Protein AF-A0A838TSL5-F1 (afdb_monomer_lite)

pLDDT: mean 86.89, std 18.22, range [27.91, 98.75]

Sequence (651 aa):
MSEKLHIFNPESPKPIERDVKQDKLLISGQFATGDVTVHTTGQEFQPTDTLQAKIDKDWAPNAAKGAFPGPLVRLDSFGLDQDGKLNLTFGTTNFKDYVGSRDFPSLAENGYDGIANPISTSAVVLTSDGKLLVGVKQMGDTIGAIDGIGGYLHPERDINPETGEIDPFFAAAREIREETGIKEDELQDGTLLGLSYEIAGLCHPVLSFLYRTDLSSEEIMTRKGDDEINVIAVEPFTDKTQVERQQEAKATGVASTYIMDVLRQFAPQRQPGEEPNEHSQVEPDGRLTMALARKTLQYKQPDAKFAGFAKQVLRTKEQLVGEKTPIERATVLNSKDISDGEIITRDIELGDKRIYIEAMKRIGGPNKSANEDAFVTITDGPLLQVLLVDGGSQIAPVPSLEAKDLKGGKFIAEEVERYGQVLNPRTSVRGNLYKLNSLVGQDIAKDHPDIAYTDESVNVPYGSIAGIKIDSENNTVEVANAGDVYVVTVDTSGNATLLTVDDVHKKDQQTFAAAREVATKTSKTVREVMEGYNTDPEMQSVLDEEYVCAQQANTGEIRRITGAPNFETTSSCMIPTDSIAQIFVFSDGAIPAGTNLQTQEGVQQFANILTTSGIEGLETAIQDSASADPDFQTYPRFRDIDDFSIVLVTL

Structure (mmCIF, N/CA/C/O backbone):
data_AF-A0A838TSL5-F1
#
_entry.id   AF-A0A838TSL5-F1
#
loop_
_atom_site.group_PDB
_atom_site.id
_atom_site.type_symbol
_atom_site.label_atom_id
_atom_site.label_alt_id
_atom_site.label_comp_id
_atom_site.label_asym_id
_atom_site.label_entity_id
_atom_site.label_seq_id
_atom_site.pdbx_PDB_ins_code
_atom_site.Cartn_x
_atom_site.Cartn_y
_atom_site.Cartn_z
_atom_site.occupancy
_atom_site.B_iso_or_equiv
_atom_site.auth_seq_id
_atom_site.auth_comp_id
_atom_site.auth_asym_id
_atom_site.auth_atom_id
_atom_site.pdbx_PDB_model_num
ATOM 1 N N . MET A 1 1 ? -13.810 -9.472 17.955 1.00 31.88 1 MET A N 1
ATOM 2 C CA . MET A 1 1 ? -12.714 -9.675 18.930 1.00 31.88 1 MET A CA 1
ATOM 3 C C . MET A 1 1 ? -12.141 -8.297 19.217 1.00 31.88 1 MET A C 1
ATOM 5 O O . MET A 1 1 ? -11.976 -7.557 18.262 1.00 31.88 1 MET A O 1
ATOM 9 N N . SER A 1 2 ? -11.941 -7.898 20.476 1.00 27.91 2 SER A N 1
ATOM 10 C CA . SER A 1 2 ? -11.403 -6.565 20.792 1.00 27.91 2 SER A CA 1
ATOM 11 C C . SER A 1 2 ? -9.893 -6.550 20.533 1.00 27.91 2 SER A C 1
ATOM 13 O O . SER A 1 2 ? -9.139 -7.140 21.313 1.00 27.91 2 SER A O 1
ATOM 15 N N . GLU A 1 3 ? -9.448 -5.925 19.445 1.00 37.22 3 GLU A N 1
ATOM 16 C CA . GLU A 1 3 ? -8.030 -5.626 19.249 1.00 37.22 3 GLU A CA 1
ATOM 17 C C . GLU A 1 3 ? -7.589 -4.630 20.324 1.00 37.22 3 GLU A C 1
ATOM 19 O O . GLU A 1 3 ? -8.155 -3.547 20.470 1.00 37.22 3 GLU A O 1
ATOM 24 N N . LYS A 1 4 ? -6.594 -5.008 21.129 1.00 40.19 4 LYS A N 1
ATOM 25 C CA . LYS A 1 4 ? -5.923 -4.057 22.014 1.00 40.19 4 LYS A CA 1
ATOM 26 C C . LYS A 1 4 ? -4.905 -3.283 21.193 1.00 40.19 4 LYS A C 1
ATOM 28 O O . LYS A 1 4 ? -4.095 -3.883 20.488 1.00 40.19 4 LYS A O 1
ATOM 33 N N . LEU A 1 5 ? -4.921 -1.958 21.306 1.00 41.03 5 LEU A N 1
ATOM 34 C CA . LEU A 1 5 ? -3.992 -1.104 20.581 1.00 41.03 5 LEU A CA 1
ATOM 35 C C . LEU A 1 5 ? -2.558 -1.300 21.077 1.00 41.03 5 LEU A C 1
ATOM 37 O O . LEU A 1 5 ? -2.142 -0.742 22.091 1.00 41.03 5 LEU A O 1
ATOM 41 N N . HIS A 1 6 ? -1.770 -2.066 20.325 1.00 40.94 6 HIS A N 1
ATOM 42 C CA . HIS A 1 6 ? -0.321 -2.137 20.479 1.00 40.94 6 HIS A CA 1
ATOM 43 C C . HIS A 1 6 ? 0.321 -0.872 19.885 1.00 40.94 6 HIS A C 1
ATOM 45 O O . HIS A 1 6 ? 0.986 -0.919 18.856 1.00 40.94 6 HIS A O 1
ATOM 51 N N . ILE A 1 7 ? 0.091 0.293 20.506 1.00 43.03 7 ILE A N 1
ATOM 52 C CA . ILE A 1 7 ? 0.803 1.526 20.119 1.00 43.03 7 ILE A CA 1
ATOM 53 C C . ILE A 1 7 ? 2.263 1.472 20.605 1.00 43.03 7 ILE A C 1
ATOM 55 O O . ILE A 1 7 ? 3.137 2.056 19.975 1.00 43.03 7 ILE A O 1
ATOM 59 N N . PHE A 1 8 ? 2.561 0.723 21.675 1.00 46.72 8 PHE A N 1
ATOM 60 C CA . PHE A 1 8 ? 3.907 0.638 22.247 1.00 46.72 8 PHE A CA 1
ATOM 61 C C . PHE A 1 8 ? 4.209 -0.757 22.810 1.00 46.72 8 PHE A C 1
ATOM 63 O O . PHE A 1 8 ? 3.422 -1.312 23.576 1.00 46.72 8 PHE A O 1
ATOM 70 N N . ASN A 1 9 ? 5.376 -1.308 22.458 1.00 39.56 9 ASN A N 1
ATOM 71 C CA . ASN A 1 9 ? 5.989 -2.437 23.157 1.00 39.56 9 ASN A CA 1
ATOM 72 C C . ASN A 1 9 ? 7.072 -1.884 24.114 1.00 39.56 9 ASN A C 1
ATOM 74 O O . ASN A 1 9 ? 8.101 -1.404 23.631 1.00 39.56 9 ASN A O 1
ATOM 78 N N . PRO A 1 10 ? 6.871 -1.914 25.445 1.00 36.16 10 PRO A N 1
ATOM 79 C CA . PRO A 1 10 ? 7.785 -1.299 26.414 1.00 36.16 10 PRO A CA 1
ATOM 80 C C . PRO A 1 10 ? 9.127 -2.036 26.599 1.00 36.16 10 PRO A C 1
ATOM 82 O O . PRO A 1 10 ? 9.978 -1.565 27.352 1.00 36.16 10 PRO A O 1
ATOM 85 N N . GLU A 1 11 ? 9.374 -3.165 25.923 1.00 36.94 11 GLU A N 1
ATOM 86 C CA . GLU A 1 11 ? 10.582 -3.981 26.149 1.00 36.94 11 GLU A CA 1
ATOM 87 C C . GLU A 1 11 ? 11.861 -3.508 25.413 1.00 36.94 11 GLU A C 1
ATOM 89 O O . GLU A 1 11 ? 12.896 -4.173 25.476 1.00 36.94 11 GLU A O 1
ATOM 94 N N . SER A 1 12 ? 11.859 -2.336 24.763 1.00 33.56 12 SER A N 1
ATOM 95 C CA . SER A 1 12 ? 13.040 -1.774 24.077 1.00 33.56 12 SER A CA 1
ATOM 96 C C . SER A 1 12 ? 13.406 -0.377 24.610 1.00 33.56 12 SER A C 1
ATOM 98 O O . SER A 1 12 ? 12.749 0.602 24.261 1.00 33.56 12 SER A O 1
ATOM 100 N N . PRO A 1 13 ? 14.487 -0.219 25.404 1.00 31.14 13 PRO A N 1
ATOM 101 C CA . PRO A 1 13 ? 14.884 1.061 25.995 1.00 31.14 13 PRO A CA 1
ATOM 102 C C . PRO A 1 13 ? 15.730 1.917 25.035 1.00 31.14 13 PRO A C 1
ATOM 104 O O . PRO A 1 13 ? 16.686 2.572 25.460 1.00 31.14 13 PRO A O 1
ATOM 107 N N . LYS A 1 14 ? 15.439 1.905 23.727 1.00 34.78 14 LYS A N 1
ATOM 108 C CA . LYS A 1 14 ? 16.101 2.831 22.799 1.00 34.78 14 LYS A CA 1
ATOM 109 C C . LYS A 1 14 ? 15.332 4.157 22.772 1.00 34.78 14 LYS A C 1
ATOM 111 O O . LYS A 1 14 ? 14.125 4.132 22.546 1.00 34.78 14 LYS A O 1
ATOM 116 N N . PRO A 1 15 ? 15.993 5.306 22.999 1.00 36.78 15 PRO A N 1
ATOM 117 C CA . PRO A 1 15 ? 15.342 6.605 22.882 1.00 36.78 15 PRO A CA 1
ATOM 118 C C . PRO A 1 15 ? 14.823 6.780 21.450 1.00 36.78 15 PRO A C 1
ATOM 120 O O . PRO A 1 15 ? 15.593 6.676 20.498 1.00 36.78 15 PRO A O 1
ATOM 123 N N . ILE A 1 16 ? 13.516 7.004 21.316 1.00 42.44 16 ILE A N 1
ATOM 124 C CA . ILE A 1 16 ? 12.858 7.281 20.037 1.00 42.44 16 ILE A CA 1
ATOM 125 C C . ILE A 1 16 ? 13.348 8.654 19.556 1.00 42.44 16 ILE A C 1
ATOM 127 O O . ILE A 1 16 ? 13.219 9.653 20.270 1.00 42.44 16 ILE A O 1
ATOM 131 N N . GLU A 1 17 ? 13.966 8.698 18.375 1.00 40.38 17 GLU A N 1
ATOM 132 C CA . GLU A 1 17 ? 14.381 9.948 17.733 1.00 40.38 17 GLU A CA 1
ATOM 133 C C . GLU A 1 17 ? 13.152 10.809 17.389 1.00 40.38 17 GLU A C 1
ATOM 135 O O . GLU A 1 17 ? 12.066 10.303 17.117 1.00 40.38 17 GLU A O 1
ATOM 140 N N . ARG A 1 18 ? 13.318 12.136 17.438 1.00 40.91 18 ARG A N 1
ATOM 141 C CA . ARG A 1 18 ? 12.253 13.162 17.397 1.00 40.91 18 ARG A CA 1
ATOM 142 C C . ARG A 1 18 ? 11.346 13.172 16.147 1.00 40.91 18 ARG A C 1
ATOM 144 O O . ARG A 1 18 ? 10.410 13.966 16.138 1.00 40.91 18 ARG A O 1
ATOM 151 N N . ASP A 1 19 ? 11.579 12.327 15.144 1.00 45.03 19 ASP A N 1
ATOM 152 C CA . ASP A 1 19 ? 10.969 12.431 13.807 1.00 45.03 19 ASP A CA 1
ATOM 153 C C . ASP A 1 19 ? 9.618 11.710 13.616 1.00 45.03 19 ASP A C 1
ATOM 155 O O . ASP A 1 19 ? 9.012 11.833 12.554 1.00 45.03 19 ASP A O 1
ATOM 159 N N . VAL A 1 20 ? 9.073 11.015 14.624 1.00 49.47 20 VAL A N 1
ATOM 160 C CA . VAL A 1 20 ? 7.814 10.241 14.481 1.00 49.47 20 VAL A CA 1
ATOM 161 C C . VAL A 1 20 ? 6.651 10.855 15.273 1.00 49.47 20 VAL A C 1
ATOM 163 O O . VAL A 1 20 ? 6.033 10.209 16.114 1.00 49.47 20 VAL A O 1
ATOM 166 N N . LYS A 1 21 ? 6.349 12.135 15.030 1.00 62.28 21 LYS A N 1
ATOM 167 C CA . LYS A 1 21 ? 5.140 12.805 15.551 1.00 62.28 21 LYS A CA 1
ATOM 168 C C . LYS A 1 21 ? 4.118 13.015 14.439 1.00 62.28 21 LYS A C 1
ATOM 170 O O . LYS A 1 21 ? 3.852 14.145 14.040 1.00 62.28 21 LYS A O 1
ATOM 175 N N . GLN A 1 22 ? 3.602 11.925 13.891 1.00 74.25 22 GLN A N 1
ATOM 176 C CA . GLN A 1 22 ? 2.503 11.978 12.931 1.00 74.25 22 GLN A CA 1
ATOM 177 C C . GLN A 1 22 ? 1.290 11.286 13.528 1.00 74.25 22 GLN A C 1
ATOM 179 O O . GLN A 1 22 ? 1.429 10.287 14.236 1.00 74.25 22 GLN A O 1
ATOM 184 N N . ASP A 1 23 ? 0.114 11.826 13.242 1.00 80.94 23 ASP A N 1
ATOM 185 C CA . ASP A 1 23 ? -1.133 11.178 13.612 1.00 80.94 23 ASP A CA 1
ATOM 186 C C . ASP A 1 23 ? -1.255 9.831 12.926 1.00 80.94 23 ASP A C 1
ATOM 188 O O . ASP A 1 23 ? -0.822 9.636 11.786 1.00 80.94 23 ASP A O 1
ATOM 192 N N . LYS A 1 24 ? -1.877 8.896 13.634 1.00 84.69 24 LYS A N 1
ATOM 193 C CA . LYS A 1 24 ? -2.059 7.538 13.151 1.00 84.69 24 LYS A CA 1
ATOM 194 C C . LYS A 1 24 ? -3.509 7.345 12.746 1.00 84.69 24 LYS A C 1
ATOM 196 O O . LYS A 1 24 ? -4.400 7.401 13.587 1.00 84.69 24 LYS A O 1
ATOM 201 N N . LEU A 1 25 ? -3.752 7.077 11.468 1.00 88.44 25 LEU A N 1
ATOM 202 C CA . LEU A 1 25 ? -5.044 6.567 11.019 1.00 88.44 25 LEU A CA 1
ATOM 203 C C . LEU A 1 25 ? -5.197 5.132 11.542 1.00 88.44 25 LEU A C 1
ATOM 205 O O . LEU A 1 25 ? -4.347 4.285 11.274 1.00 88.44 25 LEU A O 1
ATOM 209 N N . LEU A 1 26 ? -6.238 4.882 12.335 1.00 86.69 26 LEU A N 1
ATOM 210 C CA . LEU A 1 26 ? -6.481 3.591 12.982 1.00 86.69 26 LEU A CA 1
ATOM 211 C C . LEU A 1 26 ? -7.469 2.750 12.176 1.00 86.69 26 LEU A C 1
ATOM 213 O O . LEU A 1 26 ? -7.221 1.579 11.918 1.00 86.69 26 LEU A O 1
ATOM 217 N N . ILE A 1 27 ? -8.582 3.361 11.768 1.00 87.25 27 ILE A N 1
ATOM 218 C CA . ILE A 1 27 ? -9.603 2.765 10.905 1.00 87.25 27 ILE A CA 1
ATOM 219 C C . ILE A 1 27 ? -9.983 3.802 9.855 1.00 87.25 27 ILE A C 1
ATOM 221 O O . ILE A 1 27 ? -10.140 4.978 10.173 1.00 87.25 27 ILE A O 1
ATOM 225 N N . SER A 1 28 ? -10.182 3.367 8.614 1.00 92.56 28 SER A N 1
ATOM 226 C CA . SER A 1 28 ? -10.755 4.200 7.555 1.00 92.56 28 SER A CA 1
ATOM 227 C C . SER A 1 28 ? -11.896 3.466 6.869 1.00 92.56 28 SER A C 1
ATOM 229 O O . SER A 1 28 ? -11.841 2.247 6.717 1.00 92.56 28 SER A O 1
ATOM 231 N N . GLY A 1 29 ? -12.936 4.195 6.481 1.00 89.25 29 GLY A N 1
ATOM 232 C CA . GLY A 1 29 ? -14.122 3.622 5.857 1.00 89.25 29 GLY A CA 1
ATOM 233 C C . GLY A 1 29 ? -15.189 4.679 5.603 1.00 89.25 29 GLY A C 1
ATOM 234 O O . GLY A 1 29 ? -14.954 5.867 5.770 1.00 89.25 29 GLY A O 1
ATOM 235 N N . GLN A 1 30 ? -16.369 4.255 5.167 1.00 94.94 30 GLN A N 1
ATOM 236 C CA . GLN A 1 30 ? -17.555 5.110 5.121 1.00 94.94 30 GLN A CA 1
ATOM 237 C C . GLN A 1 30 ? -18.639 4.394 5.912 1.00 94.94 30 GLN A C 1
ATOM 239 O O . GLN A 1 30 ? -19.252 3.462 5.400 1.00 94.94 30 GLN A O 1
ATOM 244 N N . PHE A 1 31 ? -18.831 4.807 7.160 1.00 95.94 31 PHE A N 1
ATOM 245 C CA . PHE A 1 31 ? -19.794 4.201 8.069 1.00 95.94 31 PHE A CA 1
ATOM 246 C C . PHE A 1 31 ? -20.999 5.130 8.200 1.00 95.94 31 PHE A C 1
ATOM 248 O O . PHE A 1 31 ? -20.861 6.291 8.603 1.00 95.94 31 PHE A O 1
ATOM 255 N N . ALA A 1 32 ? -22.180 4.632 7.844 1.00 96.75 32 ALA A N 1
ATOM 256 C CA . ALA A 1 32 ? -23.427 5.288 8.209 1.00 96.75 32 ALA A CA 1
ATOM 257 C C . ALA A 1 32 ? -23.734 5.031 9.695 1.00 96.75 32 ALA A C 1
ATOM 259 O O . ALA A 1 32 ? -23.122 4.172 10.329 1.00 96.75 32 ALA A O 1
ATOM 260 N N . THR A 1 33 ? -24.734 5.719 10.251 1.00 94.19 33 THR A N 1
ATOM 261 C CA . THR A 1 33 ? -25.153 5.532 11.654 1.00 94.19 33 THR A CA 1
ATOM 262 C C . THR A 1 33 ? -25.444 4.065 12.000 1.00 94.19 33 THR A C 1
ATOM 264 O O . THR A 1 33 ? -25.076 3.601 13.070 1.00 94.19 33 THR A O 1
ATOM 267 N N . GLY A 1 34 ? -26.042 3.295 11.081 1.00 93.94 34 GLY A N 1
ATOM 268 C CA . GLY A 1 34 ? -26.334 1.866 11.285 1.00 93.94 34 GLY A CA 1
ATOM 269 C C . GLY A 1 34 ? -25.129 0.917 11.168 1.00 93.94 34 GLY A C 1
ATOM 270 O O . GLY A 1 34 ? -25.271 -0.284 11.437 1.00 93.94 34 GLY A O 1
ATOM 271 N N . ASP A 1 35 ? -23.971 1.441 10.766 1.00 95.62 35 ASP A N 1
ATOM 272 C CA . ASP A 1 35 ? -22.706 0.713 10.620 1.00 95.62 35 ASP A CA 1
ATOM 273 C C . ASP A 1 35 ? -21.765 0.952 11.807 1.00 95.62 35 ASP A C 1
ATOM 275 O O . ASP A 1 35 ? -20.633 0.470 11.800 1.00 95.62 35 ASP A O 1
ATOM 279 N N . VAL A 1 36 ? -22.221 1.693 12.823 1.00 97.06 36 VAL A N 1
ATOM 280 C CA . VAL A 1 36 ? -21.476 1.945 14.055 1.00 97.06 36 VAL A CA 1
ATOM 281 C C . VAL A 1 36 ? -22.274 1.418 15.239 1.00 97.06 36 VAL A C 1
ATOM 283 O O . VAL A 1 36 ? -23.410 1.821 15.472 1.00 97.06 36 VAL A O 1
ATOM 286 N N . THR A 1 37 ? -21.661 0.523 16.003 1.00 96.31 37 THR A N 1
ATOM 287 C CA . THR A 1 37 ? -22.208 -0.006 17.250 1.00 96.31 37 THR A CA 1
ATOM 288 C C . THR A 1 37 ? -21.411 0.563 18.411 1.00 96.31 37 THR A C 1
ATOM 290 O O . THR A 1 37 ? -20.180 0.501 18.417 1.00 96.31 37 THR A O 1
ATOM 293 N N . VAL A 1 38 ? -22.108 1.104 19.405 1.00 97.06 38 VAL A N 1
ATOM 294 C CA . VAL A 1 38 ? -21.499 1.667 20.611 1.00 97.06 38 VAL A CA 1
ATOM 295 C C . VAL A 1 38 ? -21.856 0.805 21.815 1.00 97.06 38 VAL A C 1
ATOM 297 O O . VAL A 1 38 ? -22.989 0.362 21.979 1.00 97.06 38 VAL A O 1
ATOM 300 N N . HIS A 1 39 ? -20.877 0.570 22.679 1.00 96.38 39 HIS A N 1
ATOM 301 C CA . HIS A 1 39 ? -21.056 -0.120 23.947 1.00 96.38 39 HIS A CA 1
ATOM 302 C C . HIS A 1 39 ? -20.476 0.716 25.078 1.00 96.38 39 HIS A C 1
ATOM 304 O O . HIS A 1 39 ? -19.276 0.960 25.109 1.00 96.38 39 HIS A O 1
ATOM 310 N N . THR A 1 40 ? -21.296 1.113 26.047 1.00 96.44 40 THR A N 1
ATOM 311 C CA . THR A 1 40 ? -20.813 1.855 27.218 1.00 96.44 40 THR A CA 1
ATOM 312 C C . THR A 1 40 ? -20.557 0.903 28.383 1.00 96.44 40 THR A C 1
ATOM 314 O O . THR A 1 40 ? -21.449 0.172 28.809 1.00 96.44 40 THR A O 1
ATOM 317 N N . THR A 1 41 ? -19.344 0.919 28.929 1.00 95.50 41 THR A N 1
ATOM 318 C CA . THR A 1 41 ? -18.936 0.090 30.077 1.00 95.50 41 THR A CA 1
ATOM 319 C C . THR A 1 41 ? -19.222 0.776 31.410 1.00 95.50 41 THR A C 1
ATOM 321 O O . THR A 1 41 ? -19.390 0.108 32.431 1.00 95.50 41 THR A O 1
ATOM 324 N N . GLY A 1 42 ? -19.252 2.115 31.415 1.00 92.81 42 GLY A N 1
ATOM 325 C CA . GLY A 1 42 ? -19.254 2.926 32.636 1.00 92.81 42 GLY A CA 1
ATOM 326 C C . GLY A 1 42 ? -17.949 2.818 33.432 1.00 92.81 42 GLY A C 1
ATOM 327 O O . GLY A 1 42 ? -17.892 3.279 34.571 1.00 92.81 42 GLY A O 1
ATOM 328 N N . GLN A 1 43 ? -16.918 2.187 32.863 1.00 95.50 43 GLN A N 1
ATOM 329 C CA . GLN A 1 43 ? -15.621 2.048 33.498 1.00 95.50 43 GLN A CA 1
ATOM 330 C C . GLN A 1 43 ? -14.930 3.409 33.537 1.00 95.50 43 GLN A C 1
ATOM 332 O O . GLN A 1 43 ? -14.614 3.989 32.502 1.00 95.50 43 GLN A O 1
ATOM 337 N N . GLU A 1 44 ? -14.680 3.901 34.744 1.00 97.75 44 GLU A N 1
ATOM 338 C CA . GLU A 1 44 ? -13.923 5.129 34.953 1.00 97.75 44 GLU A CA 1
ATOM 339 C C . GLU A 1 44 ? -12.427 4.881 34.736 1.00 97.75 44 GLU A C 1
ATOM 341 O O . GLU A 1 44 ? -11.887 3.860 35.175 1.00 97.75 44 GLU A O 1
ATOM 346 N N . PHE A 1 45 ? -11.753 5.824 34.080 1.00 97.88 45 PHE A N 1
ATOM 347 C CA . PHE A 1 45 ? -10.300 5.845 33.952 1.00 97.88 45 PHE A CA 1
ATOM 348 C C . PHE A 1 45 ? -9.617 5.777 35.330 1.00 97.88 45 PHE A C 1
ATOM 350 O O . PHE A 1 45 ? -9.945 6.536 36.236 1.00 97.88 45 PHE A O 1
ATOM 357 N N . GLN A 1 46 ? -8.650 4.866 35.480 1.00 97.50 46 GLN A N 1
ATOM 358 C CA . GLN A 1 46 ? -7.885 4.676 36.715 1.00 97.50 46 GLN A CA 1
ATOM 359 C C . GLN A 1 46 ? -6.387 4.872 36.428 1.00 97.50 46 GLN A C 1
ATOM 361 O O . GLN A 1 46 ? -5.726 3.917 36.006 1.00 97.50 46 GLN A O 1
ATOM 366 N N . PRO A 1 47 ? -5.829 6.083 36.615 1.00 97.00 47 PRO A N 1
ATOM 367 C CA . PRO A 1 47 ? -4.398 6.310 36.435 1.00 97.00 47 PRO A CA 1
ATOM 368 C C . PRO A 1 47 ? -3.579 5.568 37.500 1.00 97.00 47 PRO A C 1
ATOM 370 O O . PRO A 1 47 ? -4.046 5.293 38.605 1.00 97.00 47 PRO A O 1
ATOM 373 N N . THR A 1 48 ? -2.314 5.282 37.190 1.00 97.19 48 THR A N 1
ATOM 374 C CA . THR A 1 48 ? -1.351 4.808 38.197 1.00 97.19 48 THR A CA 1
ATOM 375 C C . THR A 1 48 ? -1.112 5.882 39.262 1.00 97.19 48 THR A C 1
ATOM 377 O O . THR A 1 48 ? -1.261 7.069 38.979 1.00 97.19 48 THR A O 1
ATOM 380 N N . ASP A 1 49 ? -0.662 5.510 40.466 1.00 97.88 49 ASP A N 1
ATOM 381 C CA . ASP A 1 49 ? -0.353 6.485 41.531 1.00 97.88 49 ASP A CA 1
ATOM 382 C C . ASP A 1 49 ? 0.623 7.582 41.059 1.00 97.88 49 ASP A C 1
ATOM 384 O O . ASP A 1 49 ? 0.464 8.762 41.382 1.00 97.88 49 ASP A O 1
ATOM 388 N N . THR A 1 50 ? 1.623 7.200 40.255 1.00 97.62 50 THR A N 1
ATOM 389 C CA . THR A 1 50 ? 2.596 8.133 39.672 1.00 97.62 50 THR A CA 1
ATOM 390 C C . THR A 1 50 ? 1.928 9.105 38.701 1.00 97.62 50 THR A C 1
ATOM 392 O O . THR A 1 50 ? 2.151 10.315 38.796 1.00 97.62 50 THR A O 1
ATOM 395 N N . LEU A 1 51 ? 1.088 8.602 37.790 1.00 97.50 51 LEU A N 1
ATOM 396 C CA . LEU A 1 51 ? 0.378 9.442 36.829 1.00 97.50 51 LEU A CA 1
ATOM 397 C C . LEU A 1 51 ? -0.673 10.322 37.521 1.00 97.50 51 LEU A C 1
ATOM 399 O O . LEU A 1 51 ? -0.782 11.499 37.193 1.00 97.50 51 LEU A O 1
ATOM 403 N N . GLN A 1 52 ? -1.379 9.814 38.532 1.00 98.44 52 GLN A N 1
ATOM 404 C CA . GLN A 1 52 ? -2.342 10.588 39.318 1.00 98.44 52 GLN A CA 1
ATOM 405 C C . GLN A 1 52 ? -1.673 11.781 40.009 1.00 98.44 52 GLN A C 1
ATOM 407 O O . GLN A 1 52 ? -2.186 12.899 39.954 1.00 98.44 52 GLN A O 1
ATOM 412 N N . ALA A 1 53 ? -0.498 11.576 40.612 1.00 98.12 53 ALA A N 1
ATOM 413 C CA . ALA A 1 53 ? 0.260 12.659 41.234 1.00 98.12 53 ALA A CA 1
ATOM 414 C C . ALA A 1 53 ? 0.685 13.731 40.214 1.00 98.12 53 ALA A C 1
ATOM 416 O O . ALA A 1 53 ? 0.684 14.925 40.533 1.00 98.12 53 ALA A O 1
ATOM 417 N N . LYS A 1 54 ? 1.028 13.323 38.984 1.00 97.69 54 LYS A N 1
ATOM 418 C CA . LYS A 1 54 ? 1.293 14.245 37.871 1.00 97.69 54 LYS A CA 1
ATOM 419 C C . LYS A 1 54 ? 0.026 15.004 37.470 1.00 97.69 54 LYS A C 1
ATOM 421 O O . LYS A 1 54 ? 0.067 16.230 37.417 1.00 97.69 54 LYS A O 1
ATOM 426 N N . ILE A 1 55 ? -1.092 14.305 37.268 1.00 98.19 55 ILE A N 1
ATOM 427 C CA . ILE A 1 55 ? -2.392 14.899 36.924 1.00 98.19 55 ILE A CA 1
ATOM 428 C C . ILE A 1 55 ? -2.787 15.967 37.951 1.00 98.19 55 ILE A C 1
ATOM 430 O O . ILE A 1 55 ? -3.117 17.093 37.583 1.00 98.19 55 ILE A O 1
ATOM 434 N N . ASP A 1 56 ? -2.712 15.654 39.246 1.00 98.19 56 ASP A N 1
ATOM 435 C CA . ASP A 1 56 ? -3.071 16.591 40.314 1.00 98.19 56 ASP A CA 1
ATOM 436 C C . ASP A 1 56 ? -2.184 17.839 40.313 1.00 98.19 56 ASP A C 1
ATOM 438 O O . ASP A 1 56 ? -2.669 18.963 40.488 1.00 98.19 56 ASP A O 1
ATOM 442 N N . LYS A 1 57 ? -0.882 17.646 40.091 1.00 97.62 57 LYS A N 1
ATOM 443 C CA . LYS A 1 57 ? 0.095 18.730 40.009 1.00 97.62 57 LYS A CA 1
ATOM 444 C C . LYS A 1 57 ? -0.168 19.638 38.806 1.00 97.62 57 LYS A C 1
ATOM 446 O O . LYS A 1 57 ? -0.166 20.859 38.972 1.00 97.62 57 LYS A O 1
ATOM 451 N N . ASP A 1 58 ? -0.394 19.062 37.630 1.00 95.88 58 ASP A N 1
ATOM 452 C CA . ASP A 1 58 ? -0.580 19.803 36.378 1.00 95.88 58 ASP A CA 1
ATOM 453 C C . ASP A 1 58 ? -1.951 20.494 36.321 1.00 95.88 58 ASP A C 1
ATOM 455 O O . ASP A 1 58 ? -2.088 21.567 35.733 1.00 95.88 58 ASP A O 1
ATOM 459 N N . TRP A 1 59 ? -2.962 19.938 36.997 1.00 97.12 59 TRP A N 1
ATOM 460 C CA . TRP A 1 59 ? -4.301 20.522 37.078 1.00 97.12 59 TRP A CA 1
ATOM 461 C C . TRP A 1 59 ? -4.425 21.675 38.084 1.00 97.12 59 TRP A C 1
ATOM 463 O O . TRP A 1 59 ? -5.262 22.565 37.904 1.00 97.12 59 TRP A O 1
ATOM 473 N N . ALA A 1 60 ? -3.606 21.701 39.141 1.00 97.38 60 ALA A N 1
ATOM 474 C CA . ALA A 1 60 ? -3.710 22.694 40.214 1.00 97.38 60 ALA A CA 1
ATOM 475 C C . ALA A 1 60 ? -3.776 24.168 39.733 1.00 97.38 60 ALA A C 1
ATOM 477 O O . ALA A 1 60 ? -4.602 24.920 40.264 1.00 97.38 60 ALA A O 1
ATOM 478 N N . PRO A 1 61 ? -3.002 24.613 38.717 1.00 96.06 61 PRO A N 1
ATOM 479 C CA . PRO A 1 61 ? -3.119 25.966 38.168 1.00 96.06 61 PRO A CA 1
ATOM 480 C C . PRO A 1 61 ? -4.475 26.259 37.510 1.00 96.06 61 PRO A C 1
ATOM 482 O O . PRO A 1 61 ? -4.967 27.381 37.618 1.00 96.06 61 PRO A O 1
ATOM 485 N N . ASN A 1 62 ? -5.086 25.276 36.843 1.00 94.06 62 ASN A N 1
ATOM 486 C CA . ASN A 1 62 ? -6.403 25.421 36.217 1.00 94.06 62 ASN A CA 1
ATOM 487 C C . ASN A 1 62 ? -7.506 25.468 37.279 1.00 94.06 62 ASN A C 1
ATOM 489 O O . ASN A 1 62 ? -8.355 26.360 37.246 1.00 94.06 62 ASN A O 1
ATOM 493 N N . ALA A 1 63 ? -7.431 24.594 38.286 1.00 95.62 63 ALA A N 1
ATOM 494 C CA . ALA A 1 63 ? -8.342 24.621 39.429 1.00 95.62 63 ALA A CA 1
ATOM 495 C C . ALA A 1 63 ? -8.309 25.975 40.163 1.00 95.62 63 ALA A C 1
ATOM 497 O O . ALA A 1 63 ? -9.353 26.525 40.510 1.00 95.62 63 ALA A O 1
ATOM 498 N N . ALA A 1 64 ? -7.121 26.567 40.342 1.00 96.75 64 ALA A N 1
ATOM 499 C CA . ALA A 1 64 ? -6.969 27.886 40.962 1.00 96.75 64 ALA A CA 1
ATOM 500 C C . ALA A 1 64 ? -7.615 29.029 40.151 1.00 96.75 64 ALA A C 1
ATOM 502 O O . ALA A 1 64 ? -7.972 30.058 40.725 1.00 96.75 64 ALA A O 1
ATOM 503 N N . LYS A 1 65 ? -7.791 28.849 38.834 1.00 96.44 65 LYS A N 1
ATOM 504 C CA . LYS A 1 65 ? -8.515 29.773 37.942 1.00 96.44 65 LYS A CA 1
ATOM 505 C C . LYS A 1 65 ? -10.023 29.494 37.881 1.00 96.44 65 LYS A C 1
ATOM 507 O O . LYS A 1 65 ? -10.732 30.191 37.164 1.00 96.44 65 LYS A O 1
ATOM 512 N N . GLY A 1 66 ? -10.513 28.500 38.624 1.00 96.50 66 GLY A N 1
ATOM 513 C CA . GLY A 1 66 ? -11.921 28.105 38.637 1.00 96.50 66 GLY A CA 1
ATOM 514 C C . GLY A 1 66 ? -12.319 27.133 37.525 1.00 96.50 66 GLY A C 1
ATOM 515 O O . GLY A 1 66 ? -13.513 26.929 37.322 1.00 96.50 66 GLY A O 1
ATOM 516 N N . ALA A 1 67 ? -11.360 26.525 36.816 1.00 95.06 67 ALA A N 1
ATOM 517 C CA . ALA A 1 67 ? -11.670 25.450 35.878 1.00 95.06 67 ALA A CA 1
ATOM 518 C C . ALA A 1 67 ? -12.225 24.228 36.627 1.00 95.06 67 ALA A C 1
ATOM 520 O O . ALA A 1 67 ? -11.784 23.911 37.737 1.00 95.06 67 ALA A O 1
ATOM 521 N N . PHE A 1 68 ? -13.169 23.523 36.008 1.00 96.38 68 PHE A N 1
ATOM 522 C CA . PHE A 1 68 ? -13.802 22.330 36.567 1.00 96.38 68 PHE A CA 1
ATOM 523 C C . PHE A 1 68 ? -13.446 21.084 35.736 1.00 96.38 68 PHE A C 1
ATOM 525 O O . PHE A 1 68 ? -13.226 21.201 34.529 1.00 96.38 68 PHE A O 1
ATOM 532 N N . PRO A 1 69 ? -13.367 19.890 36.354 1.00 96.62 69 PRO A N 1
ATOM 533 C CA . PRO A 1 69 ? -13.086 18.640 35.651 1.00 96.62 69 PRO A CA 1
ATOM 534 C C . PRO A 1 69 ? -14.352 18.143 34.935 1.00 96.62 69 PRO A C 1
ATOM 536 O O . PRO A 1 69 ? -15.036 17.249 35.427 1.00 96.62 69 PRO A O 1
ATOM 539 N N . GLY A 1 70 ? -14.707 18.771 33.811 1.00 97.44 70 GLY A N 1
ATOM 540 C CA . GLY A 1 70 ? -15.889 18.393 33.027 1.00 97.44 70 GLY A CA 1
ATOM 541 C C . GLY A 1 70 ? -15.848 16.919 32.595 1.00 97.44 70 GLY A C 1
ATOM 542 O O . GLY A 1 70 ? -14.761 16.433 32.271 1.00 97.44 70 GLY A O 1
ATOM 543 N N . PRO A 1 71 ? -16.982 16.196 32.621 1.00 98.12 71 PRO A N 1
ATOM 544 C CA . PRO A 1 71 ? -17.021 14.778 32.277 1.00 98.12 71 PRO A CA 1
ATOM 545 C C . PRO A 1 71 ? -16.820 14.576 30.772 1.00 98.12 71 PRO A C 1
ATOM 547 O O . PRO A 1 71 ? -17.366 15.327 29.968 1.00 98.12 71 PRO A O 1
ATOM 550 N N . LEU A 1 72 ? -16.061 13.545 30.403 1.00 98.44 72 LEU A N 1
ATOM 551 C CA . LEU A 1 72 ? -15.747 13.187 29.019 1.00 98.44 72 LEU A CA 1
ATOM 552 C C . LEU A 1 72 ? -15.971 11.687 28.797 1.00 98.44 72 LEU A C 1
ATOM 554 O O . LEU A 1 72 ? -15.875 10.879 29.726 1.00 98.44 72 LEU A O 1
ATOM 558 N N . VAL A 1 73 ? -16.235 11.308 27.552 1.00 98.62 73 VAL A N 1
ATOM 559 C CA . VAL A 1 73 ? -16.287 9.900 27.142 1.00 98.62 73 VAL A CA 1
ATOM 560 C C . VAL A 1 73 ? -14.876 9.418 26.815 1.00 98.62 73 VAL A C 1
ATOM 562 O O . VAL A 1 73 ? -14.152 10.088 26.083 1.00 98.62 73 VAL A O 1
ATOM 565 N N . ARG A 1 74 ? -14.477 8.257 27.344 1.00 98.38 74 ARG A N 1
ATOM 566 C CA . ARG A 1 74 ? -13.190 7.609 27.043 1.00 98.38 74 ARG A CA 1
ATOM 567 C C . ARG A 1 74 ? -13.383 6.528 25.989 1.00 98.38 74 ARG A C 1
ATOM 569 O O . ARG A 1 74 ? -14.327 5.753 26.103 1.00 98.38 74 ARG A O 1
ATOM 576 N N . LEU A 1 75 ? -12.479 6.417 25.017 1.00 98.12 75 LEU A N 1
ATOM 577 C CA . LEU A 1 75 ? -12.434 5.240 24.144 1.00 98.12 75 LEU A CA 1
ATOM 578 C C . LEU A 1 75 ? -11.640 4.119 24.830 1.00 98.12 75 LEU A C 1
ATOM 580 O O . LEU A 1 75 ? -10.431 4.239 25.022 1.00 98.12 75 LEU A O 1
ATOM 584 N N . ASP A 1 76 ? -12.323 3.038 25.206 1.00 95.31 76 ASP A N 1
ATOM 585 C CA . ASP A 1 76 ? -11.706 1.870 25.845 1.00 95.31 76 ASP A CA 1
ATOM 586 C C . ASP A 1 76 ? -11.162 0.892 24.800 1.00 95.31 76 ASP A C 1
ATOM 588 O O . ASP A 1 76 ? -10.043 0.397 24.921 1.00 95.31 76 ASP A O 1
ATOM 592 N N . SER A 1 77 ? -11.958 0.603 23.769 1.00 94.12 77 SER A N 1
ATOM 593 C CA . SER A 1 77 ? -11.558 -0.264 22.661 1.00 94.12 77 SER A CA 1
ATOM 594 C C . SER A 1 77 ? -12.363 0.027 21.406 1.00 94.12 77 SER A C 1
ATOM 596 O O . SER A 1 77 ? -13.466 0.571 21.473 1.00 94.12 77 SER A O 1
ATOM 598 N N . PHE A 1 78 ? -11.837 -0.399 20.265 1.00 96.19 78 PHE A N 1
ATOM 599 C CA . PHE A 1 78 ? -12.525 -0.324 18.988 1.00 96.19 78 PHE A CA 1
ATOM 600 C C . PHE A 1 78 ? -12.142 -1.505 18.093 1.00 96.19 78 PHE A C 1
ATOM 602 O O . PHE A 1 78 ? -11.197 -2.235 18.387 1.00 96.19 78 PHE A O 1
ATOM 609 N N . GLY A 1 79 ? -12.876 -1.697 17.003 1.00 87.50 79 GLY A N 1
ATOM 610 C CA . GLY A 1 79 ? -12.541 -2.674 15.972 1.00 87.50 79 GLY A CA 1
ATOM 611 C C . GLY A 1 79 ? -13.665 -2.830 14.960 1.00 87.50 79 GLY A C 1
ATOM 612 O O . GLY A 1 79 ? -14.760 -2.304 15.157 1.00 87.50 79 GLY A O 1
ATOM 613 N N . LEU A 1 80 ? -13.408 -3.566 13.886 1.00 84.62 80 LEU A N 1
ATOM 614 C CA . LEU A 1 80 ? -14.452 -3.974 12.949 1.00 84.62 80 LEU A CA 1
ATOM 615 C C . LEU A 1 80 ? -15.007 -5.347 13.354 1.00 84.62 80 LEU A C 1
ATOM 617 O O . LEU A 1 80 ? -14.262 -6.207 13.832 1.00 84.62 80 LEU A O 1
ATOM 621 N N . ASP A 1 81 ? -16.311 -5.565 13.195 1.00 84.12 81 ASP A N 1
ATOM 622 C CA . ASP A 1 81 ? -16.874 -6.917 13.283 1.00 84.12 81 ASP A CA 1
ATOM 623 C C . ASP A 1 81 ? -16.795 -7.676 11.952 1.00 84.12 81 ASP A C 1
ATOM 625 O O . ASP A 1 81 ? -16.240 -7.214 10.954 1.00 84.12 81 ASP A O 1
ATOM 629 N N . GLN A 1 82 ? -17.357 -8.886 11.958 1.00 76.75 82 GLN A N 1
ATOM 630 C CA . GLN A 1 82 ? -17.425 -9.777 10.803 1.00 76.75 82 GLN A CA 1
ATOM 631 C C . GLN A 1 82 ? -18.252 -9.204 9.649 1.00 76.75 82 GLN A C 1
ATOM 633 O O . GLN A 1 82 ? -18.074 -9.647 8.521 1.00 76.75 82 GLN A O 1
ATOM 638 N N . ASP A 1 83 ? -19.106 -8.210 9.888 1.00 80.38 83 ASP A N 1
ATOM 639 C CA . ASP A 1 83 ? -19.884 -7.539 8.847 1.00 80.38 83 ASP A CA 1
ATOM 640 C C . ASP A 1 83 ? -19.196 -6.249 8.363 1.00 80.38 83 ASP A C 1
ATOM 642 O O . ASP A 1 83 ? -19.696 -5.577 7.461 1.00 80.38 83 ASP A O 1
ATOM 646 N N . GLY A 1 84 ? -18.026 -5.918 8.923 1.00 77.50 84 GLY A N 1
ATOM 647 C CA . GLY A 1 84 ? -17.293 -4.691 8.628 1.00 77.50 84 GLY A CA 1
ATOM 648 C C . GLY A 1 84 ? -17.861 -3.459 9.335 1.00 77.50 84 GLY A C 1
ATOM 649 O O . GLY A 1 84 ? -17.504 -2.342 8.965 1.00 77.50 84 GLY A O 1
ATOM 650 N N . LYS A 1 85 ? -18.730 -3.630 10.340 1.00 93.88 85 LYS A N 1
ATOM 651 C CA . LYS A 1 85 ? -19.246 -2.515 11.138 1.00 93.88 85 LYS A CA 1
ATOM 652 C C . LYS A 1 85 ? -18.247 -2.108 12.203 1.00 93.88 85 LYS A C 1
ATOM 654 O O . LYS A 1 85 ? -17.574 -2.948 12.807 1.00 93.88 85 LYS A O 1
ATOM 659 N N . LEU A 1 86 ? -18.187 -0.811 12.467 1.00 94.50 86 LEU A N 1
ATOM 660 C CA . LEU A 1 86 ? -17.334 -0.259 13.501 1.00 94.50 86 LEU A CA 1
ATOM 661 C C . LEU A 1 86 ? -17.959 -0.485 14.874 1.00 94.50 86 LEU A C 1
ATOM 663 O O . LEU A 1 86 ? -19.050 -0.007 15.161 1.00 94.50 86 LEU A O 1
ATOM 667 N N . ASN A 1 87 ? -17.237 -1.173 15.744 1.00 95.94 87 ASN A N 1
ATOM 668 C CA . ASN A 1 87 ? -17.602 -1.362 17.136 1.00 95.94 87 ASN A CA 1
ATOM 669 C C . ASN A 1 87 ? -16.737 -0.453 18.004 1.00 95.94 87 ASN A C 1
ATOM 671 O O . ASN A 1 87 ? -15.510 -0.517 17.935 1.00 95.94 87 ASN A O 1
ATOM 675 N N . LEU A 1 88 ? -17.377 0.371 18.830 1.00 97.62 88 LEU A N 1
ATOM 676 C CA . LEU A 1 88 ? -16.740 1.285 19.772 1.00 97.62 88 LEU A CA 1
ATOM 677 C C . LEU A 1 88 ? -17.160 0.920 21.191 1.00 97.62 88 LEU A C 1
ATOM 679 O O . LEU A 1 88 ? -18.336 0.706 21.471 1.00 97.62 88 LEU A O 1
ATOM 683 N N . THR A 1 89 ? -16.199 0.847 22.102 1.00 97.56 89 THR A N 1
ATOM 684 C CA . THR A 1 89 ? -16.454 0.632 23.526 1.00 97.56 89 THR A CA 1
ATOM 685 C C . THR A 1 89 ? -16.017 1.857 24.306 1.00 97.56 89 THR A C 1
ATOM 687 O O . THR A 1 89 ? -14.864 2.276 24.205 1.00 97.56 89 THR A O 1
ATOM 690 N N . PHE A 1 90 ? -16.941 2.426 25.072 1.00 98.44 90 PHE A N 1
ATOM 691 C CA . PHE A 1 90 ? -16.768 3.679 25.784 1.00 98.44 90 PHE A CA 1
ATOM 692 C C . PHE A 1 90 ? -16.765 3.498 27.299 1.00 98.44 90 PHE A C 1
ATOM 694 O O . PHE A 1 90 ? -17.697 2.933 27.876 1.00 98.44 90 PHE A O 1
ATOM 701 N N . GLY A 1 91 ? -15.741 4.056 27.933 1.00 98.06 91 GLY A N 1
ATOM 702 C CA . GLY A 1 91 ? -15.658 4.286 29.368 1.00 98.06 91 GLY A CA 1
ATOM 703 C C . GLY A 1 91 ? -15.918 5.753 29.707 1.00 98.06 91 GLY A C 1
ATOM 704 O O . GLY A 1 91 ? -16.412 6.537 28.890 1.00 98.06 91 GLY A O 1
ATOM 705 N N . THR A 1 92 ? -15.552 6.153 30.920 1.00 98.31 92 THR A N 1
ATOM 706 C CA . THR A 1 92 ? -15.654 7.539 31.388 1.00 98.31 92 THR A CA 1
ATOM 707 C C . THR A 1 92 ? -14.292 8.085 31.801 1.00 98.31 92 THR A C 1
ATOM 709 O O . THR A 1 92 ? -13.435 7.389 32.347 1.00 98.31 92 THR A O 1
ATOM 712 N N . THR A 1 93 ? -14.078 9.366 31.528 1.00 98.62 93 THR A N 1
ATOM 713 C CA . THR A 1 93 ? -12.940 10.140 32.026 1.00 98.62 93 THR A CA 1
ATOM 714 C C . THR A 1 93 ? -13.398 11.580 32.268 1.00 98.62 93 THR A C 1
ATOM 716 O O . THR A 1 93 ? -14.595 11.877 32.270 1.00 98.62 93 THR A O 1
ATOM 719 N N . ASN A 1 94 ? -12.475 12.500 32.516 1.00 98.56 94 ASN A N 1
ATOM 720 C CA . ASN A 1 94 ? -12.788 13.910 32.669 1.00 98.56 94 ASN A CA 1
ATOM 721 C C . ASN A 1 94 ? -11.651 14.786 32.134 1.00 98.56 94 ASN A C 1
ATOM 723 O O . ASN A 1 94 ? -10.532 14.337 31.877 1.00 98.56 94 ASN A O 1
ATOM 727 N N . PHE A 1 95 ? -11.943 16.074 31.987 1.00 97.69 95 PHE A N 1
ATOM 728 C CA . PHE A 1 95 ? -11.009 17.038 31.422 1.00 97.69 95 PHE A CA 1
ATOM 729 C C . PHE A 1 95 ? -9.726 17.210 32.255 1.00 97.69 95 PHE A C 1
ATOM 731 O O . PHE A 1 95 ? -8.660 17.468 31.697 1.00 97.69 95 PHE A O 1
ATOM 738 N N . LYS A 1 96 ? -9.790 17.018 33.580 1.00 98.19 96 LYS A N 1
ATOM 739 C CA . LYS A 1 96 ? -8.606 17.071 34.451 1.00 98.19 96 LYS A CA 1
ATOM 740 C C . LYS A 1 96 ? -7.644 15.928 34.132 1.00 98.19 96 LYS A C 1
ATOM 742 O O . LYS A 1 96 ? -6.451 16.177 33.949 1.00 98.19 96 LYS A O 1
ATOM 747 N N . ASP A 1 97 ? -8.158 14.706 34.061 1.00 98.50 97 ASP A N 1
ATOM 748 C CA . ASP A 1 97 ? -7.345 13.517 33.802 1.00 98.50 97 ASP A CA 1
ATOM 749 C C . ASP A 1 97 ? -6.728 13.568 32.410 1.00 98.50 97 ASP A C 1
ATOM 751 O O . ASP A 1 97 ? -5.551 13.247 32.238 1.00 98.50 97 ASP A O 1
ATOM 755 N N . TYR A 1 98 ? -7.487 14.059 31.431 1.00 97.75 98 TYR A N 1
ATOM 756 C CA . TYR A 1 98 ? -6.981 14.323 30.093 1.00 97.75 98 TYR A CA 1
ATOM 757 C C . TYR A 1 98 ? -5.814 15.311 30.105 1.00 97.75 98 TYR A C 1
ATOM 759 O O . TYR A 1 98 ? -4.710 14.950 29.705 1.00 97.75 98 TYR A O 1
ATOM 767 N N . VAL A 1 99 ? -6.002 16.525 30.631 1.00 95.44 99 VAL A N 1
ATOM 768 C CA . VAL A 1 99 ? -4.944 17.552 30.653 1.00 95.44 99 VAL A CA 1
ATOM 769 C C . VAL A 1 99 ? -3.658 17.040 31.307 1.00 95.44 99 VAL A C 1
ATOM 771 O O . VAL A 1 99 ? -2.567 17.359 30.838 1.00 95.44 99 VAL A O 1
ATOM 774 N N . GLY A 1 100 ? -3.770 16.232 32.361 1.00 96.50 100 GLY A N 1
ATOM 775 C CA . GLY A 1 100 ? -2.612 15.692 33.066 1.00 96.50 100 GLY A CA 1
ATOM 776 C C . GLY A 1 100 ? -1.944 14.471 32.418 1.00 96.50 100 GLY A C 1
ATOM 777 O O . GLY A 1 100 ? -0.793 14.185 32.757 1.00 96.50 100 GLY A O 1
ATOM 778 N N . SER A 1 101 ? -2.621 13.768 31.502 1.00 97.12 101 SER A N 1
ATOM 779 C CA . SER A 1 101 ? -2.127 12.525 30.876 1.00 97.12 101 SER A CA 1
ATOM 780 C C . SER A 1 101 ? -1.918 12.595 29.357 1.00 97.12 101 SER A C 1
ATOM 782 O O . SER A 1 101 ? -1.365 11.661 28.785 1.00 97.12 101 SER A O 1
ATOM 784 N N . ARG A 1 102 ? -2.302 13.701 28.706 1.00 94.19 102 ARG A N 1
ATOM 785 C CA . ARG A 1 102 ? -2.300 13.879 27.240 1.00 94.19 102 ARG A CA 1
ATOM 786 C C . ARG A 1 102 ? -0.950 14.158 26.578 1.00 94.19 102 ARG A C 1
ATOM 788 O O . ARG A 1 102 ? -0.902 14.469 25.393 1.00 94.19 102 ARG A O 1
ATOM 795 N N . ASP A 1 103 ? 0.149 14.139 27.326 1.00 92.56 103 ASP A N 1
ATOM 796 C CA . ASP A 1 103 ? 1.469 14.364 26.737 1.00 92.56 103 ASP A CA 1
ATOM 797 C C . ASP A 1 103 ? 2.097 13.057 26.233 1.00 92.56 103 ASP A C 1
ATOM 799 O O . ASP A 1 103 ? 1.876 11.972 26.773 1.00 92.56 103 ASP A O 1
ATOM 803 N N . PHE A 1 104 ? 2.911 13.170 25.180 1.00 89.56 104 PHE A N 1
ATOM 804 C CA . PHE A 1 104 ? 3.577 12.016 24.578 1.00 89.56 104 PHE A CA 1
ATOM 805 C C . PHE A 1 104 ? 4.415 11.193 25.579 1.00 89.56 104 PHE A C 1
ATOM 807 O O . PHE A 1 104 ? 4.347 9.967 25.521 1.00 89.56 104 PHE A O 1
ATOM 814 N N . PRO A 1 105 ? 5.181 11.795 26.519 1.00 92.56 105 PRO A N 1
ATOM 815 C CA . PRO A 1 105 ? 5.856 11.028 27.567 1.00 92.56 105 PRO A CA 1
ATOM 816 C C . PRO A 1 105 ? 4.910 10.160 28.406 1.00 92.56 105 PRO A C 1
ATOM 818 O O . PRO A 1 105 ? 5.229 9.001 28.657 1.00 92.56 105 PRO A O 1
ATOM 821 N N . SER A 1 106 ? 3.747 10.684 28.799 1.00 93.81 106 SER A N 1
ATOM 822 C CA . SER A 1 106 ? 2.749 9.946 29.581 1.00 93.81 106 SER A CA 1
ATOM 823 C C . SER A 1 106 ? 2.186 8.769 28.790 1.00 93.81 106 SER A C 1
ATOM 825 O O . SER A 1 106 ? 2.110 7.666 29.335 1.00 93.81 106 SER A O 1
ATOM 827 N N . LEU A 1 107 ? 1.867 8.974 27.505 1.00 92.00 107 LEU A N 1
ATOM 828 C CA . LEU A 1 107 ? 1.452 7.906 26.591 1.00 92.00 107 LEU A CA 1
ATOM 829 C C . LEU A 1 107 ? 2.542 6.833 26.435 1.00 92.00 107 LEU A C 1
ATOM 831 O O . LEU A 1 107 ? 2.247 5.643 26.510 1.00 92.00 107 LEU A O 1
ATOM 835 N N . ALA A 1 108 ? 3.799 7.233 26.235 1.00 87.19 108 ALA A N 1
ATOM 836 C CA . ALA A 1 108 ? 4.910 6.304 26.042 1.00 87.19 108 ALA A CA 1
ATOM 837 C C . ALA A 1 108 ? 5.214 5.474 27.304 1.00 87.19 108 ALA A C 1
ATOM 839 O O . ALA A 1 108 ? 5.550 4.297 27.198 1.00 87.19 108 ALA A O 1
ATOM 840 N N . GLU A 1 109 ? 5.097 6.073 28.493 1.00 91.50 109 GLU A N 1
ATOM 841 C CA . GLU A 1 109 ? 5.363 5.407 29.774 1.00 91.50 109 GLU A CA 1
ATOM 842 C C . GLU A 1 109 ? 4.209 4.499 30.221 1.00 91.50 109 GLU A C 1
ATOM 844 O O . GLU A 1 109 ? 4.450 3.395 30.709 1.00 91.50 109 GLU A O 1
ATOM 849 N N . ASN A 1 110 ? 2.959 4.948 30.064 1.00 91.44 110 ASN A N 1
ATOM 850 C CA . ASN A 1 110 ? 1.785 4.258 30.614 1.00 91.44 110 ASN A CA 1
ATOM 851 C C . ASN A 1 110 ? 1.020 3.435 29.561 1.00 91.44 110 ASN A C 1
ATOM 853 O O . ASN A 1 110 ? 0.152 2.636 29.915 1.00 91.44 110 ASN A O 1
ATOM 857 N N . GLY A 1 111 ? 1.343 3.597 28.276 1.00 89.44 111 GLY A N 1
ATOM 858 C CA . GLY A 1 111 ? 0.615 2.992 27.164 1.00 89.44 111 GLY A CA 1
ATOM 859 C C . GLY A 1 111 ? -0.771 3.608 26.952 1.00 89.44 111 GLY A C 1
ATOM 860 O O . GLY A 1 111 ? -1.234 4.442 27.730 1.00 89.44 111 GLY A O 1
ATOM 861 N N . TYR A 1 112 ? -1.458 3.165 25.894 1.00 90.94 112 TYR A N 1
ATOM 862 C CA . TYR A 1 112 ? -2.810 3.630 25.560 1.00 90.94 112 TYR A CA 1
ATOM 863 C C . TYR A 1 112 ? -3.785 3.409 26.726 1.00 90.94 112 TYR A C 1
ATOM 865 O O . TYR A 1 112 ? -4.432 4.347 27.179 1.00 90.94 112 TYR A O 1
ATOM 873 N N . ASP A 1 113 ? -3.836 2.195 27.280 1.00 91.94 113 ASP A N 1
ATOM 874 C CA . ASP A 1 113 ? -4.755 1.862 28.376 1.00 91.94 113 ASP A CA 1
ATOM 875 C C . ASP A 1 113 ? -4.477 2.665 29.662 1.00 91.94 113 ASP A C 1
ATOM 877 O O . ASP A 1 113 ? -5.375 2.830 30.487 1.00 91.94 113 ASP A O 1
ATOM 881 N N . GLY A 1 114 ? -3.251 3.169 29.834 1.00 94.81 114 GLY A N 1
ATOM 882 C CA . GLY A 1 114 ? -2.809 3.876 31.032 1.00 94.81 114 GLY A CA 1
ATOM 883 C C . GLY A 1 114 ? -3.058 5.384 31.032 1.00 94.81 114 GLY A C 1
ATOM 884 O O . GLY A 1 114 ? -2.710 6.032 32.017 1.00 94.81 114 GLY A O 1
ATOM 885 N N . ILE A 1 115 ? -3.662 5.948 29.982 1.00 97.31 115 ILE A N 1
ATOM 886 C CA . ILE A 1 115 ? -4.020 7.374 29.904 1.00 97.31 115 ILE A CA 1
ATOM 887 C C . ILE A 1 115 ? -5.526 7.591 29.658 1.00 97.31 115 ILE A C 1
ATOM 889 O O . ILE A 1 115 ? -6.285 6.650 29.392 1.00 97.31 115 ILE A O 1
ATOM 893 N N . ALA A 1 116 ? -5.966 8.848 29.769 1.00 98.06 116 ALA A N 1
ATOM 894 C CA . ALA A 1 116 ? -7.383 9.209 29.775 1.00 98.06 116 ALA A CA 1
ATOM 895 C C . ALA A 1 116 ? -8.118 8.930 28.451 1.00 98.06 116 ALA A C 1
ATOM 897 O O . ALA A 1 116 ? -9.280 8.544 28.505 1.00 98.06 116 ALA A O 1
ATOM 898 N N . ASN A 1 117 ? -7.463 9.115 27.293 1.00 97.50 117 ASN A N 1
ATOM 899 C CA . ASN A 1 117 ? -8.011 8.920 25.935 1.00 97.50 117 ASN A CA 1
ATOM 900 C C . ASN A 1 117 ? -9.473 9.378 25.744 1.00 97.50 117 ASN A C 1
ATOM 902 O O . ASN A 1 117 ? -10.322 8.562 25.356 1.00 97.50 117 ASN A O 1
ATOM 906 N N . PRO A 1 118 ? -9.803 10.654 26.007 1.00 98.38 118 PRO A N 1
ATOM 907 C CA . PRO A 1 118 ? -11.130 11.143 25.679 1.00 98.38 118 PRO A CA 1
ATOM 908 C C . PRO A 1 118 ? -11.346 11.091 24.162 1.00 98.38 118 PRO A C 1
ATOM 910 O O . PRO A 1 118 ? -10.473 11.502 23.400 1.00 98.38 118 PRO A O 1
ATOM 913 N N . ILE A 1 119 ? -12.494 10.583 23.725 1.00 98.44 119 ILE A N 1
ATOM 914 C CA . ILE A 1 119 ? -12.847 10.533 22.303 1.00 98.44 119 ILE A CA 1
ATOM 915 C C . ILE A 1 119 ? -13.422 11.879 21.861 1.00 98.44 119 ILE A C 1
ATOM 917 O O . ILE A 1 119 ? -14.295 12.443 22.531 1.00 98.44 119 ILE A O 1
ATOM 921 N N . SER A 1 120 ? -12.928 12.395 20.739 1.00 98.00 120 SER A N 1
ATOM 922 C CA . SER A 1 120 ? -13.430 13.613 20.103 1.00 98.00 120 SER A CA 1
ATOM 923 C C . SER A 1 120 ? -14.016 13.330 18.722 1.00 98.00 120 SER A C 1
ATOM 925 O O . SER A 1 120 ? -13.834 12.257 18.137 1.00 98.00 120 SER A O 1
ATOM 927 N N . THR A 1 121 ? -14.767 14.301 18.214 1.00 98.31 121 THR A N 1
ATOM 928 C CA . THR A 1 121 ? -15.226 14.352 16.828 1.00 98.31 121 THR A CA 1
ATOM 929 C C . THR A 1 121 ? -14.522 15.486 16.101 1.00 98.31 121 THR A C 1
ATOM 931 O O . THR A 1 121 ? -14.230 16.517 16.696 1.00 98.31 121 THR A O 1
ATOM 934 N N . SER A 1 122 ? -14.273 15.296 14.811 1.00 97.81 122 SER A N 1
ATOM 935 C CA . SER A 1 122 ? -13.766 16.319 13.902 1.00 97.81 122 SER A CA 1
ATOM 936 C C . SER A 1 122 ? -14.546 16.187 12.601 1.00 97.81 122 SER A C 1
ATOM 938 O O . SER A 1 122 ? -14.508 15.143 11.951 1.00 97.81 122 SER A O 1
ATOM 940 N N . ALA A 1 123 ? -15.322 17.199 12.235 1.00 98.25 123 ALA A N 1
ATOM 941 C CA . ALA A 1 123 ? -16.231 17.146 11.100 1.00 98.25 123 ALA A CA 1
ATOM 942 C C . ALA A 1 123 ? -15.914 18.219 10.058 1.00 98.25 123 ALA A C 1
ATOM 944 O O . ALA A 1 123 ? -15.421 19.303 10.360 1.00 98.25 123 ALA A O 1
ATOM 945 N N . VAL A 1 124 ? -16.266 17.929 8.810 1.00 97.62 124 VAL A N 1
ATOM 946 C CA . VAL A 1 124 ? -16.406 18.944 7.761 1.00 97.62 124 VAL A CA 1
ATOM 947 C C . VAL A 1 124 ? -17.797 18.859 7.147 1.00 97.62 124 VAL A C 1
ATOM 949 O O . VAL A 1 124 ? -18.396 17.782 7.070 1.00 97.62 124 VAL A O 1
ATOM 952 N N . VAL A 1 125 ? -18.318 19.997 6.692 1.00 97.94 125 VAL A N 1
ATOM 953 C CA . VAL A 1 125 ? -19.665 20.088 6.110 1.00 97.94 125 VAL A CA 1
ATOM 954 C C . VAL A 1 125 ? -19.567 20.510 4.651 1.00 97.94 125 VAL A C 1
ATOM 956 O O . VAL A 1 125 ? -19.008 21.561 4.357 1.00 97.94 125 VAL A O 1
ATOM 959 N N . LEU A 1 126 ? -20.119 19.713 3.736 1.00 96.81 126 LEU A N 1
ATOM 960 C CA . LEU A 1 126 ? -20.248 20.068 2.325 1.00 96.81 126 LEU A CA 1
ATOM 961 C C . LEU A 1 126 ? -21.539 20.863 2.092 1.00 96.81 126 LEU A C 1
ATOM 963 O O . LEU A 1 126 ? -22.638 20.348 2.309 1.00 96.81 126 LEU A O 1
ATOM 967 N N . THR A 1 127 ? -21.395 22.095 1.619 1.00 97.44 127 THR A N 1
ATOM 968 C CA . THR A 1 127 ? -22.495 23.016 1.314 1.00 97.44 127 THR A CA 1
ATOM 969 C C . THR A 1 127 ? -23.099 22.747 -0.063 1.00 97.44 127 THR A C 1
ATOM 971 O O . THR A 1 127 ? -22.501 22.077 -0.913 1.00 97.44 127 THR A O 1
ATOM 974 N N . SER A 1 128 ? -24.277 23.313 -0.327 1.00 96.31 128 SER A N 1
ATOM 975 C CA . SER A 1 128 ? -24.975 23.150 -1.609 1.00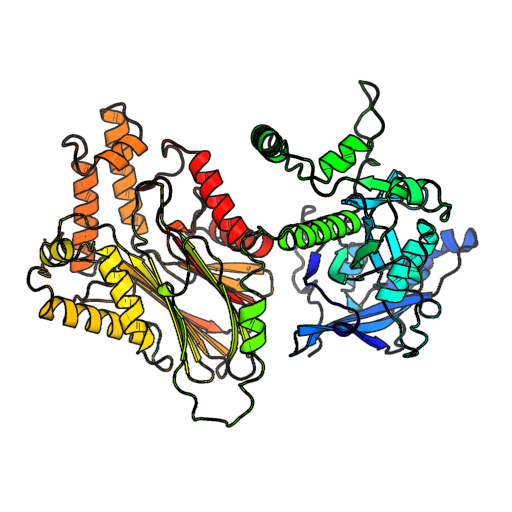 96.31 128 SER A CA 1
ATOM 976 C C . SER A 1 128 ? -24.266 23.818 -2.793 1.00 96.31 128 SER A C 1
ATOM 978 O O . SER A 1 128 ? -24.431 23.384 -3.934 1.00 96.31 128 SER A O 1
ATOM 980 N N . ASP A 1 129 ? -23.422 24.823 -2.532 1.00 93.88 129 ASP A N 1
ATOM 981 C CA . ASP A 1 129 ? -22.499 25.425 -3.503 1.00 93.88 129 ASP A CA 1
ATOM 982 C C . ASP A 1 129 ? -21.159 24.677 -3.629 1.00 93.88 129 ASP A C 1
ATOM 984 O O . ASP A 1 129 ? -20.250 25.160 -4.297 1.00 93.88 129 ASP A O 1
ATOM 988 N N . GLY A 1 130 ? -21.044 23.484 -3.036 1.00 90.31 130 GLY A N 1
ATOM 989 C CA . GLY A 1 130 ? -19.928 22.567 -3.250 1.00 90.31 130 GLY A CA 1
ATOM 990 C C . GLY A 1 130 ? -18.671 22.868 -2.440 1.00 90.31 130 GLY A C 1
ATOM 991 O O . GLY A 1 130 ? -17.633 22.301 -2.764 1.00 90.31 130 GLY A O 1
ATOM 992 N N . LYS A 1 131 ? -18.744 23.703 -1.397 1.00 92.56 131 LYS A N 1
ATOM 993 C CA . LYS A 1 131 ? -17.608 24.049 -0.528 1.00 92.56 131 LYS A CA 1
ATOM 994 C C . LYS A 1 131 ? -17.601 23.212 0.745 1.00 92.56 131 LYS A C 1
ATOM 996 O O . LYS A 1 131 ? -18.649 22.781 1.211 1.00 92.56 131 LYS A O 1
ATOM 1001 N N . LEU A 1 132 ? -16.424 22.997 1.323 1.00 94.94 132 LEU A N 1
ATOM 1002 C CA . LEU A 1 132 ? -16.274 22.431 2.660 1.00 94.94 132 LEU A CA 1
ATOM 1003 C C . LEU A 1 132 ? -16.196 23.551 3.692 1.00 94.94 132 LEU A C 1
ATOM 1005 O O . LEU A 1 132 ? -15.456 24.515 3.510 1.00 94.94 132 LEU A O 1
ATOM 1009 N N . LEU A 1 133 ? -16.928 23.408 4.787 1.00 96.31 133 LEU A N 1
ATOM 1010 C CA . LEU A 1 133 ? -16.773 24.252 5.961 1.00 96.31 133 LEU A CA 1
ATOM 1011 C C . LEU A 1 133 ? -15.730 23.665 6.904 1.00 96.31 133 LEU A C 1
ATOM 1013 O O . LEU A 1 133 ? -15.740 22.461 7.165 1.00 96.31 133 LEU A O 1
ATOM 1017 N N . VAL A 1 134 ? -14.862 24.539 7.405 1.00 95.69 134 VAL A N 1
ATOM 1018 C CA . VAL A 1 134 ? -13.825 24.246 8.402 1.00 95.69 134 VAL A CA 1
ATOM 1019 C C . VAL A 1 134 ? -13.773 25.382 9.427 1.00 95.69 134 VAL A C 1
ATOM 1021 O O . VAL A 1 134 ? -14.231 26.495 9.144 1.00 95.69 134 VAL A O 1
ATOM 1024 N N . GLY A 1 135 ? -13.229 25.110 10.611 1.00 94.38 135 GLY A N 1
ATOM 1025 C CA . GLY A 1 135 ? -13.102 26.087 11.688 1.00 94.38 135 GLY A CA 1
ATOM 1026 C C . GLY A 1 135 ? -11.734 26.760 11.720 1.00 94.38 135 GLY A C 1
ATOM 1027 O O . GLY A 1 135 ? -10.722 26.161 11.370 1.00 94.38 135 GLY A O 1
ATOM 1028 N N . VAL A 1 136 ? -11.694 28.019 12.155 1.00 93.81 136 VAL A N 1
ATOM 1029 C CA . VAL A 1 136 ? -10.467 28.729 12.538 1.00 93.81 136 VAL A CA 1
ATOM 1030 C C . VAL A 1 136 ? -10.554 29.078 14.015 1.00 93.81 136 VAL A C 1
ATOM 1032 O O . VAL A 1 136 ? -11.347 29.945 14.396 1.00 93.81 136 VAL A O 1
ATOM 1035 N N . LYS A 1 137 ? -9.729 28.441 14.843 1.00 92.94 137 LYS A N 1
ATOM 1036 C CA . LYS A 1 137 ? -9.800 28.552 16.307 1.00 92.94 137 LYS A CA 1
ATOM 1037 C C . LYS A 1 137 ? -9.635 29.997 16.771 1.00 92.94 137 LYS A C 1
ATOM 1039 O O . LYS A 1 137 ? -8.665 30.664 16.412 1.00 92.94 137 LYS A O 1
ATOM 1044 N N . GLN A 1 138 ? -10.566 30.483 17.584 1.00 93.81 138 GLN A N 1
ATOM 1045 C CA . GLN A 1 138 ? -10.509 31.805 18.223 1.00 93.81 138 GLN A CA 1
ATOM 1046 C C . GLN A 1 138 ? -10.054 31.719 19.684 1.00 93.81 138 GLN A C 1
ATOM 1048 O O . GLN A 1 138 ? -9.589 32.710 20.252 1.00 93.81 138 GLN A O 1
ATOM 1053 N N . MET A 1 139 ? -10.134 30.530 20.281 1.00 89.62 139 MET A N 1
ATOM 1054 C CA . MET A 1 139 ? -9.670 30.240 21.635 1.00 89.62 139 MET A CA 1
ATOM 1055 C C . MET A 1 139 ? -8.935 28.893 21.711 1.00 89.62 139 MET A C 1
ATOM 1057 O O . MET A 1 139 ? -8.908 28.133 20.748 1.00 89.62 139 MET A O 1
ATOM 1061 N N . GLY A 1 140 ? -8.297 28.617 22.853 1.00 85.69 140 GLY A N 1
ATOM 1062 C CA . GLY A 1 140 ? -7.542 27.381 23.094 1.00 85.69 140 GLY A CA 1
ATOM 1063 C C . GLY A 1 140 ? -6.028 27.513 22.893 1.00 85.69 140 GLY A C 1
ATOM 1064 O O . GLY A 1 140 ? -5.482 28.617 22.865 1.00 85.69 140 GLY A O 1
ATOM 1065 N N . ASP A 1 141 ? -5.348 26.367 22.798 1.00 76.44 141 ASP A N 1
ATOM 1066 C CA . ASP A 1 141 ? -3.878 26.275 22.760 1.00 76.44 141 ASP A CA 1
ATOM 1067 C C . ASP A 1 141 ? -3.283 26.721 21.398 1.00 76.44 141 ASP A C 1
ATOM 1069 O O . ASP A 1 141 ? -2.103 27.063 21.312 1.00 76.44 141 ASP A O 1
ATOM 1073 N N . THR A 1 142 ? -4.103 26.783 20.345 1.00 84.81 142 THR A N 1
ATOM 1074 C CA . THR A 1 142 ? -3.699 26.932 18.931 1.00 84.81 142 THR A CA 1
ATOM 1075 C C . THR A 1 142 ? -4.551 27.969 18.182 1.00 84.81 142 THR A C 1
ATOM 1077 O O . THR A 1 142 ? -4.996 27.757 17.055 1.00 84.81 142 THR A O 1
ATOM 1080 N N . ILE A 1 143 ? -4.788 29.132 18.800 1.00 89.75 143 ILE A N 1
ATOM 1081 C CA . ILE A 1 143 ? -5.555 30.238 18.189 1.00 89.75 143 ILE A CA 1
ATOM 1082 C C . ILE A 1 143 ? -5.022 30.568 16.783 1.00 89.75 143 ILE A C 1
ATOM 1084 O O . ILE A 1 143 ? -3.822 30.770 16.589 1.00 89.75 143 ILE A O 1
ATOM 1088 N N . GLY A 1 144 ? -5.935 30.662 15.816 1.00 88.50 144 GLY A N 1
ATOM 1089 C CA . GLY A 1 144 ? -5.658 30.915 14.403 1.00 88.50 144 GLY A CA 1
ATOM 1090 C C . GLY A 1 144 ? -5.436 29.656 13.564 1.00 88.50 144 GLY A C 1
ATOM 1091 O O . GLY A 1 144 ? -5.417 29.760 12.337 1.00 88.50 144 GLY A O 1
ATOM 1092 N N . ALA A 1 145 ? -5.301 28.483 14.189 1.00 89.00 145 ALA A N 1
ATOM 1093 C CA . ALA A 1 145 ? -5.175 27.228 13.466 1.00 89.00 145 ALA A CA 1
ATOM 1094 C C . ALA A 1 145 ? -6.483 26.856 12.756 1.00 89.00 145 ALA A C 1
ATOM 1096 O O . ALA A 1 145 ? -7.577 27.131 13.257 1.00 89.00 145 ALA A O 1
ATOM 1097 N N . ILE A 1 146 ? -6.345 26.238 11.581 1.00 91.50 146 ILE A N 1
ATOM 1098 C CA . ILE A 1 146 ? -7.473 25.671 10.836 1.00 91.50 146 ILE A CA 1
ATOM 1099 C C . ILE A 1 146 ? -7.716 24.259 11.346 1.00 91.50 146 ILE A C 1
ATOM 1101 O O . ILE A 1 146 ? -6.771 23.480 11.460 1.00 91.50 146 ILE A O 1
ATOM 1105 N N . ASP A 1 147 ? -8.971 23.927 11.592 1.00 93.62 147 ASP A N 1
ATOM 1106 C CA . ASP A 1 147 ? -9.377 22.665 12.192 1.00 93.62 147 ASP A CA 1
ATOM 1107 C C . ASP A 1 147 ? -10.678 22.145 11.557 1.00 93.62 147 ASP A C 1
ATOM 1109 O O . ASP A 1 147 ? -11.370 22.861 10.821 1.00 93.62 147 ASP A O 1
ATOM 1113 N N . GLY A 1 148 ? -11.009 20.885 11.827 1.00 94.81 148 GLY A N 1
ATOM 1114 C CA . GLY A 1 148 ? -12.381 20.416 11.685 1.00 94.81 148 GLY A CA 1
ATOM 1115 C C . GLY A 1 148 ? -13.303 21.121 12.685 1.00 94.81 148 GLY A C 1
ATOM 1116 O O . GLY A 1 148 ? -12.857 21.737 13.644 1.00 94.81 148 GLY A O 1
ATOM 1117 N N . ILE A 1 149 ? -14.602 21.041 12.432 1.00 97.75 149 ILE A N 1
ATOM 1118 C CA . ILE A 1 149 ? -15.660 21.506 13.335 1.00 97.75 149 ILE A CA 1
ATOM 1119 C C . ILE A 1 149 ? -15.940 20.356 14.297 1.00 97.75 149 ILE A C 1
ATOM 1121 O O . ILE A 1 149 ? -16.294 19.264 13.835 1.00 97.75 149 ILE A O 1
ATOM 1125 N N . GLY A 1 150 ? -15.737 20.532 15.598 1.00 96.69 150 GLY A N 1
ATOM 1126 C CA . GLY A 1 150 ? -15.777 19.384 16.493 1.00 96.69 150 GLY A CA 1
ATOM 1127 C C . GLY A 1 150 ? -15.325 19.630 17.923 1.00 96.69 150 GLY A C 1
ATOM 1128 O O . GLY A 1 150 ? -14.808 20.675 18.287 1.00 96.69 150 GLY A O 1
ATOM 1129 N N . GLY A 1 151 ? -15.516 18.601 18.740 1.00 96.62 151 GLY A N 1
ATOM 1130 C CA . GLY A 1 151 ? -15.290 18.651 20.176 1.00 96.62 151 GLY A CA 1
ATOM 1131 C C . GLY A 1 151 ? -15.353 17.269 20.813 1.00 96.62 151 GLY A C 1
ATOM 1132 O O . GLY A 1 151 ? -15.533 16.245 20.140 1.00 96.62 151 GLY A O 1
ATOM 1133 N N . TYR A 1 152 ? -15.156 17.224 22.130 1.00 98.12 152 TYR A N 1
ATOM 1134 C CA . TYR A 1 152 ? -15.184 15.975 22.888 1.00 98.12 152 TYR A CA 1
ATOM 1135 C C . TYR A 1 152 ? -16.610 15.490 23.127 1.00 98.12 152 TYR A C 1
ATOM 1137 O O . TYR A 1 152 ? -17.512 16.276 23.416 1.00 98.12 152 TYR A O 1
ATOM 1145 N N . LEU A 1 153 ? -16.790 14.169 23.115 1.00 98.44 153 LEU A N 1
ATOM 1146 C CA . LEU A 1 153 ? -18.066 13.573 23.492 1.00 98.44 153 LEU A CA 1
ATOM 1147 C C . LEU A 1 153 ? -18.344 13.803 24.986 1.00 98.44 153 LEU A C 1
ATOM 1149 O O . LEU A 1 153 ? -17.499 13.541 25.851 1.00 98.44 153 LEU A O 1
ATOM 1153 N N . HIS A 1 154 ? -19.569 14.220 25.292 1.00 98.00 154 HIS A N 1
ATOM 1154 C CA . HIS A 1 154 ? -20.081 14.414 26.640 1.00 98.00 154 HIS A CA 1
ATOM 1155 C C . HIS A 1 154 ? -21.061 13.288 27.009 1.00 98.00 154 HIS A C 1
ATOM 1157 O O . HIS A 1 154 ? -22.113 13.156 26.376 1.00 98.00 154 HIS A O 1
ATOM 1163 N N . PRO A 1 155 ? -20.836 12.552 28.113 1.00 96.88 155 PRO A N 1
ATOM 1164 C CA . PRO A 1 155 ? -21.581 11.328 28.454 1.00 96.88 155 PRO A CA 1
ATOM 1165 C C . PRO A 1 155 ? -23.070 11.522 28.796 1.00 96.88 155 PRO A C 1
ATOM 1167 O O . PRO A 1 155 ? -23.765 10.557 29.082 1.00 96.88 155 PRO A O 1
ATOM 1170 N N . GLU A 1 156 ? -23.558 12.760 28.784 1.00 96.31 156 GLU A N 1
ATOM 1171 C CA . GLU A 1 156 ? -24.936 13.129 29.156 1.00 96.31 156 GLU A CA 1
ATOM 1172 C C . GLU A 1 156 ? -25.637 13.960 28.078 1.00 96.31 156 GLU A C 1
ATOM 1174 O O . GLU A 1 156 ? -26.864 14.019 28.050 1.00 96.31 156 GLU A O 1
ATOM 1179 N N . ARG A 1 157 ? -24.871 14.635 27.209 1.00 96.44 157 ARG A N 1
ATOM 1180 C CA . ARG A 1 157 ? -25.414 15.494 26.149 1.00 96.44 157 ARG A CA 1
ATOM 1181 C C . ARG A 1 157 ? -25.467 14.758 24.817 1.00 96.44 157 ARG A C 1
ATOM 1183 O O . ARG A 1 157 ? -26.351 15.051 24.024 1.00 96.44 157 ARG A O 1
ATOM 1190 N N . ASP A 1 158 ? -24.580 13.781 24.627 1.00 97.38 158 ASP A N 1
ATOM 1191 C CA . ASP A 1 158 ? -24.424 13.047 23.372 1.00 97.38 158 ASP A CA 1
ATOM 1192 C C . ASP A 1 158 ? -25.108 11.682 23.408 1.00 97.38 158 ASP A C 1
ATOM 1194 O O . ASP A 1 158 ? -24.600 10.700 22.878 1.00 97.38 158 ASP A O 1
ATOM 1198 N N . ILE A 1 159 ? -26.255 11.620 24.085 1.00 96.75 159 ILE A N 1
ATOM 1199 C CA . ILE A 1 159 ? -27.082 10.420 24.184 1.00 96.75 159 ILE A CA 1
ATOM 1200 C C . ILE A 1 159 ? -28.145 10.480 23.091 1.00 96.75 159 ILE A C 1
ATOM 1202 O O . ILE A 1 159 ? -28.940 11.422 23.046 1.00 96.75 159 ILE A O 1
ATOM 1206 N N . ASN A 1 160 ? -28.212 9.449 22.254 1.00 91.81 160 ASN A N 1
ATOM 1207 C CA . ASN A 1 160 ? -29.292 9.305 21.294 1.00 91.81 160 ASN A CA 1
ATOM 1208 C C . ASN A 1 160 ? -30.615 9.077 22.048 1.00 91.81 160 ASN A C 1
ATOM 1210 O O . ASN A 1 160 ? -30.730 8.129 22.829 1.00 91.81 160 ASN A O 1
ATOM 1214 N N . PRO A 1 161 ? -31.632 9.932 21.842 1.00 89.88 161 PRO A N 1
ATOM 1215 C CA . PRO A 1 161 ? -32.870 9.875 22.613 1.00 89.88 161 PRO A CA 1
ATOM 1216 C C . PRO A 1 161 ? -33.701 8.613 22.342 1.00 89.88 161 PRO A C 1
ATOM 1218 O O . PRO A 1 161 ? -34.558 8.270 23.156 1.00 89.88 161 PRO A O 1
ATOM 1221 N N . GLU A 1 162 ? -33.478 7.933 21.216 1.00 89.50 162 GLU A N 1
ATOM 1222 C CA . GLU A 1 162 ? -34.190 6.709 20.849 1.00 89.50 162 GLU A CA 1
ATOM 1223 C C . GLU A 1 162 ? -33.556 5.466 21.477 1.00 89.50 162 GLU A C 1
ATOM 1225 O O . GLU A 1 162 ? -34.277 4.585 21.950 1.00 89.50 162 GLU A O 1
ATOM 1230 N N . THR A 1 163 ? -32.221 5.392 21.507 1.00 89.81 163 THR A N 1
ATOM 1231 C CA . THR A 1 163 ? -31.493 4.226 22.037 1.00 89.81 163 THR A CA 1
ATOM 1232 C C . THR A 1 163 ? -31.128 4.372 23.513 1.00 89.81 163 THR A C 1
ATOM 1234 O O . THR A 1 163 ? -30.994 3.373 24.215 1.00 89.81 163 THR A O 1
ATOM 1237 N N . GLY A 1 164 ? -30.997 5.606 24.008 1.00 93.56 164 GLY A N 1
ATOM 1238 C CA . GLY A 1 164 ? -30.468 5.899 25.340 1.00 93.56 164 GLY A CA 1
ATOM 1239 C C . GLY A 1 164 ? -28.959 5.662 25.470 1.00 93.56 164 GLY A C 1
ATOM 1240 O O . GLY A 1 164 ? -28.443 5.676 26.586 1.00 93.56 164 GLY A O 1
ATOM 1241 N N . GLU A 1 165 ? -28.256 5.448 24.357 1.00 94.38 165 GLU A N 1
ATOM 1242 C CA . GLU A 1 165 ? -26.813 5.201 24.307 1.00 94.38 165 GLU A CA 1
ATOM 1243 C C . GLU A 1 165 ? -26.057 6.420 23.772 1.00 94.38 165 GLU A C 1
ATOM 1245 O O . GLU A 1 165 ? -26.638 7.287 23.121 1.00 94.38 165 GLU A O 1
ATOM 1250 N N . ILE A 1 166 ? -24.753 6.490 24.052 1.00 97.50 166 ILE A N 1
ATOM 1251 C CA . ILE A 1 166 ? -23.890 7.541 23.504 1.00 97.50 166 ILE A CA 1
ATOM 1252 C C . ILE A 1 166 ? -23.811 7.377 21.982 1.00 97.50 166 ILE A C 1
ATOM 1254 O O . ILE A 1 166 ? -23.542 6.281 21.495 1.00 97.50 166 ILE A O 1
ATOM 1258 N N . ASP A 1 167 ? -23.994 8.468 21.244 1.00 97.75 167 ASP A N 1
ATOM 1259 C CA . ASP A 1 167 ? -24.021 8.476 19.784 1.00 97.75 167 ASP A CA 1
ATOM 1260 C C . ASP A 1 167 ? -23.027 9.504 19.215 1.00 97.75 167 ASP A C 1
ATOM 1262 O O . ASP A 1 167 ? -23.251 10.717 19.298 1.00 97.75 167 ASP A O 1
ATOM 1266 N N . PRO A 1 168 ? -21.919 9.039 18.610 1.00 98.06 168 PRO A N 1
ATOM 1267 C CA . PRO A 1 168 ? -20.923 9.913 18.003 1.00 98.06 168 PRO A CA 1
ATOM 1268 C C . PRO A 1 168 ? -21.446 10.776 16.849 1.00 98.06 168 PRO A C 1
ATOM 1270 O O . PRO A 1 168 ? -20.915 11.863 16.627 1.00 98.06 168 PRO A O 1
ATOM 1273 N N . PHE A 1 169 ? -22.474 10.333 16.115 1.00 98.06 169 PHE A N 1
ATOM 1274 C CA . PHE A 1 169 ? -23.079 11.152 15.061 1.00 98.06 169 PHE A CA 1
ATOM 1275 C C . PHE A 1 169 ? -23.841 12.317 15.682 1.00 98.06 169 PHE A C 1
ATOM 1277 O O . PHE A 1 169 ? -23.713 13.450 15.218 1.00 98.06 169 PHE A O 1
ATOM 1284 N N . PHE A 1 170 ? -24.572 12.051 16.767 1.00 96.94 170 PHE A N 1
ATOM 1285 C CA . PHE A 1 170 ? -25.267 13.087 17.523 1.00 96.94 170 PHE A CA 1
ATOM 1286 C C . PHE A 1 170 ? -24.286 14.100 18.127 1.00 96.94 170 PHE A C 1
ATOM 1288 O O . PHE A 1 170 ? -24.527 15.302 18.038 1.00 96.94 170 PHE A O 1
ATOM 1295 N N . ALA A 1 171 ? -23.144 13.634 18.648 1.00 98.00 171 ALA A N 1
ATOM 1296 C CA . ALA A 1 171 ? -22.069 14.506 19.118 1.00 98.00 171 ALA A CA 1
ATOM 1297 C C . ALA A 1 171 ? -21.542 15.420 18.001 1.00 98.00 171 ALA A C 1
ATOM 1299 O O . ALA A 1 171 ? -21.558 16.638 18.151 1.00 98.00 171 ALA A O 1
ATOM 1300 N N . ALA A 1 172 ? -21.160 14.859 16.848 1.00 98.25 172 ALA A N 1
ATOM 1301 C CA . ALA A 1 172 ? -20.664 15.651 15.722 1.00 98.25 172 ALA A CA 1
ATOM 1302 C C . ALA A 1 172 ? -21.706 16.671 15.223 1.00 98.25 172 ALA A C 1
ATOM 1304 O O . ALA A 1 172 ? -21.371 17.821 14.947 1.00 98.25 172 ALA A O 1
ATOM 1305 N N . ALA A 1 173 ? -22.982 16.281 15.138 1.00 97.94 173 ALA A N 1
ATOM 1306 C CA . ALA A 1 173 ? -24.064 17.183 14.747 1.00 97.94 173 ALA A CA 1
ATOM 1307 C C . ALA A 1 173 ? -24.303 18.298 15.783 1.00 97.94 173 ALA A C 1
ATOM 1309 O O . ALA A 1 173 ? -24.557 19.443 15.399 1.00 97.94 173 ALA A O 1
ATOM 1310 N N . ARG A 1 174 ? -24.186 17.992 17.085 1.00 97.50 174 ARG A N 1
ATOM 1311 C CA . ARG A 1 174 ? -24.235 18.989 18.162 1.00 97.50 174 ARG A CA 1
ATOM 1312 C C . ARG A 1 174 ? -23.115 20.011 18.012 1.00 97.50 174 ARG A C 1
ATOM 1314 O O . ARG A 1 174 ? -23.426 21.197 18.069 1.00 97.50 174 ARG A O 1
ATOM 1321 N N . GLU A 1 175 ? -21.873 19.568 17.823 1.00 98.19 175 GLU A N 1
ATOM 1322 C CA . GLU A 1 175 ? -20.725 20.476 17.676 1.00 98.19 175 GLU A CA 1
ATOM 1323 C C . GLU A 1 175 ? -20.892 21.361 16.438 1.00 98.19 175 GLU A C 1
ATOM 1325 O O . GLU A 1 175 ? -20.811 22.581 16.534 1.00 98.19 175 GLU A O 1
ATOM 1330 N N . ILE A 1 176 ? -21.297 20.785 15.297 1.00 98.31 176 ILE A N 1
ATOM 1331 C CA . ILE A 1 176 ? -21.623 21.575 14.100 1.00 98.31 176 ILE A CA 1
ATOM 1332 C C . ILE A 1 176 ? -22.681 22.635 14.413 1.00 98.31 176 ILE A C 1
ATOM 1334 O O . ILE A 1 176 ? -22.546 23.788 14.005 1.00 98.31 176 ILE A O 1
ATOM 1338 N N . ARG A 1 177 ? -23.738 22.286 15.144 1.00 97.94 177 ARG A N 1
ATOM 1339 C CA . ARG A 1 177 ? -24.794 23.236 15.503 1.00 97.94 177 ARG A CA 1
ATOM 1340 C C . ARG A 1 177 ? -24.303 24.341 16.429 1.00 97.94 177 ARG A C 1
ATOM 1342 O O . ARG A 1 177 ? -24.684 25.493 16.222 1.00 97.94 177 ARG A O 1
ATOM 1349 N N . GLU A 1 178 ? -23.534 23.991 17.453 1.00 97.31 178 GLU A N 1
ATOM 1350 C CA . GLU A 1 178 ? -22.998 24.932 18.441 1.00 97.31 178 GLU A CA 1
ATOM 1351 C C . GLU A 1 178 ? -22.038 25.923 17.762 1.00 97.31 178 GLU A C 1
ATOM 1353 O O . GLU A 1 178 ? -22.257 27.132 17.858 1.00 97.31 178 GLU A O 1
ATOM 1358 N N . GLU A 1 179 ? -21.125 25.435 16.924 1.00 97.56 179 GLU A N 1
ATOM 1359 C CA . GLU A 1 179 ? -20.071 26.245 16.306 1.00 97.56 179 GLU A CA 1
ATOM 1360 C C . GLU A 1 179 ? -20.495 26.986 15.021 1.00 97.56 179 GLU A C 1
ATOM 1362 O O . GLU A 1 179 ? -19.927 28.021 14.671 1.00 97.56 179 GLU A O 1
ATOM 1367 N N . THR A 1 180 ? -21.502 26.496 14.284 1.00 97.50 180 THR A N 1
ATOM 1368 C CA . THR A 1 180 ? -21.898 27.083 12.979 1.00 97.50 180 THR A CA 1
ATOM 1369 C C . THR A 1 180 ? -23.319 27.648 12.943 1.00 97.50 180 THR A C 1
ATOM 1371 O O . THR A 1 180 ? -23.680 28.399 12.033 1.00 97.50 180 THR A O 1
ATOM 1374 N N . GLY A 1 181 ? -24.174 27.270 13.898 1.00 97.50 181 GLY A N 1
ATOM 1375 C CA . GLY A 1 181 ? -25.603 27.581 13.868 1.00 97.50 181 GLY A CA 1
ATOM 1376 C C . GLY A 1 181 ? -26.410 26.813 12.805 1.00 97.50 181 GLY A C 1
ATOM 1377 O O . GLY A 1 181 ? -27.566 27.170 12.549 1.00 97.50 181 GLY A O 1
ATOM 1378 N N . ILE A 1 182 ? -25.843 25.789 12.155 1.00 98.06 182 ILE A N 1
ATOM 1379 C CA . ILE A 1 182 ? -26.592 24.839 11.312 1.00 98.06 182 ILE A CA 1
ATOM 1380 C C . ILE A 1 182 ? -27.396 23.905 12.220 1.00 98.06 182 ILE A C 1
ATOM 1382 O O . ILE A 1 182 ? -26.860 23.331 13.160 1.00 98.06 182 ILE A O 1
ATOM 1386 N N . LYS A 1 183 ? -28.695 23.746 11.980 1.00 97.06 183 LYS A N 1
ATOM 1387 C CA . LYS A 1 183 ? -29.536 22.867 12.798 1.00 97.06 183 LYS A CA 1
ATOM 1388 C C . LYS A 1 183 ? -29.369 21.411 12.383 1.00 97.06 183 LYS A C 1
ATOM 1390 O O . LYS A 1 183 ? -29.057 21.111 11.236 1.00 97.06 183 LYS A O 1
ATOM 1395 N N . GLU A 1 184 ? -29.663 20.505 13.307 1.00 93.69 184 GLU A N 1
ATOM 1396 C CA . GLU A 1 184 ? -29.598 19.058 13.067 1.00 93.69 184 GLU A CA 1
ATOM 1397 C C . GLU A 1 184 ? -30.487 18.608 11.897 1.00 93.69 184 GLU A C 1
ATOM 1399 O O . GLU A 1 184 ? -30.073 17.765 11.112 1.00 93.69 184 GLU A O 1
ATOM 1404 N N . ASP A 1 185 ? -31.671 19.206 11.723 1.00 95.94 185 ASP A N 1
ATOM 1405 C CA . ASP A 1 185 ? -32.591 18.903 10.616 1.00 95.94 185 ASP A CA 1
ATOM 1406 C C . ASP A 1 185 ? -32.166 19.509 9.266 1.00 95.94 185 ASP A C 1
ATOM 1408 O O . ASP A 1 185 ? -32.758 19.202 8.231 1.00 95.94 185 ASP A O 1
ATOM 1412 N N . GLU A 1 186 ? -31.134 20.354 9.261 1.00 97.69 186 GLU A N 1
ATOM 1413 C CA . GLU A 1 186 ? -30.501 20.914 8.062 1.00 97.69 186 GLU A CA 1
ATOM 1414 C C . GLU A 1 186 ? -29.237 20.133 7.655 1.00 97.69 186 GLU A C 1
ATOM 1416 O O . GLU A 1 186 ? -28.652 20.421 6.604 1.00 97.69 186 GLU A O 1
ATOM 1421 N N . LEU A 1 187 ? -28.819 19.155 8.468 1.00 97.50 187 LEU A N 1
ATOM 1422 C CA . LEU A 1 187 ? -27.715 18.243 8.187 1.00 97.50 187 LEU A CA 1
ATOM 1423 C C . LEU A 1 187 ? -28.230 16.945 7.559 1.00 97.50 187 LEU A C 1
ATOM 1425 O O . LEU A 1 187 ? -29.256 16.390 7.946 1.00 97.50 187 LEU A O 1
ATOM 1429 N N . GLN A 1 188 ? -27.489 16.447 6.577 1.00 95.44 188 GLN A N 1
ATOM 1430 C CA . GLN A 1 188 ? -27.813 15.250 5.809 1.00 95.44 188 GLN A CA 1
ATOM 1431 C C . GLN A 1 188 ? -26.587 14.349 5.682 1.00 95.44 188 GLN A C 1
ATOM 1433 O O . GLN A 1 188 ? -25.446 14.816 5.744 1.00 95.44 188 GLN A O 1
ATOM 1438 N N . ASP A 1 189 ? -26.843 13.060 5.452 1.00 90.81 189 ASP A N 1
ATOM 1439 C CA . ASP A 1 189 ? -25.841 12.059 5.070 1.00 90.81 189 ASP A CA 1
ATOM 1440 C C . ASP A 1 189 ? -24.598 12.021 5.974 1.00 90.81 189 ASP A C 1
ATOM 1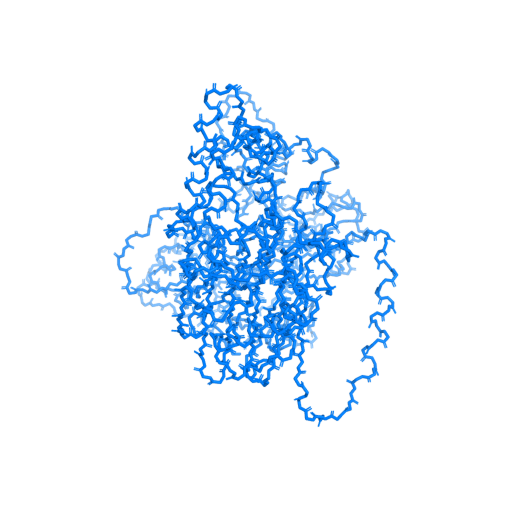442 O O . ASP A 1 189 ? -23.474 11.865 5.486 1.00 90.81 189 ASP A O 1
ATOM 1446 N N . GLY A 1 190 ? -24.793 12.162 7.290 1.00 96.25 190 GLY A N 1
ATOM 1447 C CA . GLY A 1 190 ? -23.716 12.037 8.268 1.00 96.25 190 GLY A CA 1
ATOM 1448 C C . GLY A 1 190 ? -22.954 10.733 8.055 1.00 96.25 190 GLY A C 1
ATOM 1449 O O . GLY A 1 190 ? -23.508 9.647 8.214 1.00 96.25 190 GLY A O 1
ATOM 1450 N N . THR A 1 191 ? -21.693 10.851 7.645 1.00 97.81 191 THR A N 1
ATOM 1451 C CA . THR A 1 191 ? -20.826 9.716 7.328 1.00 97.81 191 THR A CA 1
ATOM 1452 C C . THR A 1 191 ? -19.586 9.792 8.201 1.00 97.81 191 THR A C 1
ATOM 1454 O O . THR A 1 191 ? -18.839 10.770 8.132 1.00 97.81 191 THR A O 1
ATOM 1457 N N . LEU A 1 192 ? -19.339 8.751 8.990 1.00 98.38 192 LEU A N 1
ATOM 1458 C CA . LEU A 1 192 ? -18.073 8.582 9.690 1.00 98.38 192 LEU A CA 1
ATOM 1459 C C . LEU A 1 192 ? -17.035 8.040 8.698 1.00 98.38 192 LEU A C 1
ATOM 1461 O O . LEU A 1 192 ? -17.241 7.004 8.069 1.00 98.38 192 LEU A O 1
ATOM 1465 N N . LEU A 1 193 ? -15.931 8.761 8.545 1.00 97.12 193 LEU A N 1
ATOM 1466 C CA . LEU A 1 193 ? -14.872 8.489 7.571 1.00 97.12 193 LEU A CA 1
ATOM 1467 C C . LEU A 1 193 ? -13.741 7.619 8.132 1.00 97.12 193 LEU A C 1
ATOM 1469 O O . LEU A 1 193 ? -12.937 7.048 7.390 1.00 97.12 193 LEU A O 1
ATOM 1473 N N . GLY A 1 194 ? -13.634 7.556 9.455 1.00 94.94 194 GLY A N 1
ATOM 1474 C CA . GLY A 1 194 ? -12.573 6.823 10.118 1.00 94.94 194 GLY A CA 1
ATOM 1475 C C . GLY A 1 194 ? -12.363 7.239 11.564 1.00 94.94 194 GLY A C 1
ATOM 1476 O O . GLY A 1 194 ? -12.999 8.160 12.075 1.00 94.94 194 GLY A O 1
ATOM 1477 N N . LEU A 1 195 ? -11.435 6.531 12.192 1.00 96.94 195 LEU A N 1
ATOM 1478 C CA . LEU A 1 195 ? -10.918 6.780 13.526 1.00 96.94 195 LEU A CA 1
ATOM 1479 C C . LEU A 1 195 ? -9.411 6.994 13.403 1.00 96.94 195 LEU A C 1
ATOM 1481 O O . LEU A 1 195 ? -8.712 6.179 12.795 1.00 96.94 195 LEU A O 1
ATOM 1485 N N . SER A 1 196 ? -8.904 8.058 14.002 1.00 95.62 196 SER A N 1
ATOM 1486 C CA . SER A 1 196 ? -7.479 8.349 14.087 1.00 95.62 196 SER A CA 1
ATOM 1487 C C . SER A 1 196 ? -7.041 8.531 15.533 1.00 95.62 196 SER A C 1
ATOM 1489 O O . SER A 1 196 ? -7.858 8.581 16.452 1.00 95.62 196 SER A O 1
ATOM 1491 N N . TYR A 1 197 ? -5.731 8.579 15.738 1.00 95.00 197 TYR A N 1
ATOM 1492 C CA . TYR A 1 197 ? -5.119 8.913 17.009 1.00 95.00 197 TYR A CA 1
ATOM 1493 C C . TYR A 1 197 ? -4.128 10.054 16.805 1.00 95.00 197 TYR A C 1
ATOM 1495 O O . TYR A 1 197 ? -3.140 9.903 16.079 1.00 95.00 197 TYR A O 1
ATOM 1503 N N . GLU A 1 198 ? -4.404 11.186 17.442 1.00 91.88 198 GLU A N 1
ATOM 1504 C CA . GLU A 1 198 ? -3.596 12.393 17.346 1.00 91.88 198 GLU A CA 1
ATOM 1505 C C . GLU A 1 198 ? -2.341 12.240 18.211 1.00 91.88 198 GLU A C 1
ATOM 1507 O O . GLU A 1 198 ? -2.416 12.320 19.431 1.00 91.88 198 GLU A O 1
ATOM 1512 N N . ILE A 1 199 ? -1.174 11.997 17.614 1.00 86.94 199 ILE A N 1
ATOM 1513 C CA . ILE A 1 199 ? 0.093 11.835 18.363 1.00 86.94 199 ILE A CA 1
ATOM 1514 C C . ILE A 1 199 ? 0.869 13.154 18.385 1.00 86.94 199 ILE A C 1
ATOM 1516 O O . ILE A 1 199 ? 1.648 13.416 19.308 1.00 86.94 199 ILE A O 1
ATOM 1520 N N . ALA A 1 200 ? 0.690 13.979 17.350 1.00 76.06 200 ALA A N 1
ATOM 1521 C CA . ALA A 1 200 ? 1.520 15.150 17.123 1.00 76.06 200 ALA A CA 1
ATOM 1522 C C . ALA A 1 200 ? 1.252 16.284 18.126 1.00 76.06 200 ALA A C 1
ATOM 1524 O O . ALA A 1 200 ? 2.213 16.942 18.545 1.00 76.06 200 ALA A O 1
ATOM 1525 N N . GLY A 1 201 ? -0.007 16.476 18.532 1.00 75.56 201 GLY A N 1
ATOM 1526 C CA . GLY A 1 201 ? -0.411 17.455 19.539 1.00 75.56 201 GLY A CA 1
ATOM 1527 C C . GLY A 1 201 ? -0.774 16.805 20.871 1.00 75.56 201 GLY A C 1
ATOM 1528 O O . GLY A 1 201 ? 0.070 16.748 21.770 1.00 75.56 201 GLY A O 1
ATOM 1529 N N . LEU A 1 202 ? -2.021 16.348 21.017 1.00 84.56 202 LEU A N 1
ATOM 1530 C CA . LEU A 1 202 ? -2.636 16.116 22.330 1.00 84.56 202 LEU A CA 1
ATOM 1531 C C . LEU A 1 202 ? -2.993 14.651 22.678 1.00 84.56 202 LEU A C 1
ATOM 1533 O O . LEU A 1 202 ? -3.797 14.434 23.577 1.00 84.56 202 LEU A O 1
ATOM 1537 N N . CYS A 1 203 ? -2.406 13.641 22.023 1.00 92.56 203 CYS A N 1
ATOM 1538 C CA . CYS A 1 203 ? -2.506 12.208 22.392 1.00 92.56 203 CYS A CA 1
ATOM 1539 C C . CYS A 1 203 ? -3.932 11.730 22.722 1.00 92.56 203 CYS A C 1
ATOM 1541 O O . CYS A 1 203 ? -4.202 11.284 23.842 1.00 92.56 203 CYS A O 1
ATOM 1543 N N . HIS A 1 204 ? -4.850 11.816 21.758 1.00 96.06 204 HIS A N 1
ATOM 1544 C CA . HIS A 1 204 ? -6.219 11.336 21.939 1.00 96.06 204 HIS A CA 1
ATOM 1545 C C . HIS A 1 204 ? -6.836 10.800 20.634 1.00 96.06 204 HIS A C 1
ATOM 1547 O O . HIS A 1 204 ? -6.368 11.132 19.543 1.00 96.06 204 HIS A O 1
ATOM 1553 N N . PRO A 1 205 ? -7.846 9.916 20.722 1.00 97.50 205 PRO A N 1
ATOM 1554 C CA . PRO A 1 205 ? -8.538 9.403 19.547 1.00 97.50 205 PRO A CA 1
ATOM 1555 C C . PRO A 1 205 ? -9.562 10.406 18.989 1.00 97.50 205 PRO A C 1
ATOM 1557 O O . PRO A 1 205 ? -10.275 11.049 19.760 1.00 97.50 205 PRO A O 1
ATOM 1560 N N . VAL A 1 206 ? -9.682 10.467 17.658 1.00 98.06 206 VAL A N 1
ATOM 1561 C CA . VAL A 1 206 ? -10.573 11.392 16.935 1.00 98.06 206 VAL A CA 1
ATOM 1562 C C . VAL A 1 206 ? -11.407 10.646 15.891 1.00 98.06 206 VAL A C 1
ATOM 1564 O O . VAL A 1 206 ? -10.878 9.881 15.083 1.00 98.06 206 VAL A O 1
ATOM 1567 N N . LEU A 1 207 ? -12.721 10.870 15.887 1.00 98.50 207 LEU A N 1
ATOM 1568 C CA . LEU A 1 207 ? -13.648 10.375 14.865 1.00 98.50 207 LEU A CA 1
ATOM 1569 C C . LEU A 1 207 ? -13.856 11.441 13.782 1.00 98.50 207 LEU A C 1
ATOM 1571 O O . LEU A 1 207 ? -14.370 12.523 14.067 1.00 98.50 207 LEU A O 1
ATOM 1575 N N . SER A 1 208 ? -13.489 11.129 12.538 1.00 98.38 208 SER A N 1
ATOM 1576 C CA . SER A 1 208 ? -13.576 12.069 11.411 1.00 98.38 208 SER A CA 1
ATOM 1577 C C . SER A 1 208 ? -14.906 11.944 10.669 1.00 98.38 208 SER A C 1
ATOM 1579 O O . SER A 1 208 ? -15.210 10.873 10.149 1.00 98.38 208 SER A O 1
ATOM 1581 N N . PHE A 1 209 ? -15.673 13.024 10.529 1.00 98.50 209 PHE A N 1
ATOM 1582 C CA . PHE A 1 209 ? -16.992 13.017 9.883 1.00 98.50 209 PHE A CA 1
ATOM 1583 C C . PHE A 1 209 ? -17.066 13.895 8.630 1.00 98.50 209 PHE A C 1
ATOM 1585 O O . PHE A 1 209 ? -16.413 14.932 8.516 1.00 98.50 209 PHE A O 1
ATOM 1592 N N . LEU A 1 210 ? -17.950 13.502 7.712 1.00 97.75 210 LEU A N 1
ATOM 1593 C CA . LEU A 1 210 ? -18.443 14.336 6.621 1.00 97.75 210 LEU A CA 1
ATOM 1594 C C . LEU A 1 210 ? -19.964 14.437 6.710 1.00 97.75 210 LEU A C 1
ATOM 1596 O O . LEU A 1 210 ? -20.658 13.422 6.672 1.00 97.75 210 LEU A O 1
ATOM 1600 N N . TYR A 1 211 ? -20.460 15.667 6.753 1.00 98.19 211 TYR A N 1
ATOM 1601 C CA . TYR A 1 211 ? -21.879 15.989 6.632 1.00 98.19 211 TYR A CA 1
ATOM 1602 C C . TYR A 1 211 ? -22.164 16.751 5.340 1.00 98.19 211 TYR A C 1
ATOM 1604 O O . TYR A 1 211 ? -21.269 17.334 4.725 1.00 98.19 211 TYR A O 1
ATOM 1612 N N . ARG A 1 212 ? -23.433 16.764 4.933 1.00 97.50 212 ARG A N 1
ATOM 1613 C CA . ARG A 1 212 ? -23.950 17.582 3.831 1.00 97.50 212 ARG A CA 1
ATOM 1614 C C . ARG A 1 212 ? -25.042 18.513 4.330 1.00 97.50 212 ARG A C 1
ATOM 1616 O O . ARG A 1 212 ? -25.717 18.210 5.308 1.00 97.50 212 ARG A O 1
ATOM 1623 N N . THR A 1 213 ? -25.238 19.626 3.637 1.00 98.00 213 THR A N 1
ATOM 1624 C CA . THR A 1 213 ? -26.370 20.524 3.872 1.00 98.00 213 THR A CA 1
ATOM 1625 C C . THR A 1 213 ? -26.840 21.161 2.567 1.00 98.00 213 THR A C 1
ATOM 1627 O O . THR A 1 213 ? -26.046 21.396 1.655 1.00 98.00 213 THR A O 1
ATOM 1630 N N . ASP A 1 214 ? -28.136 21.465 2.490 1.00 97.44 214 ASP A N 1
ATOM 1631 C CA . ASP A 1 214 ? -28.729 22.210 1.372 1.00 97.44 214 ASP A CA 1
ATOM 1632 C C . ASP A 1 214 ? -28.445 23.721 1.454 1.00 97.44 214 ASP A C 1
ATOM 1634 O O . ASP A 1 214 ? -28.680 24.465 0.499 1.00 97.44 214 ASP A O 1
ATOM 1638 N N . LEU A 1 215 ? -27.908 24.185 2.582 1.00 97.69 215 LEU A N 1
ATOM 1639 C CA . LEU A 1 215 ? -27.495 25.568 2.775 1.00 97.69 215 LEU A CA 1
ATOM 1640 C C .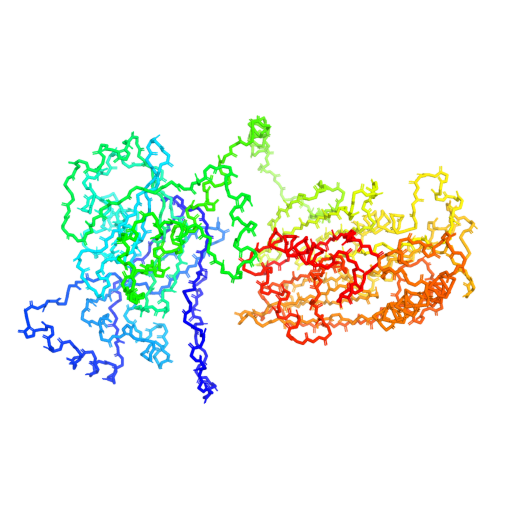 LEU A 1 215 ? -26.232 25.882 1.964 1.00 97.69 215 LEU A C 1
ATOM 1642 O O . LEU A 1 215 ? -25.300 25.077 1.882 1.00 97.69 215 LEU A O 1
ATOM 1646 N N . SER A 1 216 ? -26.187 27.076 1.381 1.00 97.69 216 SER A N 1
ATOM 1647 C CA . SER A 1 216 ? -24.976 27.594 0.745 1.00 97.69 216 SER A CA 1
ATOM 1648 C C . SER A 1 216 ? -23.970 28.081 1.788 1.00 97.69 216 SER A C 1
ATOM 1650 O O . SER A 1 216 ? -24.328 28.448 2.911 1.00 97.69 216 SER A O 1
ATOM 1652 N N . SER A 1 217 ? -22.694 28.148 1.403 1.00 96.31 217 SER A N 1
ATOM 1653 C CA . SER A 1 217 ? -21.660 28.729 2.262 1.00 96.31 217 SER A CA 1
ATOM 1654 C C . SER A 1 217 ? -21.984 30.170 2.684 1.00 96.31 217 SER A C 1
ATOM 1656 O O . SER A 1 217 ? -21.812 30.507 3.850 1.00 96.31 217 SER A O 1
ATOM 1658 N N . GLU A 1 218 ? -22.519 31.005 1.786 1.00 96.69 218 GLU A N 1
ATOM 1659 C CA . GLU A 1 218 ? -22.890 32.397 2.085 1.00 96.69 218 GLU A CA 1
ATOM 1660 C C . GLU A 1 218 ? -23.975 32.485 3.165 1.00 96.69 218 GLU A C 1
ATOM 1662 O O . GLU A 1 218 ? -23.843 33.268 4.104 1.00 96.69 218 GLU A O 1
ATOM 1667 N N . GLU A 1 219 ? -25.015 31.651 3.080 1.00 97.44 219 GLU A N 1
ATOM 1668 C CA . GLU A 1 219 ? -26.074 31.607 4.091 1.00 97.44 219 GLU A CA 1
ATOM 1669 C C . GLU A 1 219 ? -25.523 31.232 5.466 1.00 97.44 219 GLU A C 1
ATOM 1671 O O . GLU A 1 219 ? -25.875 31.865 6.464 1.00 97.44 219 GLU A O 1
ATOM 1676 N N . ILE A 1 220 ? -24.636 30.238 5.525 1.00 97.06 220 ILE A N 1
ATOM 1677 C CA . ILE A 1 220 ? -24.063 29.752 6.784 1.00 97.06 220 ILE A CA 1
ATOM 1678 C C . ILE A 1 220 ? -23.168 30.819 7.423 1.00 97.06 220 ILE A C 1
ATOM 1680 O O . ILE A 1 220 ? -23.279 31.049 8.622 1.00 97.06 220 ILE A O 1
ATOM 1684 N N . MET A 1 221 ? -22.379 31.561 6.639 1.00 94.69 221 MET A N 1
ATOM 1685 C CA . MET A 1 221 ? -21.519 32.643 7.152 1.00 94.69 221 MET A CA 1
ATOM 1686 C C . MET A 1 221 ? -22.294 33.811 7.786 1.00 94.69 221 MET A C 1
ATOM 1688 O O . MET A 1 221 ? -21.706 34.628 8.492 1.00 94.69 221 MET A O 1
ATOM 1692 N N . THR A 1 222 ? -23.606 33.923 7.544 1.00 96.00 222 THR A N 1
ATOM 1693 C CA . THR A 1 222 ? -24.462 34.925 8.211 1.00 96.00 222 THR A CA 1
ATOM 1694 C C . THR A 1 222 ? -25.049 34.449 9.538 1.00 96.00 222 THR A C 1
ATOM 1696 O O . THR A 1 222 ? -25.660 35.241 10.264 1.00 96.00 222 THR A O 1
ATOM 1699 N N . ARG A 1 223 ? -24.904 33.159 9.854 1.00 95.94 223 ARG A N 1
ATOM 1700 C CA . ARG A 1 223 ? -25.412 32.573 11.092 1.00 95.94 223 ARG A CA 1
ATOM 1701 C C . ARG A 1 223 ? -24.479 32.887 12.250 1.00 95.94 223 ARG A C 1
ATOM 1703 O O . ARG A 1 223 ? -23.332 33.286 12.080 1.00 95.94 223 ARG A O 1
ATOM 1710 N N . LYS A 1 224 ? -25.020 32.731 13.454 1.00 94.06 224 LYS A N 1
ATOM 1711 C CA . LYS A 1 224 ? -24.274 32.894 14.693 1.00 94.06 224 LYS A CA 1
ATOM 1712 C C . LYS A 1 224 ? -24.089 31.523 15.338 1.00 94.06 224 LYS A C 1
ATOM 1714 O O . LYS A 1 224 ? -25.073 30.971 15.831 1.00 94.06 224 LYS A O 1
ATOM 1719 N N . GLY A 1 225 ? -22.859 31.021 15.311 1.00 93.94 225 GLY A N 1
ATOM 1720 C CA . GLY A 1 225 ? -22.393 29.966 16.208 1.00 93.94 225 GLY A CA 1
ATOM 1721 C C . GLY A 1 225 ? -21.959 30.533 17.560 1.00 93.94 225 GLY A C 1
ATOM 1722 O O . GLY A 1 225 ? -22.254 31.691 17.892 1.00 93.94 225 GLY A O 1
ATOM 1723 N N . ASP A 1 226 ? -21.275 29.716 18.344 1.00 94.50 226 ASP A N 1
ATOM 1724 C CA . ASP A 1 226 ? -20.490 30.184 19.478 1.00 94.50 226 ASP A CA 1
ATOM 1725 C C . ASP A 1 226 ? -19.253 30.985 19.028 1.00 94.50 226 ASP A C 1
ATOM 1727 O O . ASP A 1 226 ? -19.069 31.308 17.853 1.00 94.50 226 ASP A O 1
ATOM 1731 N N . ASP A 1 227 ? -18.453 31.402 20.006 1.00 94.06 227 ASP A N 1
ATOM 1732 C CA . ASP A 1 227 ? -17.275 32.232 19.776 1.00 94.06 227 ASP A CA 1
ATOM 1733 C C . ASP A 1 227 ? -15.977 31.385 19.769 1.00 94.06 227 ASP A C 1
ATOM 1735 O O . ASP A 1 227 ? -14.888 31.955 19.888 1.00 94.06 227 ASP A O 1
ATOM 1739 N N . GLU A 1 228 ? -16.060 30.043 19.694 1.00 91.69 228 GLU A N 1
ATOM 1740 C CA . GLU A 1 228 ? -14.891 29.148 19.779 1.00 91.69 228 GLU A CA 1
ATOM 1741 C C . GLU A 1 228 ? -14.099 29.098 18.474 1.00 91.69 228 GLU A C 1
ATOM 1743 O O . GLU A 1 228 ? -12.860 29.154 18.484 1.00 91.69 228 GLU A O 1
ATOM 1748 N N . ILE A 1 229 ? -14.809 29.087 17.346 1.00 93.69 229 ILE A N 1
ATOM 1749 C CA . ILE A 1 229 ? -14.229 29.101 16.007 1.00 93.69 229 ILE A CA 1
ATOM 1750 C C . ILE A 1 229 ? -14.828 30.210 15.142 1.00 93.69 229 ILE A C 1
ATOM 1752 O O . ILE A 1 229 ? -15.943 30.681 15.335 1.00 93.69 229 ILE A O 1
ATOM 1756 N N . ASN A 1 230 ? -14.072 30.616 14.129 1.00 94.56 230 ASN A N 1
ATOM 1757 C CA . ASN A 1 230 ? -14.606 31.340 12.988 1.00 94.56 230 ASN A CA 1
ATOM 1758 C C . ASN A 1 230 ? -14.704 30.375 11.807 1.00 94.56 230 ASN A C 1
ATOM 1760 O O . ASN A 1 230 ? -13.689 29.826 11.379 1.00 94.56 230 ASN A O 1
ATOM 1764 N N . VAL A 1 231 ? -15.905 30.173 11.278 1.00 94.75 231 VAL A N 1
ATOM 1765 C CA . VAL A 1 231 ? -16.126 29.253 10.159 1.00 94.75 231 VAL A CA 1
ATOM 1766 C C . VAL A 1 231 ? -15.619 29.891 8.866 1.00 94.75 231 VAL A C 1
ATOM 1768 O O . VAL A 1 231 ? -15.854 31.070 8.602 1.00 94.75 231 VAL A O 1
ATOM 1771 N N . ILE A 1 232 ? -14.940 29.110 8.032 1.00 94.25 232 ILE A N 1
ATOM 1772 C CA . ILE A 1 232 ? -14.563 29.501 6.670 1.00 94.25 232 ILE A CA 1
ATOM 1773 C C . ILE A 1 232 ? -15.012 28.428 5.677 1.00 94.25 232 ILE A C 1
ATOM 1775 O O . ILE A 1 232 ? -15.134 27.254 6.021 1.00 94.25 232 ILE A O 1
ATOM 1779 N N . ALA A 1 233 ? -15.270 28.839 4.436 1.00 92.56 233 ALA A N 1
ATOM 1780 C CA . ALA A 1 233 ? -15.629 27.934 3.351 1.00 92.56 233 ALA A CA 1
ATOM 1781 C C . ALA A 1 233 ? -14.449 27.768 2.393 1.00 92.56 233 ALA A C 1
ATOM 1783 O O . ALA A 1 233 ? -13.922 28.753 1.875 1.00 92.56 233 ALA A O 1
ATOM 1784 N N . VAL A 1 234 ? -14.064 26.523 2.139 1.00 89.25 234 VAL A N 1
ATOM 1785 C CA . VAL A 1 234 ? -12.942 26.152 1.277 1.00 89.25 234 VAL A CA 1
ATOM 1786 C C . VAL A 1 234 ? -13.445 25.317 0.104 1.00 89.25 234 VAL A C 1
ATOM 1788 O O . VAL A 1 234 ? -14.316 24.466 0.254 1.00 89.25 234 VAL A O 1
ATOM 1791 N N . GLU A 1 235 ? -12.915 25.555 -1.088 1.00 84.50 235 GLU A N 1
ATOM 1792 C CA . GLU A 1 235 ? -13.264 24.758 -2.269 1.00 84.50 235 GLU A CA 1
ATOM 1793 C C . GLU A 1 235 ? -12.616 23.371 -2.161 1.00 84.50 235 GLU A C 1
ATOM 1795 O O . GLU A 1 235 ? -11.394 23.327 -2.220 1.00 84.50 235 GLU A O 1
ATOM 1800 N N . PRO A 1 236 ? -13.345 22.239 -2.068 1.00 73.75 236 PRO A N 1
ATOM 1801 C CA . PRO A 1 236 ? -12.749 20.898 -1.958 1.00 73.75 236 PRO A CA 1
ATOM 1802 C C . PRO A 1 236 ? -11.889 20.526 -3.170 1.00 73.75 236 PRO A C 1
ATOM 1804 O O . PRO A 1 236 ? -10.986 19.688 -3.077 1.00 73.75 236 PRO A O 1
ATOM 1807 N N . PHE A 1 237 ? -12.175 21.154 -4.313 1.00 66.44 237 PHE A N 1
ATOM 1808 C CA . PHE A 1 237 ? -11.509 20.948 -5.587 1.00 66.44 237 PHE A CA 1
ATOM 1809 C C . PHE A 1 237 ? -11.209 22.308 -6.210 1.00 66.44 237 PHE A C 1
ATOM 1811 O O . PHE A 1 237 ? -12.105 22.993 -6.692 1.00 66.44 237 PHE A O 1
ATOM 1818 N N . THR A 1 238 ? -9.944 22.719 -6.223 1.00 52.09 238 THR A N 1
ATOM 1819 C CA . THR A 1 238 ? -9.546 23.883 -7.013 1.00 52.09 238 THR A CA 1
ATOM 1820 C C . THR A 1 238 ? -9.511 23.479 -8.489 1.00 52.09 238 THR A C 1
ATOM 1822 O O . THR A 1 238 ? -8.802 22.555 -8.884 1.00 52.09 238 THR A O 1
ATOM 1825 N N . ASP A 1 239 ? -10.339 24.144 -9.293 1.00 47.28 239 ASP A N 1
ATOM 1826 C CA . ASP A 1 239 ? -10.516 23.949 -10.736 1.00 47.28 239 ASP A CA 1
ATOM 1827 C C . ASP A 1 239 ? -9.173 23.819 -11.493 1.00 47.28 239 ASP A C 1
ATOM 1829 O O . ASP A 1 239 ? -8.212 24.467 -11.076 1.00 47.28 239 ASP A O 1
ATOM 1833 N N . LYS A 1 240 ? -9.136 23.013 -12.579 1.00 42.59 240 LYS A N 1
ATOM 1834 C CA . LYS A 1 240 ? -8.073 22.622 -13.573 1.00 42.59 240 LYS A CA 1
ATOM 1835 C C . LYS A 1 240 ? -6.581 22.992 -13.385 1.00 42.59 240 LYS A C 1
ATOM 1837 O O . LYS A 1 240 ? -5.714 22.259 -13.849 1.00 42.59 240 LYS A O 1
ATOM 1842 N N . THR A 1 241 ? -6.258 24.069 -12.692 1.00 49.69 241 THR A N 1
ATOM 1843 C CA . THR A 1 241 ? -4.931 24.475 -12.213 1.00 49.69 241 THR A CA 1
ATOM 1844 C C . THR A 1 241 ? -4.246 23.477 -11.267 1.00 49.69 241 THR A C 1
ATOM 1846 O O . THR A 1 241 ? -3.069 23.662 -10.974 1.00 49.69 241 THR A O 1
ATOM 1849 N N . GLN A 1 242 ? -4.905 22.398 -10.816 1.00 53.34 242 GLN A N 1
ATOM 1850 C CA . GLN A 1 242 ? -4.230 21.339 -10.050 1.00 53.34 242 GLN A CA 1
ATOM 1851 C C . GLN A 1 242 ? -3.102 20.660 -10.830 1.00 53.34 242 GLN A C 1
ATOM 1853 O O . GLN A 1 242 ? -2.078 20.374 -10.226 1.00 53.34 242 GLN A O 1
ATOM 1858 N N . VAL A 1 243 ? -3.234 20.460 -12.145 1.00 52.00 243 VAL A N 1
ATOM 1859 C CA . VAL A 1 243 ? -2.164 19.846 -12.955 1.00 52.00 243 VAL A CA 1
ATOM 1860 C C . VAL A 1 243 ? -0.952 20.779 -13.047 1.00 52.00 243 VAL A C 1
ATOM 1862 O O . VAL A 1 243 ? 0.173 20.365 -12.788 1.00 52.00 243 VAL A O 1
ATOM 1865 N N . GLU A 1 244 ? -1.181 22.062 -13.331 1.00 55.28 244 GLU A N 1
ATOM 1866 C CA . GLU A 1 244 ? -0.123 23.079 -13.443 1.00 55.28 244 GLU A CA 1
ATOM 1867 C C . GLU A 1 244 ? 0.559 23.359 -12.089 1.00 55.28 244 GLU A C 1
ATOM 1869 O O . GLU A 1 244 ? 1.773 23.532 -12.020 1.00 55.28 244 GLU A O 1
ATOM 1874 N N . ARG A 1 245 ? -0.190 23.333 -10.980 1.00 54.62 245 ARG A N 1
ATOM 1875 C CA . ARG A 1 245 ? 0.360 23.549 -9.629 1.00 54.62 245 ARG A CA 1
ATOM 1876 C C . ARG A 1 245 ? 0.976 22.297 -9.012 1.00 54.62 245 ARG A C 1
ATOM 1878 O O . ARG A 1 245 ? 1.922 22.421 -8.242 1.00 54.62 245 ARG A O 1
ATOM 1885 N N . GLN A 1 246 ? 0.501 21.097 -9.356 1.00 51.88 246 GLN A N 1
ATOM 1886 C CA . GLN A 1 246 ? 1.209 19.850 -9.040 1.00 51.88 246 GLN A CA 1
ATOM 1887 C C . GLN A 1 246 ? 2.574 19.824 -9.731 1.00 51.88 246 GLN A C 1
ATOM 1889 O O . GLN A 1 246 ? 3.547 19.406 -9.113 1.00 51.88 246 GLN A O 1
ATOM 1894 N N . GLN A 1 247 ? 2.675 20.330 -10.964 1.00 54.81 247 GLN A N 1
ATOM 1895 C CA . GLN A 1 247 ? 3.958 20.507 -11.653 1.00 54.81 247 GLN A CA 1
ATOM 1896 C C . GLN A 1 247 ? 4.871 21.521 -10.934 1.00 54.81 247 GLN A C 1
ATOM 1898 O O . GLN A 1 247 ? 6.067 21.274 -10.793 1.00 54.81 247 GLN A O 1
ATOM 1903 N N . GLU A 1 248 ? 4.326 22.616 -10.399 1.00 49.50 248 GLU A N 1
ATOM 1904 C CA . GLU A 1 248 ? 5.085 23.629 -9.641 1.00 49.50 248 GLU A CA 1
ATOM 1905 C C . GLU A 1 248 ? 5.524 23.139 -8.236 1.00 49.50 248 GLU A C 1
ATOM 1907 O O . GLU A 1 248 ? 6.641 23.409 -7.785 1.00 49.50 248 GLU A O 1
ATOM 1912 N N . ALA A 1 249 ? 4.687 22.346 -7.556 1.00 50.97 249 ALA A N 1
ATOM 1913 C CA . ALA A 1 249 ? 5.022 21.671 -6.296 1.00 50.97 249 ALA A CA 1
ATOM 1914 C C . ALA A 1 249 ? 6.093 20.582 -6.496 1.00 50.97 249 ALA A C 1
ATOM 1916 O O . ALA A 1 249 ? 7.033 20.489 -5.705 1.00 50.97 249 ALA A O 1
ATOM 1917 N N . LYS A 1 250 ? 6.009 19.826 -7.603 1.00 52.66 250 LYS A N 1
ATOM 1918 C CA . LYS A 1 250 ? 7.047 18.879 -8.048 1.00 52.66 250 LYS A CA 1
ATOM 1919 C C . LYS A 1 250 ? 8.380 19.583 -8.334 1.00 52.66 250 LYS A C 1
ATOM 1921 O O . LYS A 1 250 ? 9.427 19.056 -7.979 1.00 52.66 250 LYS A O 1
ATOM 1926 N N . ALA A 1 251 ? 8.353 20.792 -8.897 1.00 50.25 251 ALA A N 1
ATOM 1927 C CA . ALA A 1 251 ? 9.558 21.573 -9.189 1.00 50.25 251 ALA A CA 1
ATOM 1928 C C . ALA A 1 251 ? 10.229 22.196 -7.946 1.00 50.25 251 ALA A C 1
ATOM 1930 O O . ALA A 1 251 ? 11.421 22.496 -7.982 1.00 50.25 251 ALA A O 1
ATOM 1931 N N . THR A 1 252 ? 9.487 22.412 -6.855 1.00 46.97 252 THR A N 1
ATOM 1932 C CA . THR A 1 252 ? 9.984 23.106 -5.649 1.00 46.97 252 THR A CA 1
ATOM 1933 C C . THR A 1 252 ? 10.235 22.187 -4.450 1.00 46.97 252 THR A C 1
ATOM 1935 O O . THR A 1 252 ? 10.791 22.642 -3.452 1.00 46.97 252 THR A O 1
ATOM 1938 N N . GLY A 1 253 ? 9.859 20.904 -4.528 1.00 37.91 253 GLY A N 1
ATOM 1939 C CA . GLY A 1 253 ? 10.089 19.913 -3.467 1.00 37.91 253 GLY A CA 1
ATOM 1940 C C . GLY A 1 253 ? 9.225 20.104 -2.214 1.00 37.91 253 GLY A C 1
ATOM 1941 O O . GLY A 1 253 ? 9.437 19.430 -1.209 1.00 37.91 253 GLY A O 1
ATOM 1942 N N . VAL A 1 254 ? 8.245 21.010 -2.249 1.00 44.91 254 VAL A N 1
ATOM 1943 C CA . VAL A 1 254 ? 7.306 21.219 -1.145 1.00 44.91 254 VAL A CA 1
ATOM 1944 C C . VAL A 1 254 ? 6.060 20.384 -1.427 1.00 44.91 254 VAL A C 1
ATOM 1946 O O . VAL A 1 254 ? 5.280 20.722 -2.317 1.00 44.91 254 VAL A O 1
ATOM 1949 N N . ALA A 1 255 ? 5.845 19.311 -0.659 1.00 42.75 255 ALA A N 1
ATOM 1950 C CA . ALA A 1 255 ? 4.589 18.558 -0.652 1.00 42.75 255 ALA A CA 1
ATOM 1951 C C . ALA A 1 255 ? 3.464 19.445 -0.082 1.00 42.75 255 ALA A C 1
ATOM 1953 O O . ALA A 1 255 ? 3.119 19.405 1.093 1.00 42.75 255 ALA A O 1
ATOM 1954 N N . SER A 1 256 ? 2.946 20.334 -0.923 1.00 44.09 256 SER A N 1
ATOM 1955 C CA . SER A 1 256 ? 1.948 21.346 -0.592 1.00 44.09 256 SER A CA 1
ATOM 1956 C C . SER A 1 256 ? 0.654 21.005 -1.329 1.00 44.09 256 SER A C 1
ATOM 1958 O O . SER A 1 256 ? 0.230 21.683 -2.263 1.00 44.09 256 SER A O 1
ATOM 1960 N N . THR A 1 257 ? 0.047 19.897 -0.917 1.00 59.41 257 THR A N 1
ATOM 1961 C CA . THR A 1 257 ? -1.236 19.367 -1.376 1.00 59.41 257 THR A CA 1
ATOM 1962 C C . THR A 1 257 ? -2.368 20.084 -0.646 1.00 59.41 257 THR A C 1
ATOM 1964 O O . THR A 1 257 ? -2.504 19.893 0.549 1.00 59.41 257 THR A O 1
ATOM 1967 N N . TYR A 1 258 ? -3.195 20.883 -1.331 1.00 56.31 258 TYR A N 1
ATOM 1968 C CA . TYR A 1 258 ? -4.507 21.392 -0.870 1.00 56.31 258 TYR A CA 1
ATOM 1969 C C . TYR A 1 258 ? -4.573 22.173 0.462 1.00 56.31 258 TYR A C 1
ATOM 1971 O O . TYR A 1 258 ? -4.947 23.334 0.461 1.00 56.31 258 TYR A O 1
ATOM 1979 N N . ILE A 1 259 ? -4.179 21.583 1.585 1.00 55.75 259 ILE A N 1
ATOM 1980 C CA . ILE A 1 259 ? -4.037 22.175 2.918 1.00 55.75 259 ILE A CA 1
ATOM 1981 C C . ILE A 1 259 ? -3.169 23.426 2.877 1.00 55.75 259 ILE A C 1
ATOM 1983 O O . ILE A 1 259 ? -3.508 24.427 3.489 1.00 55.75 259 ILE A O 1
ATOM 1987 N N . MET A 1 260 ? -2.081 23.412 2.108 1.00 53.50 260 MET A N 1
ATOM 1988 C CA . MET A 1 260 ? -1.256 24.605 1.917 1.00 53.50 260 MET A CA 1
ATOM 1989 C C . MET A 1 260 ? -1.939 25.659 1.040 1.00 53.50 260 MET A C 1
ATOM 1991 O O . MET A 1 260 ? -1.661 26.838 1.210 1.00 53.50 260 MET A O 1
ATOM 1995 N N . ASP A 1 261 ? -2.849 25.276 0.141 1.00 60.53 261 ASP A N 1
ATOM 1996 C CA . ASP A 1 261 ? -3.666 26.225 -0.624 1.00 60.53 261 ASP A CA 1
ATOM 1997 C C . ASP A 1 261 ? -4.794 26.810 0.235 1.00 60.53 261 ASP A C 1
ATOM 1999 O O . ASP A 1 261 ? -5.047 28.007 0.149 1.00 60.53 261 ASP A O 1
ATOM 2003 N N . VAL A 1 262 ? -5.402 26.014 1.119 1.00 60.59 262 VAL A N 1
ATOM 2004 C CA . VAL A 1 262 ? -6.321 26.477 2.169 1.00 60.59 262 VAL A CA 1
ATOM 2005 C C . VAL A 1 262 ? -5.585 27.436 3.113 1.00 60.59 262 VAL A C 1
ATOM 2007 O O . VAL A 1 262 ? -5.998 28.579 3.286 1.00 60.59 262 VAL A O 1
ATOM 2010 N N . LEU A 1 263 ? -4.414 27.045 3.623 1.00 59.00 263 LEU A N 1
ATOM 2011 C CA . LEU A 1 263 ? -3.553 27.920 4.417 1.00 59.00 263 LEU A CA 1
ATOM 2012 C C . LEU A 1 263 ? -3.129 29.170 3.638 1.00 59.00 263 LEU A C 1
ATOM 2014 O O . LEU A 1 263 ? -3.062 30.232 4.228 1.00 59.00 263 LEU A O 1
ATOM 2018 N N . ARG A 1 264 ? -2.865 29.109 2.327 1.00 61.09 264 ARG A N 1
ATOM 2019 C CA . ARG A 1 264 ? -2.510 30.296 1.519 1.00 61.09 264 ARG A CA 1
ATOM 2020 C C . ARG A 1 264 ? -3.698 31.214 1.244 1.00 61.09 264 ARG A C 1
ATOM 2022 O O . ARG A 1 264 ? -3.497 32.421 1.173 1.00 61.09 264 ARG A O 1
ATOM 2029 N N . GLN A 1 265 ? -4.900 30.667 1.060 1.00 61.50 265 GLN A N 1
ATOM 2030 C CA . GLN A 1 265 ? -6.122 31.452 0.861 1.00 61.50 265 GLN A CA 1
ATOM 2031 C C . GLN A 1 265 ? -6.499 32.232 2.123 1.00 61.50 265 GLN A C 1
ATOM 2033 O O . GLN A 1 265 ? -6.982 33.357 2.013 1.00 61.50 265 GLN A O 1
ATOM 2038 N N . PHE A 1 266 ? -6.255 31.647 3.298 1.00 59.72 266 PHE A N 1
ATOM 2039 C CA . PHE A 1 266 ? -6.733 32.180 4.574 1.00 59.72 266 PHE A CA 1
ATOM 2040 C C . PHE A 1 266 ? -5.626 32.648 5.527 1.00 59.72 266 PHE A C 1
ATOM 2042 O O . PHE A 1 266 ? -5.932 33.283 6.536 1.00 59.72 266 PHE A O 1
ATOM 2049 N N . ALA A 1 267 ? -4.344 32.429 5.211 1.00 56.53 267 ALA A N 1
ATOM 2050 C CA . ALA A 1 267 ? -3.256 33.098 5.913 1.00 56.53 267 ALA A CA 1
ATOM 2051 C C . ALA A 1 267 ? -3.427 34.612 5.727 1.00 56.53 267 ALA A C 1
ATOM 2053 O O . ALA A 1 267 ? -3.552 35.073 4.586 1.00 56.53 267 ALA A O 1
ATOM 2054 N N . PRO A 1 268 ? -3.400 35.408 6.812 1.00 50.38 268 PRO A N 1
ATOM 2055 C CA . PRO A 1 268 ? -3.354 36.857 6.702 1.00 50.38 268 PRO A CA 1
ATOM 2056 C C . PRO A 1 268 ? -2.256 37.237 5.708 1.00 50.38 268 PRO A C 1
ATOM 2058 O O . PRO A 1 268 ? -1.143 36.711 5.803 1.00 50.38 268 PRO A O 1
ATOM 2061 N N . GLN A 1 269 ? -2.565 38.107 4.738 1.00 47.19 269 GLN A N 1
ATOM 2062 C CA . GLN A 1 269 ? -1.561 38.612 3.802 1.00 47.19 269 GLN A CA 1
ATOM 2063 C C . GLN A 1 269 ? -0.395 39.181 4.615 1.00 47.19 269 GLN A C 1
ATOM 2065 O O . GLN A 1 269 ? -0.515 40.245 5.224 1.00 47.19 269 GLN A O 1
ATOM 2070 N N . ARG A 1 270 ? 0.713 38.435 4.663 1.00 54.22 270 ARG A N 1
ATOM 2071 C CA . ARG A 1 270 ? 1.908 38.820 5.412 1.00 54.22 270 ARG A CA 1
ATOM 2072 C C . ARG A 1 270 ? 2.400 40.158 4.891 1.00 54.22 270 ARG A C 1
ATOM 2074 O O . ARG A 1 270 ? 2.481 40.355 3.674 1.00 54.22 270 ARG A O 1
ATOM 2081 N N . GLN A 1 271 ? 2.801 41.052 5.788 1.00 48.78 271 GLN A N 1
ATOM 2082 C CA . GLN A 1 271 ? 3.655 42.141 5.341 1.00 48.78 271 GLN A CA 1
ATOM 2083 C C . GLN A 1 271 ? 5.034 41.564 4.979 1.00 48.78 271 GLN A C 1
ATOM 2085 O O . GLN A 1 271 ? 5.528 40.670 5.673 1.00 48.78 271 GLN A O 1
ATOM 2090 N N . PRO A 1 272 ? 5.669 42.024 3.886 1.00 47.53 272 PRO A N 1
ATOM 2091 C CA . PRO A 1 272 ? 7.006 41.569 3.528 1.00 47.53 272 PRO A CA 1
ATOM 2092 C C . PRO A 1 272 ? 7.982 41.777 4.699 1.00 47.53 272 PRO A C 1
ATOM 2094 O O . PRO A 1 272 ? 8.237 42.916 5.086 1.00 47.53 272 PRO A O 1
ATOM 2097 N N . GLY A 1 273 ? 8.529 40.686 5.248 1.00 63.97 273 GLY A N 1
ATOM 2098 C CA . GLY A 1 273 ? 9.531 40.715 6.324 1.00 63.97 273 GLY A CA 1
ATOM 2099 C C . GLY A 1 273 ? 9.116 40.089 7.661 1.00 63.97 273 GLY A C 1
ATOM 2100 O O . GLY A 1 273 ? 9.964 39.994 8.542 1.00 63.97 273 GLY A O 1
ATOM 2101 N N . GLU A 1 274 ? 7.870 39.639 7.826 1.00 55.97 274 GLU A N 1
ATOM 2102 C CA . GLU A 1 274 ? 7.462 38.876 9.016 1.00 55.97 274 GLU A CA 1
ATOM 2103 C C . GLU A 1 274 ? 7.872 37.398 8.891 1.00 55.97 274 GLU A C 1
ATOM 2105 O O . GLU A 1 274 ? 7.567 36.738 7.888 1.00 55.97 274 GLU A O 1
ATOM 2110 N N . GLU A 1 275 ? 8.583 36.875 9.899 1.00 49.06 275 GLU A N 1
ATOM 2111 C CA . GLU A 1 275 ? 8.910 35.447 9.977 1.00 49.06 275 GLU A CA 1
ATOM 2112 C C . GLU A 1 275 ? 7.626 34.599 10.032 1.00 49.06 275 GLU A C 1
ATOM 2114 O O . GLU A 1 275 ? 6.594 35.075 10.517 1.00 49.06 275 GLU A O 1
ATOM 2119 N N . PRO A 1 276 ? 7.642 33.356 9.511 1.00 52.53 276 PRO A N 1
ATOM 2120 C CA . PRO A 1 276 ? 6.490 32.469 9.581 1.00 52.53 276 PRO A CA 1
ATOM 2121 C C . PRO A 1 276 ? 6.038 32.309 11.031 1.00 52.53 276 PRO A C 1
ATOM 2123 O O . PRO A 1 276 ? 6.724 31.685 11.833 1.00 52.53 276 PRO A O 1
ATOM 2126 N N . ASN A 1 277 ? 4.885 32.881 11.367 1.00 49.91 277 ASN A N 1
ATOM 2127 C CA . ASN A 1 277 ? 4.312 32.697 12.687 1.00 49.91 277 ASN A CA 1
ATOM 2128 C C . ASN A 1 277 ? 3.898 31.221 12.811 1.00 49.91 277 ASN A C 1
ATOM 2130 O O . ASN A 1 277 ? 3.177 30.715 11.941 1.00 49.91 277 ASN A O 1
ATOM 2134 N N . GLU A 1 278 ? 4.334 30.539 13.874 1.00 50.31 278 GLU A N 1
ATOM 2135 C CA . GLU A 1 278 ? 3.992 29.132 14.162 1.00 50.31 278 GLU A CA 1
ATOM 2136 C C . GLU A 1 278 ? 2.465 28.896 14.213 1.00 50.31 278 GLU A C 1
ATOM 2138 O O . GLU A 1 278 ? 2.010 27.771 14.065 1.00 50.31 278 GLU A O 1
ATOM 2143 N N . HIS A 1 279 ? 1.668 29.967 14.300 1.00 45.47 279 HIS A N 1
ATOM 2144 C CA . HIS A 1 279 ? 0.201 30.004 14.330 1.00 45.47 279 HIS A CA 1
ATOM 2145 C C . HIS A 1 279 ? -0.513 29.865 12.966 1.00 45.47 279 HIS A C 1
ATOM 2147 O O . HIS A 1 279 ? -1.714 30.091 12.881 1.00 45.47 279 HIS A O 1
ATOM 2153 N N . SER A 1 280 ? 0.194 29.520 11.885 1.00 54.28 280 SER A N 1
ATOM 2154 C CA . SER A 1 280 ? -0.402 29.247 10.559 1.00 54.28 280 SER A CA 1
ATOM 2155 C C . SER A 1 280 ? -0.390 27.751 10.234 1.00 54.28 280 SER A C 1
ATOM 2157 O O . SER A 1 280 ? 0.102 27.326 9.189 1.00 54.28 280 SER A O 1
ATOM 2159 N N . GLN A 1 281 ? -0.881 26.945 11.174 1.00 76.06 281 GLN A N 1
ATOM 2160 C CA . GLN A 1 281 ? -0.908 25.490 11.072 1.00 76.06 281 GLN A CA 1
ATOM 2161 C C . GLN A 1 281 ? -2.347 24.993 10.940 1.00 76.06 281 GLN A C 1
ATOM 2163 O O . GLN A 1 281 ? -3.280 25.574 11.487 1.00 76.06 281 GLN A O 1
ATOM 2168 N N . VAL A 1 282 ? -2.521 23.932 10.158 1.00 82.75 282 VAL A N 1
ATOM 2169 C CA . VAL A 1 282 ? -3.732 23.114 10.227 1.00 82.75 282 VAL A CA 1
ATOM 2170 C C . VAL A 1 282 ? -3.501 22.083 11.311 1.00 82.75 282 VAL A C 1
ATOM 2172 O O . VAL A 1 282 ? -2.466 21.398 11.248 1.00 82.75 282 VAL A O 1
ATOM 2175 N N . GLU A 1 283 ? -4.443 21.999 12.245 1.00 87.94 283 GLU A N 1
ATOM 2176 C CA . GLU A 1 283 ? -4.422 21.026 13.331 1.00 87.94 283 GLU A CA 1
ATOM 2177 C C . GLU A 1 283 ? -4.276 19.610 12.764 1.00 87.94 283 GLU A C 1
ATOM 2179 O O . GLU A 1 283 ? -4.795 19.324 11.672 1.00 87.94 283 GLU A O 1
ATOM 2184 N N . PRO A 1 284 ? -3.492 18.741 13.419 1.00 88.06 284 PRO A N 1
ATOM 2185 C CA . PRO A 1 284 ? -3.179 17.423 12.880 1.00 88.06 284 PRO A CA 1
ATOM 2186 C C . PRO A 1 284 ? -4.434 16.593 12.528 1.00 88.06 284 PRO A C 1
ATOM 2188 O O . PRO A 1 284 ? -4.550 16.079 11.406 1.00 88.06 284 PRO A O 1
ATOM 2191 N N . ASP A 1 285 ? -5.424 16.580 13.417 1.00 89.75 285 ASP A N 1
ATOM 2192 C CA . ASP A 1 285 ? -6.687 15.866 13.260 1.00 89.75 285 ASP A CA 1
ATOM 2193 C C . ASP A 1 285 ? -7.597 16.513 12.204 1.00 89.75 285 ASP A C 1
ATOM 2195 O O . ASP A 1 285 ? -8.074 15.821 11.297 1.00 89.75 285 ASP A O 1
ATOM 2199 N N . GLY A 1 286 ? -7.750 17.841 12.220 1.00 91.25 286 GLY A N 1
ATOM 2200 C CA . GLY A 1 286 ? -8.463 18.582 11.177 1.00 91.25 286 GLY A CA 1
ATOM 2201 C C . GLY A 1 286 ? -7.893 18.327 9.776 1.00 91.25 286 GLY A C 1
ATOM 2202 O O . GLY A 1 286 ? -8.637 18.141 8.804 1.00 91.25 286 GLY A O 1
ATOM 2203 N N . ARG A 1 287 ? -6.562 18.228 9.653 1.00 89.69 287 ARG A N 1
ATOM 2204 C CA . ARG A 1 287 ? -5.870 17.850 8.409 1.00 89.69 287 ARG A CA 1
ATOM 2205 C C . ARG A 1 287 ? -6.288 16.469 7.919 1.00 89.69 287 ARG A C 1
ATOM 2207 O O . ARG A 1 287 ? -6.552 16.312 6.723 1.00 89.69 287 ARG A O 1
ATOM 2214 N N . LEU A 1 288 ? -6.333 15.483 8.809 1.00 89.31 288 LEU A N 1
ATOM 2215 C CA . LEU A 1 288 ? -6.707 14.122 8.446 1.00 89.31 288 LEU A CA 1
ATOM 2216 C C . LEU A 1 288 ? -8.192 14.036 8.066 1.00 89.31 288 LEU A C 1
ATOM 2218 O O . LEU A 1 288 ? -8.512 13.459 7.025 1.00 89.31 288 LEU A O 1
ATOM 2222 N N . THR A 1 289 ? -9.079 14.690 8.821 1.00 94.50 289 THR A N 1
ATOM 2223 C CA . THR A 1 289 ? -10.514 14.784 8.509 1.00 94.50 289 THR A CA 1
ATOM 2224 C C . THR A 1 289 ? -10.743 15.374 7.114 1.00 94.50 289 THR A C 1
ATOM 2226 O O . THR A 1 289 ? -11.445 14.779 6.292 1.00 94.50 289 THR A O 1
ATOM 2229 N N . MET A 1 290 ? -10.095 16.499 6.789 1.00 93.44 290 MET A N 1
ATOM 2230 C CA . MET A 1 290 ? -10.185 17.114 5.458 1.00 93.44 290 MET A CA 1
ATOM 2231 C C . MET A 1 290 ? -9.669 16.195 4.342 1.00 93.44 290 MET A C 1
ATOM 2233 O O . MET A 1 290 ? -10.272 16.125 3.266 1.00 93.44 290 MET A O 1
ATOM 2237 N N . ALA A 1 291 ? -8.563 15.483 4.578 1.00 88.56 291 ALA A N 1
ATOM 2238 C CA . ALA A 1 291 ? -7.999 14.550 3.606 1.00 88.56 291 ALA A CA 1
ATOM 2239 C C . ALA A 1 291 ? -8.954 13.377 3.321 1.00 88.56 291 ALA A C 1
ATOM 2241 O O . ALA A 1 291 ? -9.221 13.066 2.154 1.00 88.56 291 ALA A O 1
ATOM 2242 N N . LEU A 1 292 ? -9.525 12.774 4.369 1.00 88.31 292 LEU A N 1
ATOM 2243 C CA . LEU A 1 292 ? -10.502 11.689 4.256 1.00 88.31 292 LEU A CA 1
ATOM 2244 C C . LEU A 1 292 ? -11.784 12.146 3.544 1.00 88.31 292 LEU A C 1
ATOM 2246 O O . LEU A 1 292 ? -12.304 11.438 2.673 1.00 88.31 292 LEU A O 1
ATOM 2250 N N . ALA A 1 293 ? -12.277 13.346 3.864 1.00 92.94 293 ALA A N 1
ATOM 2251 C CA . ALA A 1 293 ? -13.472 13.902 3.240 1.00 92.94 293 ALA A CA 1
ATOM 2252 C C . ALA A 1 293 ? -13.259 14.119 1.740 1.00 92.94 293 ALA A C 1
ATOM 2254 O O . ALA A 1 293 ? -14.080 13.700 0.922 1.00 92.94 293 ALA A O 1
ATOM 2255 N N . ARG A 1 294 ? -12.117 14.697 1.351 1.00 87.69 294 ARG A N 1
ATOM 2256 C CA . ARG A 1 294 ? -11.776 14.895 -0.060 1.00 87.69 294 ARG A CA 1
ATOM 2257 C C . ARG A 1 294 ? -11.680 13.570 -0.811 1.00 87.69 294 ARG A C 1
ATOM 2259 O O . ARG A 1 294 ? -12.279 13.461 -1.880 1.00 87.69 294 ARG A O 1
ATOM 2266 N N . LYS A 1 295 ? -10.978 12.573 -0.256 1.00 83.25 295 LYS A N 1
ATOM 2267 C CA . LYS A 1 295 ? -10.883 11.227 -0.847 1.00 83.25 295 LYS A CA 1
ATOM 2268 C C . LYS A 1 295 ? -12.283 10.667 -1.116 1.00 83.25 295 LYS A C 1
ATOM 2270 O O . LYS A 1 295 ? -12.589 10.261 -2.233 1.00 83.25 295 LYS A O 1
ATOM 2275 N N . THR A 1 296 ? -13.176 10.764 -0.133 1.00 85.38 296 THR A N 1
ATOM 2276 C CA . THR A 1 296 ? -14.575 10.317 -0.245 1.00 85.38 296 THR A CA 1
ATOM 2277 C C . THR A 1 296 ? -15.356 11.050 -1.341 1.00 85.38 296 THR A C 1
ATOM 2279 O O . THR A 1 296 ? -16.130 10.436 -2.078 1.00 85.38 296 THR A O 1
ATOM 2282 N N . LEU A 1 297 ? -15.154 12.362 -1.483 1.00 85.88 297 LEU A N 1
ATOM 2283 C CA . LEU A 1 297 ? -15.824 13.170 -2.503 1.00 85.88 297 LEU A CA 1
ATOM 2284 C C . LEU A 1 297 ? -15.304 12.908 -3.925 1.00 85.88 297 LEU A C 1
ATOM 2286 O O . LEU A 1 297 ? -16.083 13.024 -4.870 1.00 85.88 297 LEU A O 1
ATOM 2290 N N . GLN A 1 298 ? -14.034 12.521 -4.090 1.00 77.69 298 GLN A N 1
ATOM 2291 C CA . GLN A 1 298 ? -13.461 12.168 -5.397 1.00 77.69 298 GLN A CA 1
ATOM 2292 C C . GLN A 1 298 ? -14.095 10.900 -5.974 1.00 77.69 298 GLN A C 1
ATOM 2294 O O . GLN A 1 298 ? -14.510 10.908 -7.130 1.00 77.69 298 GLN A O 1
ATOM 2299 N N . TYR A 1 299 ? -14.269 9.854 -5.161 1.00 58.75 299 TYR A N 1
ATOM 2300 C CA . TYR A 1 299 ? -14.891 8.600 -5.609 1.00 58.75 299 TYR A CA 1
ATOM 2301 C C . TYR A 1 299 ? -16.372 8.742 -5.989 1.00 58.75 299 TYR A C 1
ATOM 2303 O O . TYR A 1 299 ? -16.906 7.908 -6.719 1.00 58.75 299 TYR A O 1
ATOM 2311 N N . LYS A 1 300 ? -17.057 9.785 -5.501 1.00 56.66 300 LYS A N 1
ATOM 2312 C CA . LYS A 1 300 ? -18.480 10.019 -5.782 1.00 56.66 300 LYS A CA 1
ATOM 2313 C C . LYS A 1 300 ? -18.742 10.920 -6.985 1.00 56.66 300 LYS A C 1
ATOM 2315 O O . LYS A 1 300 ? -19.916 11.090 -7.303 1.00 56.66 300 LYS A O 1
ATOM 2320 N N . GLN A 1 301 ? -17.735 11.478 -7.667 1.00 45.12 301 GLN A N 1
ATOM 2321 C CA . GLN A 1 301 ? -17.996 12.119 -8.960 1.00 45.12 301 GLN A CA 1
ATOM 2322 C C . GLN A 1 301 ? -18.313 11.025 -9.986 1.00 45.12 301 GLN A C 1
ATOM 2324 O O . GLN A 1 301 ? -17.423 10.258 -10.350 1.00 45.12 301 GLN A O 1
ATOM 2329 N N . PRO A 1 302 ? -19.573 10.898 -10.445 1.00 35.84 302 PRO A N 1
ATOM 2330 C CA . PRO A 1 302 ? -19.895 9.897 -11.431 1.00 35.84 302 PRO A CA 1
ATOM 2331 C C . PRO A 1 302 ? -19.293 10.374 -12.744 1.00 35.84 302 PRO A C 1
ATOM 2333 O O . PRO A 1 302 ? -19.791 11.310 -13.374 1.00 35.84 302 PRO A O 1
ATOM 2336 N N . ASP A 1 303 ? -18.251 9.689 -13.193 1.00 36.97 303 ASP A N 1
ATOM 2337 C CA . ASP A 1 303 ? -17.967 9.659 -14.612 1.00 36.97 303 ASP A CA 1
ATOM 2338 C C . ASP A 1 303 ? -19.274 9.212 -15.288 1.00 36.97 303 ASP A C 1
ATOM 2340 O O . ASP A 1 303 ? -19.841 8.172 -14.935 1.00 36.97 303 ASP A O 1
ATOM 2344 N N . ALA A 1 304 ? -19.824 10.014 -16.207 1.00 38.56 304 ALA A N 1
ATOM 2345 C CA . ALA A 1 304 ? -21.178 9.834 -16.759 1.00 38.56 304 ALA A CA 1
ATOM 2346 C C . ALA A 1 304 ? -21.417 8.452 -17.422 1.00 38.56 304 ALA A C 1
ATOM 2348 O O . ALA A 1 304 ? -22.538 8.118 -17.807 1.00 38.56 304 ALA A O 1
ATOM 2349 N N . LYS A 1 305 ? -20.369 7.629 -17.531 1.00 37.94 305 LYS A N 1
ATOM 2350 C CA . LYS A 1 305 ? -20.378 6.240 -17.990 1.00 37.94 305 LYS A CA 1
ATOM 2351 C C . LYS A 1 305 ? -20.795 5.212 -16.921 1.00 37.94 305 LYS A C 1
ATOM 2353 O O . LYS A 1 305 ? -21.284 4.151 -17.298 1.00 37.94 305 LYS A O 1
ATOM 2358 N N . PHE A 1 306 ? -20.685 5.499 -15.619 1.00 34.53 306 PHE A N 1
ATOM 2359 C CA . PHE A 1 306 ? -20.884 4.499 -14.549 1.00 34.53 306 PHE A CA 1
ATOM 2360 C C . PHE A 1 306 ? -22.337 4.306 -14.075 1.00 34.53 306 PHE A C 1
ATOM 2362 O O . PHE A 1 306 ? -22.676 3.260 -13.515 1.00 34.53 306 PHE A O 1
ATOM 2369 N N . ALA A 1 307 ? -23.246 5.245 -14.363 1.00 32.91 307 ALA A N 1
ATOM 2370 C CA . ALA A 1 307 ? -24.654 5.159 -13.942 1.00 32.91 307 ALA A CA 1
ATOM 2371 C C . ALA A 1 307 ? -25.427 3.965 -14.556 1.00 32.91 307 ALA A C 1
ATOM 2373 O O . ALA A 1 307 ? -26.482 3.574 -14.050 1.00 32.91 307 ALA A O 1
ATOM 2374 N N . GLY A 1 308 ? -24.907 3.356 -15.628 1.00 33.22 308 GLY A N 1
ATOM 2375 C CA . GLY A 1 308 ? -25.471 2.144 -16.230 1.00 33.22 308 GLY A CA 1
ATOM 2376 C C . GLY A 1 308 ? -25.183 0.858 -15.444 1.00 33.22 308 GLY A C 1
ATOM 2377 O O . GLY A 1 308 ? -25.992 -0.067 -15.482 1.00 33.22 308 GLY A O 1
ATOM 2378 N N . PHE A 1 309 ? -24.079 0.806 -14.692 1.00 33.12 309 PHE A N 1
ATOM 2379 C CA . PHE A 1 309 ? -23.559 -0.430 -14.095 1.00 33.12 309 PHE A CA 1
ATOM 2380 C C . PHE A 1 309 ? -24.247 -0.787 -12.763 1.00 33.12 309 PHE A C 1
ATOM 2382 O O . PHE A 1 309 ? -24.583 -1.945 -12.512 1.00 33.12 309 PHE A O 1
ATOM 2389 N N . ALA A 1 310 ? -24.589 0.216 -11.946 1.00 29.53 310 ALA A N 1
ATOM 2390 C CA . ALA A 1 310 ? -25.242 0.017 -10.644 1.00 29.53 310 ALA A CA 1
ATOM 2391 C C . ALA A 1 310 ? -26.643 -0.631 -10.742 1.00 29.53 310 ALA A C 1
ATOM 2393 O O . ALA A 1 310 ? -27.058 -1.375 -9.854 1.00 29.53 310 ALA A O 1
ATOM 2394 N N . LYS A 1 311 ? -27.361 -0.428 -11.858 1.00 33.44 311 LYS A N 1
ATOM 2395 C CA . LYS A 1 311 ? -28.652 -1.094 -12.122 1.00 33.44 311 LYS A CA 1
ATOM 2396 C C . LYS A 1 311 ? -28.519 -2.580 -12.466 1.00 33.44 311 LYS A C 1
ATOM 2398 O O . LYS A 1 311 ? -29.507 -3.306 -12.366 1.00 33.44 311 LYS A O 1
ATOM 2403 N N . GLN A 1 312 ? -27.332 -3.034 -12.867 1.00 34.59 312 GLN A N 1
ATOM 2404 C CA . GLN A 1 312 ? -27.080 -4.422 -13.248 1.00 34.59 312 GLN A CA 1
ATOM 2405 C C . GLN A 1 312 ? -26.654 -5.277 -12.045 1.00 34.59 312 GLN A C 1
ATOM 2407 O O . GLN A 1 312 ? -27.059 -6.432 -11.958 1.00 34.59 312 GLN A O 1
ATOM 2412 N N . VAL A 1 313 ? -25.948 -4.692 -11.071 1.00 32.09 313 VAL A N 1
ATOM 2413 C CA . VAL A 1 313 ? -25.467 -5.384 -9.857 1.00 32.09 313 VAL A CA 1
ATOM 2414 C C . VAL A 1 313 ? -26.585 -5.642 -8.835 1.00 32.09 313 VAL A C 1
ATOM 2416 O O . VAL A 1 313 ? -26.614 -6.694 -8.198 1.00 32.09 313 VAL A O 1
ATOM 2419 N N . LEU A 1 314 ? -27.574 -4.747 -8.723 1.00 31.50 314 LEU A N 1
ATOM 2420 C CA . LEU A 1 314 ? -28.707 -4.932 -7.800 1.00 31.50 314 LEU A CA 1
ATOM 2421 C C . LEU A 1 314 ? -29.667 -6.064 -8.209 1.00 31.50 314 LEU A C 1
ATOM 2423 O O . LEU A 1 314 ? -30.389 -6.576 -7.362 1.00 31.50 314 LEU A O 1
ATOM 2427 N N . ARG A 1 315 ? -29.644 -6.515 -9.472 1.00 33.47 315 ARG A N 1
ATOM 2428 C CA . ARG A 1 315 ? -30.436 -7.675 -9.924 1.00 33.47 315 ARG A CA 1
ATOM 2429 C C . ARG A 1 315 ? -29.836 -9.026 -9.531 1.00 33.47 315 ARG A C 1
ATOM 2431 O O . ARG A 1 315 ? -30.556 -10.017 -9.549 1.00 33.47 315 ARG A O 1
ATOM 2438 N N . THR A 1 316 ? -28.556 -9.075 -9.169 1.00 37.69 316 THR A N 1
ATOM 2439 C CA . THR A 1 316 ? -27.849 -10.337 -8.895 1.00 37.69 316 THR A CA 1
ATOM 2440 C C . THR A 1 316 ? -27.923 -10.742 -7.417 1.00 37.69 316 THR A C 1
ATOM 2442 O O . THR A 1 316 ? -27.804 -11.921 -7.100 1.00 37.69 316 THR A O 1
ATOM 2445 N N . LYS A 1 317 ? -28.187 -9.795 -6.502 1.00 33.09 317 LYS A N 1
ATOM 2446 C CA . LYS A 1 317 ? -28.254 -10.064 -5.051 1.00 33.09 317 LYS A CA 1
ATOM 2447 C C . LYS A 1 317 ? -29.530 -10.781 -4.585 1.00 33.09 317 LYS A C 1
ATOM 2449 O O . LYS A 1 317 ? -29.501 -11.416 -3.540 1.00 33.09 317 LYS A O 1
ATOM 2454 N N . GLU A 1 318 ? -30.624 -10.750 -5.347 1.00 35.09 318 GLU A N 1
ATOM 2455 C CA . GLU A 1 318 ? -31.895 -11.383 -4.940 1.00 35.09 318 GLU A CA 1
ATOM 2456 C C . GLU A 1 318 ? -32.009 -12.880 -5.299 1.00 35.09 318 GLU A C 1
A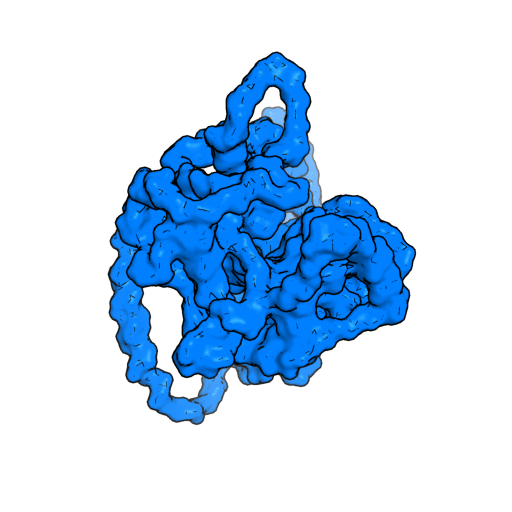TOM 2458 O O . GLU A 1 318 ? -33.035 -13.495 -5.014 1.00 35.09 318 GLU A O 1
ATOM 2463 N N . GLN A 1 319 ? -30.980 -13.499 -5.896 1.00 34.09 319 GLN A N 1
ATOM 2464 C CA . GLN A 1 319 ? -31.084 -14.868 -6.430 1.00 34.09 319 GLN A CA 1
ATOM 2465 C C . GLN A 1 319 ? -30.169 -15.929 -5.803 1.00 34.09 319 GLN A C 1
ATOM 2467 O O . GLN A 1 319 ? -30.172 -17.066 -6.268 1.00 34.09 319 GLN A O 1
ATOM 2472 N N . LEU A 1 320 ? -29.433 -15.622 -4.732 1.00 36.03 320 LEU A N 1
ATOM 2473 C CA . LEU A 1 320 ? -28.521 -16.583 -4.096 1.00 36.03 320 LEU A CA 1
ATOM 2474 C C . LEU A 1 320 ? -28.757 -16.678 -2.586 1.00 36.03 320 LEU A C 1
ATOM 2476 O O . LEU A 1 320 ? -27.951 -16.238 -1.776 1.00 36.03 320 LEU A O 1
ATOM 2480 N N . VAL A 1 321 ? -29.875 -17.301 -2.212 1.00 39.75 321 VAL A N 1
ATOM 2481 C CA . VAL A 1 321 ? -30.029 -17.949 -0.902 1.00 39.75 321 VAL A CA 1
ATOM 2482 C C . VAL A 1 321 ? -30.590 -19.344 -1.158 1.00 39.75 321 VAL A C 1
ATOM 2484 O O . VAL A 1 321 ? -31.793 -19.516 -1.344 1.00 39.75 321 VAL A O 1
ATOM 2487 N N . GLY A 1 322 ? -29.712 -20.345 -1.218 1.00 34.09 322 GLY A N 1
ATOM 2488 C CA . GLY A 1 322 ? -30.120 -21.734 -1.402 1.00 34.09 322 GLY A CA 1
ATOM 2489 C C . GLY A 1 322 ? -28.956 -22.706 -1.567 1.00 34.09 322 GLY A C 1
ATOM 2490 O O . GLY A 1 322 ? -28.340 -22.746 -2.620 1.00 34.09 322 GLY A O 1
ATOM 2491 N N . GLU A 1 323 ? -28.763 -23.520 -0.526 1.00 35.12 323 GLU A N 1
ATOM 2492 C CA . GLU A 1 323 ? -28.059 -24.814 -0.480 1.00 35.12 323 GLU A CA 1
ATOM 2493 C C . GLU A 1 323 ? -26.515 -24.826 -0.537 1.00 35.12 323 GLU A C 1
ATOM 2495 O O . GLU A 1 323 ? -25.867 -24.386 -1.480 1.00 35.12 323 GLU A O 1
ATOM 2500 N N . LYS A 1 324 ? -25.919 -25.404 0.522 1.00 40.75 324 LYS A N 1
ATOM 2501 C CA . LYS A 1 324 ? -24.488 -25.721 0.632 1.00 40.75 324 LYS A CA 1
ATOM 2502 C C . LYS A 1 324 ? -24.141 -26.886 -0.300 1.00 40.75 324 LYS A C 1
ATOM 2504 O O . LYS A 1 324 ? -24.222 -28.051 0.091 1.00 40.75 324 LYS A O 1
ATOM 2509 N N . THR A 1 325 ? -23.754 -26.554 -1.522 1.00 33.44 325 THR A N 1
ATOM 2510 C CA . THR A 1 325 ? -23.082 -27.442 -2.479 1.00 33.44 325 THR A CA 1
ATOM 2511 C C . THR A 1 325 ? -21.675 -27.791 -1.955 1.00 33.44 325 THR A C 1
ATOM 2513 O O . THR A 1 325 ? -21.085 -26.974 -1.243 1.00 33.44 325 THR A O 1
ATOM 2516 N N . PRO A 1 326 ? -21.111 -28.983 -2.250 1.00 37.97 326 PRO A N 1
ATOM 2517 C CA . PRO A 1 326 ? -19.705 -29.276 -1.962 1.00 37.97 326 PRO A CA 1
ATOM 2518 C C . PRO A 1 326 ? -18.837 -28.157 -2.535 1.00 37.97 326 PRO A C 1
ATOM 2520 O O . PRO A 1 326 ? -19.090 -27.752 -3.665 1.00 37.97 326 PRO A O 1
ATOM 2523 N N . ILE A 1 327 ? -17.874 -27.649 -1.760 1.00 44.47 327 ILE A N 1
ATOM 2524 C CA . ILE A 1 327 ? -17.009 -26.529 -2.155 1.00 44.47 327 ILE A CA 1
ATOM 2525 C C . ILE A 1 327 ? -16.276 -26.933 -3.442 1.00 44.47 327 ILE A C 1
ATOM 2527 O O . ILE A 1 327 ? -15.286 -27.666 -3.407 1.00 44.47 327 ILE A O 1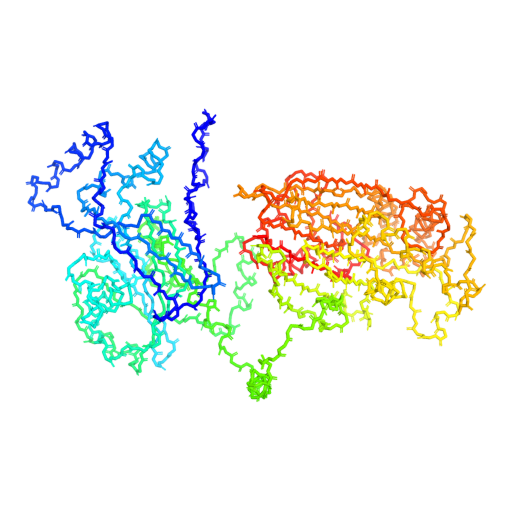
ATOM 2531 N N . GLU A 1 328 ? -16.822 -26.533 -4.591 1.00 56.25 328 GLU A N 1
ATOM 2532 C CA . GLU A 1 328 ? -16.136 -26.604 -5.870 1.00 56.25 328 GLU A CA 1
ATOM 2533 C C . GLU A 1 328 ? -14.904 -25.712 -5.748 1.00 56.25 328 GLU A C 1
ATOM 2535 O O . GLU A 1 328 ? -14.986 -24.590 -5.245 1.00 56.25 328 GLU A O 1
ATOM 2540 N N . ARG A 1 329 ? -13.745 -26.231 -6.162 1.00 65.44 329 ARG A N 1
ATOM 2541 C CA . ARG A 1 329 ? -12.524 -25.429 -6.267 1.00 65.44 329 ARG A CA 1
ATOM 2542 C C . ARG A 1 329 ? -12.850 -24.179 -7.069 1.00 65.44 329 ARG A C 1
ATOM 2544 O O . ARG A 1 329 ? -13.284 -24.293 -8.215 1.00 65.44 329 ARG A O 1
ATOM 2551 N N . ALA A 1 330 ? -12.639 -23.020 -6.466 1.00 79.75 330 ALA A N 1
ATOM 2552 C CA . ALA A 1 330 ? -12.969 -21.754 -7.088 1.00 79.75 330 ALA A CA 1
ATOM 2553 C C . ALA A 1 330 ? -11.683 -21.017 -7.456 1.00 79.75 330 ALA A C 1
ATOM 2555 O O . ALA A 1 330 ? -10.774 -20.853 -6.639 1.00 79.75 330 ALA A O 1
ATOM 2556 N N . THR A 1 331 ? -11.610 -20.558 -8.699 1.00 84.31 331 THR A N 1
ATOM 2557 C CA . THR A 1 331 ? -10.733 -19.443 -9.048 1.00 84.31 331 THR A CA 1
ATOM 2558 C C . THR A 1 331 ? -11.327 -18.189 -8.413 1.00 84.31 331 THR A C 1
ATOM 2560 O O . THR A 1 331 ? -12.498 -17.889 -8.639 1.00 84.31 331 THR A O 1
ATOM 2563 N N . VAL A 1 332 ? -10.547 -17.490 -7.589 1.00 85.50 332 VAL A N 1
ATOM 2564 C CA . VAL A 1 332 ? -11.004 -16.273 -6.894 1.00 85.50 332 VAL A CA 1
ATOM 2565 C C . VAL A 1 332 ? -10.811 -15.049 -7.785 1.00 85.50 332 VAL A C 1
ATOM 2567 O O . VAL A 1 332 ? -11.697 -14.199 -7.887 1.00 85.50 332 VAL A O 1
ATOM 2570 N N . LEU A 1 333 ? -9.649 -14.965 -8.432 1.00 93.06 333 LEU A N 1
ATOM 2571 C CA . LEU A 1 333 ? -9.263 -13.871 -9.309 1.00 93.06 333 LEU A CA 1
ATOM 2572 C C . LEU A 1 333 ? -8.302 -14.378 -10.386 1.00 93.06 333 LEU A C 1
ATOM 2574 O O . LEU A 1 333 ? -7.421 -15.201 -10.127 1.00 93.06 333 LEU A O 1
ATOM 2578 N N . ASN A 1 334 ? -8.464 -13.868 -11.599 1.00 95.06 334 ASN A N 1
ATOM 2579 C CA . ASN A 1 334 ? -7.575 -14.130 -12.716 1.00 95.06 334 ASN A CA 1
ATOM 2580 C C . ASN A 1 334 ? -7.267 -12.812 -13.426 1.00 95.06 334 ASN A C 1
ATOM 2582 O O . ASN A 1 334 ? -8.162 -11.983 -13.591 1.00 95.06 334 ASN A O 1
ATOM 2586 N N . SER A 1 335 ? -6.029 -12.613 -13.875 1.00 95.62 335 SER A N 1
ATOM 2587 C CA . SER A 1 335 ? -5.656 -11.388 -14.586 1.00 95.62 335 SER A CA 1
ATOM 2588 C C . SER A 1 335 ? -6.466 -11.162 -15.866 1.00 95.62 335 SER A C 1
ATOM 2590 O O . SER A 1 335 ? -6.664 -10.003 -16.230 1.00 95.62 335 SER A O 1
ATOM 2592 N N . LYS A 1 336 ? -7.014 -12.192 -16.533 1.00 94.62 336 LYS A N 1
ATOM 2593 C CA . LYS A 1 336 ? -7.928 -12.017 -17.687 1.00 94.62 336 LYS A CA 1
ATOM 2594 C C . LYS A 1 336 ? -9.210 -11.261 -17.349 1.00 94.62 336 LYS A C 1
ATOM 2596 O O . LYS A 1 336 ? -9.792 -10.652 -18.244 1.00 94.62 336 LYS A O 1
ATOM 2601 N N . ASP A 1 337 ? -9.626 -11.285 -16.087 1.00 91.19 337 ASP A N 1
ATOM 2602 C CA . ASP A 1 337 ? -10.851 -10.630 -15.624 1.00 91.19 337 ASP A CA 1
ATOM 2603 C C . ASP A 1 337 ? -10.645 -9.140 -15.314 1.00 91.19 337 ASP A C 1
ATOM 2605 O O . ASP A 1 337 ? -11.589 -8.463 -14.914 1.00 91.19 337 ASP A O 1
ATOM 2609 N N . ILE A 1 338 ? -9.418 -8.637 -15.477 1.00 93.75 338 ILE A N 1
ATOM 2610 C CA . ILE A 1 338 ? -9.010 -7.285 -15.095 1.00 93.75 338 ILE A CA 1
ATOM 2611 C C . ILE A 1 338 ? -8.676 -6.487 -16.348 1.00 93.75 338 ILE A C 1
ATOM 2613 O O . ILE A 1 338 ? -7.889 -6.931 -17.194 1.00 93.75 338 ILE A O 1
ATOM 2617 N N . SER A 1 339 ? -9.274 -5.305 -16.469 1.00 95.19 339 SER A N 1
ATOM 2618 C CA . SER A 1 339 ? -8.930 -4.358 -17.528 1.00 95.19 339 SER A CA 1
ATOM 2619 C C . SER A 1 339 ? -7.579 -3.699 -17.245 1.00 95.19 339 SER A C 1
ATOM 2621 O O . SER A 1 339 ? -7.117 -3.640 -16.110 1.00 95.19 339 SER A O 1
ATOM 2623 N N . ASP A 1 340 ? -6.929 -3.175 -18.279 1.00 95.69 340 ASP A N 1
ATOM 2624 C CA . ASP A 1 340 ? -5.673 -2.445 -18.107 1.00 95.69 340 ASP A CA 1
ATOM 2625 C C . ASP A 1 340 ? -5.832 -1.247 -17.151 1.00 95.69 340 ASP A C 1
ATOM 2627 O O . ASP A 1 340 ? -6.690 -0.390 -17.369 1.00 95.69 340 ASP A O 1
ATOM 2631 N N . GLY A 1 341 ? -5.023 -1.200 -16.088 1.00 93.31 341 GLY A N 1
ATOM 2632 C CA . GLY A 1 341 ? -5.078 -0.151 -15.067 1.00 93.31 341 GLY A CA 1
ATOM 2633 C C . GLY A 1 341 ? -6.234 -0.256 -14.066 1.00 93.31 341 GLY A C 1
ATOM 2634 O O . GLY A 1 341 ? -6.357 0.599 -13.195 1.00 93.31 341 GLY A O 1
ATOM 2635 N N . GLU A 1 342 ? -7.091 -1.271 -14.178 1.00 96.50 342 GLU A N 1
ATOM 2636 C CA . GLU A 1 342 ? -8.192 -1.488 -13.243 1.00 96.50 342 GLU A CA 1
ATOM 2637 C C . GLU A 1 342 ? -7.685 -2.163 -11.964 1.00 96.50 342 GLU A C 1
ATOM 2639 O O . GLU A 1 342 ? -6.963 -3.161 -12.019 1.00 96.50 342 GLU A O 1
ATOM 2644 N N . ILE A 1 343 ? -8.103 -1.638 -10.811 1.00 96.69 343 ILE A N 1
ATOM 2645 C CA . ILE A 1 343 ? -7.914 -2.296 -9.518 1.00 96.69 343 ILE A CA 1
ATOM 2646 C C . ILE A 1 343 ? -9.176 -3.089 -9.203 1.00 96.69 343 ILE A C 1
ATOM 2648 O O . ILE A 1 343 ? -10.275 -2.534 -9.131 1.00 96.69 343 ILE A O 1
ATOM 2652 N N . ILE A 1 344 ? -9.015 -4.391 -8.982 1.00 96.38 344 ILE A N 1
ATOM 2653 C CA . ILE A 1 344 ? -10.093 -5.261 -8.520 1.00 96.38 344 ILE A CA 1
ATOM 2654 C C . ILE A 1 344 ? -9.840 -5.674 -7.078 1.00 96.38 344 ILE A C 1
ATOM 2656 O O . ILE A 1 344 ? -8.766 -6.166 -6.743 1.00 96.38 344 ILE A O 1
ATOM 2660 N N . THR A 1 345 ? -10.884 -5.564 -6.258 1.00 95.00 345 THR A N 1
ATOM 2661 C CA . THR A 1 345 ? -10.902 -6.069 -4.884 1.00 95.00 345 THR A CA 1
ATOM 2662 C C . THR A 1 345 ? -11.802 -7.300 -4.766 1.00 95.00 345 THR A C 1
ATOM 2664 O O . THR A 1 345 ? -12.880 -7.392 -5.374 1.00 95.00 345 THR A O 1
ATOM 2667 N N . ARG A 1 346 ? -11.361 -8.270 -3.969 1.00 95.06 346 ARG A N 1
ATOM 2668 C CA . ARG A 1 346 ? -12.113 -9.448 -3.542 1.00 95.06 346 ARG A CA 1
ATOM 2669 C C . ARG A 1 346 ? -11.968 -9.611 -2.041 1.00 95.06 346 ARG A C 1
ATOM 2671 O O . ARG A 1 346 ? -10.926 -9.326 -1.470 1.00 95.06 346 ARG A O 1
ATOM 2678 N N . ASP A 1 347 ? -13.029 -10.100 -1.436 1.00 94.50 347 ASP A N 1
ATOM 2679 C CA . ASP A 1 347 ? -13.105 -10.410 -0.020 1.00 94.50 347 ASP A CA 1
ATOM 2680 C C . ASP A 1 347 ? -13.539 -11.867 0.078 1.00 94.50 347 ASP A C 1
ATOM 2682 O O . ASP A 1 347 ? -14.533 -12.258 -0.548 1.00 94.50 347 ASP A O 1
ATOM 2686 N N . ILE A 1 348 ? -12.729 -12.681 0.748 1.00 94.69 348 ILE A N 1
ATOM 2687 C CA . ILE A 1 348 ? -12.943 -14.120 0.844 1.00 94.69 348 ILE A CA 1
ATOM 2688 C C . ILE A 1 348 ? -12.817 -14.598 2.285 1.00 94.69 348 ILE A C 1
ATOM 2690 O O . ILE A 1 348 ? -11.962 -14.155 3.049 1.00 94.69 348 ILE A O 1
ATOM 2694 N N . GLU A 1 349 ? -13.640 -15.579 2.632 1.00 92.94 349 GLU A N 1
ATOM 2695 C CA . GLU A 1 349 ? -13.478 -16.347 3.861 1.00 92.94 349 GLU A CA 1
ATOM 2696 C C . GLU A 1 349 ? -12.484 -17.485 3.614 1.00 92.94 349 GLU A C 1
ATOM 2698 O O . GLU A 1 349 ? -12.650 -18.287 2.691 1.00 92.94 349 GLU A O 1
ATOM 2703 N N . LEU A 1 350 ? -11.452 -17.563 4.452 1.00 92.81 350 LEU A N 1
ATOM 2704 C CA . LEU A 1 350 ? -10.448 -18.613 4.426 1.00 92.81 350 LEU A CA 1
ATOM 2705 C C . LEU A 1 350 ? -10.378 -19.295 5.792 1.00 92.81 350 LEU A C 1
ATOM 2707 O O . LEU A 1 350 ? -9.632 -18.882 6.679 1.00 92.81 350 LEU A O 1
ATOM 2711 N N . GLY A 1 351 ? -11.153 -20.364 5.973 1.00 91.69 351 GLY A N 1
ATOM 2712 C CA . GLY A 1 351 ? -11.302 -20.999 7.284 1.00 91.69 351 GLY A CA 1
ATOM 2713 C C . GLY A 1 351 ? -12.024 -20.065 8.257 1.00 91.69 351 GLY A C 1
ATOM 2714 O O . GLY A 1 351 ? -13.191 -19.751 8.048 1.00 91.69 351 GLY A O 1
ATOM 2715 N N . ASP A 1 352 ? -11.338 -19.637 9.315 1.00 88.56 352 ASP A N 1
ATOM 2716 C CA . ASP A 1 352 ? -11.819 -18.661 10.301 1.00 88.56 352 ASP A CA 1
ATOM 2717 C C . ASP A 1 352 ? -11.311 -17.228 10.056 1.00 88.56 352 ASP A C 1
ATOM 2719 O O . ASP A 1 352 ? -11.672 -16.316 10.803 1.00 88.56 352 ASP A O 1
ATOM 2723 N N . LYS A 1 353 ? -10.498 -17.018 9.014 1.00 90.94 353 LYS A N 1
ATOM 2724 C CA . LYS A 1 353 ? -9.946 -15.711 8.641 1.00 90.94 353 LYS A CA 1
ATOM 2725 C C . LYS A 1 353 ? -10.730 -15.092 7.492 1.00 90.94 353 LYS A C 1
ATOM 2727 O O . LYS A 1 353 ? -11.229 -15.799 6.616 1.00 90.94 353 LYS A O 1
ATOM 2732 N N . ARG A 1 354 ? -10.795 -13.763 7.467 1.00 94.06 354 ARG A N 1
ATOM 2733 C CA . ARG A 1 354 ? -11.318 -12.988 6.339 1.00 94.06 354 ARG A CA 1
ATOM 2734 C C . ARG A 1 354 ? -10.143 -12.318 5.649 1.00 94.06 354 ARG A C 1
ATOM 2736 O O . ARG A 1 354 ? -9.400 -11.599 6.299 1.00 94.06 354 ARG A O 1
ATOM 2743 N N . ILE A 1 355 ? -9.968 -12.587 4.363 1.00 95.88 355 ILE A N 1
ATOM 2744 C CA . ILE A 1 355 ? -8.822 -12.118 3.588 1.00 95.88 355 ILE A CA 1
ATOM 2745 C C . ILE A 1 355 ? -9.311 -11.154 2.517 1.00 95.88 355 ILE A C 1
ATOM 2747 O O . ILE A 1 355 ? -10.218 -11.477 1.745 1.00 95.88 355 ILE A O 1
ATOM 2751 N N . TYR A 1 356 ? -8.646 -10.006 2.423 1.00 96.62 356 TYR A N 1
ATOM 2752 C CA . TYR A 1 356 ? -8.878 -9.032 1.362 1.00 96.62 356 TYR A CA 1
ATOM 2753 C C . TYR A 1 356 ? -7.781 -9.145 0.312 1.00 96.62 356 TYR A C 1
ATOM 2755 O O . TYR A 1 356 ? -6.594 -9.118 0.633 1.00 96.62 356 TYR A O 1
ATOM 2763 N N . ILE A 1 357 ? -8.179 -9.279 -0.948 1.00 97.56 357 ILE A N 1
ATOM 2764 C CA . ILE A 1 357 ? -7.280 -9.379 -2.093 1.00 97.56 357 ILE A CA 1
ATOM 2765 C C . ILE A 1 357 ? -7.538 -8.185 -2.999 1.00 97.56 357 ILE A C 1
ATOM 2767 O O . ILE A 1 357 ? -8.646 -8.021 -3.505 1.00 97.56 357 ILE A O 1
ATOM 2771 N N . GLU A 1 358 ? -6.511 -7.390 -3.245 1.00 97.50 358 GLU A N 1
ATOM 2772 C CA . GLU A 1 358 ? -6.500 -6.347 -4.264 1.00 97.50 358 GLU A CA 1
ATOM 2773 C C . GLU A 1 358 ? -5.520 -6.739 -5.358 1.00 97.50 358 GLU A C 1
ATOM 2775 O O . GLU A 1 358 ? -4.454 -7.286 -5.078 1.00 97.50 358 GLU A O 1
ATOM 2780 N N . ALA A 1 359 ? -5.859 -6.476 -6.612 1.00 98.06 359 ALA A N 1
ATOM 2781 C CA . ALA A 1 359 ? -4.924 -6.718 -7.691 1.00 98.06 359 ALA A CA 1
ATOM 2782 C C . ALA A 1 359 ? -5.105 -5.751 -8.852 1.00 98.06 359 ALA A C 1
ATOM 2784 O O . ALA A 1 359 ? -6.202 -5.246 -9.097 1.00 98.06 359 ALA A O 1
ATOM 2785 N N . MET A 1 360 ? -4.014 -5.545 -9.577 1.00 97.75 360 MET A N 1
ATOM 2786 C CA . MET A 1 360 ? -3.940 -4.694 -10.755 1.00 97.75 360 MET A CA 1
ATOM 2787 C C . MET A 1 360 ? -2.958 -5.303 -11.748 1.00 97.75 360 MET A C 1
ATOM 2789 O O . MET A 1 360 ? -1.987 -5.956 -11.358 1.00 97.75 360 MET A O 1
ATOM 2793 N N . LYS A 1 361 ? -3.197 -5.040 -13.030 1.00 96.75 361 LYS A N 1
ATOM 2794 C CA . LYS A 1 361 ? -2.190 -5.192 -14.077 1.00 96.75 361 LYS A CA 1
ATOM 2795 C C . LYS A 1 361 ? -2.156 -3.949 -14.959 1.00 96.75 361 LYS A C 1
ATOM 2797 O O . LYS A 1 361 ? -3.187 -3.295 -15.150 1.00 96.75 361 LYS A O 1
ATOM 2802 N N . ARG A 1 362 ? -0.994 -3.655 -15.529 1.00 96.00 362 ARG A N 1
ATOM 2803 C CA . ARG A 1 362 ? -0.785 -2.533 -16.439 1.00 96.00 362 ARG A CA 1
ATOM 2804 C C . ARG A 1 362 ? 0.087 -2.935 -17.617 1.00 96.00 362 ARG A C 1
ATOM 2806 O O . ARG A 1 362 ? 1.098 -3.600 -17.429 1.00 96.00 362 ARG A O 1
ATOM 2813 N N . ILE A 1 363 ? -0.314 -2.528 -18.816 1.00 95.12 363 ILE A N 1
ATOM 2814 C CA . ILE A 1 363 ? 0.479 -2.632 -20.037 1.00 95.12 363 ILE A CA 1
ATOM 2815 C C . ILE A 1 363 ? 1.563 -1.548 -20.007 1.00 95.12 363 ILE A C 1
ATOM 2817 O O . ILE A 1 363 ? 1.276 -0.359 -19.835 1.00 95.12 363 ILE A O 1
ATOM 2821 N N . GLY A 1 364 ? 2.810 -1.961 -20.195 1.00 88.12 364 GLY A N 1
ATOM 2822 C CA . GLY A 1 364 ? 3.988 -1.112 -20.184 1.00 88.12 364 GLY A CA 1
ATOM 2823 C C . GLY A 1 364 ? 4.125 -0.259 -21.439 1.00 88.12 364 GLY A C 1
ATOM 2824 O O . GLY A 1 364 ? 4.175 -0.773 -22.553 1.00 88.12 364 GLY A O 1
ATOM 2825 N N . GLY A 1 365 ? 4.260 1.056 -21.264 1.00 84.56 365 GLY A N 1
ATOM 2826 C CA . GLY A 1 365 ? 4.587 2.009 -22.328 1.00 84.56 365 GLY A CA 1
ATOM 2827 C C . GLY A 1 365 ? 3.561 2.119 -23.480 1.00 84.56 365 GLY A C 1
ATOM 2828 O O . GLY A 1 365 ? 2.717 1.258 -23.707 1.00 84.56 365 GLY A O 1
ATOM 2829 N N . PRO A 1 366 ? 3.625 3.191 -24.288 1.00 77.62 366 PRO A N 1
ATOM 2830 C CA . PRO A 1 366 ? 2.648 3.439 -25.356 1.00 77.62 366 PRO A CA 1
ATOM 2831 C C . PRO A 1 366 ? 2.759 2.483 -26.559 1.00 77.62 366 PRO A C 1
ATOM 2833 O O . PRO A 1 366 ? 1.882 2.484 -27.422 1.00 77.62 366 PRO A O 1
ATOM 2836 N N . ASN A 1 367 ? 3.837 1.696 -26.647 1.00 79.19 367 ASN A N 1
ATOM 2837 C CA . ASN A 1 367 ? 4.152 0.860 -27.809 1.00 79.19 367 ASN A CA 1
ATOM 2838 C C . ASN A 1 367 ? 3.817 -0.631 -27.613 1.00 79.19 367 ASN A C 1
ATOM 2840 O O . ASN A 1 367 ? 3.977 -1.406 -28.560 1.00 79.19 367 ASN A O 1
ATOM 2844 N N . LYS A 1 368 ? 3.365 -1.058 -26.423 1.00 81.50 368 LYS A N 1
ATOM 2845 C CA . LYS A 1 368 ? 2.914 -2.438 -26.202 1.00 81.50 368 LYS A CA 1
ATOM 2846 C C . LYS A 1 368 ? 1.432 -2.586 -26.534 1.00 81.50 368 LYS A C 1
ATOM 2848 O O . LYS A 1 368 ? 0.597 -1.761 -26.181 1.00 81.50 368 LYS A O 1
ATOM 2853 N N . SER A 1 369 ? 1.113 -3.675 -27.225 1.00 84.88 369 SER A N 1
ATOM 2854 C CA . SER A 1 369 ? -0.259 -4.047 -27.583 1.00 84.88 369 SER A CA 1
ATOM 2855 C C . SER A 1 369 ? -0.882 -5.061 -26.622 1.00 84.88 369 SER A C 1
ATOM 2857 O O . SER A 1 369 ? -2.088 -5.293 -26.685 1.00 84.88 369 SER A O 1
ATOM 2859 N N . ALA A 1 370 ? -0.079 -5.693 -25.766 1.00 92.06 370 ALA A N 1
ATOM 2860 C CA . ALA A 1 370 ? -0.519 -6.721 -24.838 1.00 92.06 370 ALA A CA 1
ATOM 2861 C C . ALA A 1 370 ? 0.378 -6.745 -23.599 1.00 92.06 370 ALA A C 1
ATOM 2863 O O . ALA A 1 370 ? 1.562 -6.437 -23.705 1.00 92.06 370 ALA A O 1
ATOM 2864 N N . ASN A 1 371 ? -0.223 -7.144 -22.479 1.00 93.56 371 ASN A N 1
ATOM 2865 C CA . ASN A 1 371 ? 0.461 -7.412 -21.222 1.00 93.56 371 ASN A CA 1
ATOM 2866 C C . ASN A 1 371 ? 1.092 -8.816 -21.281 1.00 93.56 371 ASN A C 1
ATOM 2868 O O . ASN A 1 371 ? 0.432 -9.762 -21.728 1.00 93.56 371 ASN A O 1
ATOM 2872 N N . GLU A 1 372 ? 2.357 -8.927 -20.894 1.00 96.31 372 GLU A N 1
ATOM 2873 C CA . GLU A 1 372 ? 3.137 -10.163 -20.817 1.00 96.31 372 GLU A CA 1
ATOM 2874 C C . GLU A 1 372 ? 3.163 -10.747 -19.394 1.00 96.31 372 GLU A C 1
ATOM 2876 O O . GLU A 1 372 ? 3.631 -11.866 -19.224 1.00 96.31 372 GLU A O 1
ATOM 2881 N N . ASP A 1 373 ? 2.579 -10.065 -18.410 1.00 97.81 373 ASP A N 1
ATOM 2882 C CA . ASP A 1 373 ? 2.392 -10.546 -17.044 1.00 97.81 373 ASP A CA 1
ATOM 2883 C C . ASP A 1 373 ? 1.024 -11.201 -16.857 1.00 97.81 373 ASP A C 1
ATOM 2885 O O . ASP A 1 373 ? 0.027 -10.876 -17.516 1.00 97.81 373 ASP A O 1
ATOM 2889 N N . ALA A 1 374 ? 0.950 -12.091 -15.873 1.00 98.06 374 ALA A N 1
ATOM 2890 C CA . ALA A 1 374 ? -0.313 -12.649 -15.431 1.00 98.06 374 ALA A CA 1
ATOM 2891 C C . ALA A 1 374 ? -0.292 -13.094 -13.975 1.00 98.06 374 ALA A C 1
ATOM 2893 O O . ALA A 1 374 ? 0.747 -13.384 -13.388 1.00 98.06 374 ALA A O 1
ATOM 2894 N N . PHE A 1 375 ? -1.480 -13.249 -13.403 1.00 98.38 375 PHE A N 1
ATOM 2895 C CA . PHE A 1 375 ? -1.652 -13.902 -12.121 1.00 98.38 375 PHE A CA 1
ATOM 2896 C C . PHE A 1 375 ? -2.967 -14.666 -12.026 1.00 98.38 375 PHE A C 1
ATOM 2898 O O . PHE A 1 375 ? -3.944 -14.443 -12.748 1.00 98.38 375 PHE A O 1
ATOM 2905 N N . VAL A 1 376 ? -2.997 -15.588 -11.075 1.00 98.19 376 VAL A N 1
ATOM 2906 C CA . VAL A 1 376 ? -4.169 -16.394 -10.766 1.00 98.19 376 VAL A CA 1
ATOM 2907 C C . VAL A 1 376 ? -4.203 -16.708 -9.282 1.00 98.19 376 VAL A C 1
ATOM 2909 O O . VAL A 1 376 ? -3.186 -17.042 -8.671 1.00 98.19 376 VAL A O 1
ATOM 2912 N N . THR A 1 377 ? -5.396 -16.614 -8.705 1.00 97.88 377 THR A N 1
ATOM 2913 C CA . THR A 1 377 ? -5.655 -16.973 -7.317 1.00 97.88 377 THR A CA 1
ATOM 2914 C C . THR A 1 377 ? -6.677 -18.105 -7.249 1.00 97.88 377 THR A C 1
ATOM 2916 O O . THR A 1 377 ? -7.720 -18.086 -7.911 1.00 97.88 377 THR A O 1
ATOM 2919 N N . ILE A 1 378 ? -6.360 -19.134 -6.469 1.00 97.31 378 ILE A N 1
ATOM 2920 C CA . ILE A 1 378 ? -7.160 -20.356 -6.332 1.00 97.31 378 ILE A CA 1
ATOM 2921 C C . ILE A 1 378 ? -7.363 -20.700 -4.857 1.00 97.31 378 ILE A C 1
ATOM 2923 O O . ILE A 1 378 ? -6.476 -20.471 -4.034 1.00 97.31 378 ILE A O 1
ATOM 2927 N N . THR A 1 379 ? -8.523 -21.272 -4.530 1.00 96.44 379 THR A N 1
ATOM 2928 C CA . THR A 1 379 ? -8.887 -21.664 -3.158 1.00 96.44 379 THR A CA 1
ATOM 2929 C C . THR A 1 379 ? -9.394 -23.108 -3.060 1.00 96.44 379 THR A C 1
ATOM 2931 O O . THR A 1 379 ? -10.011 -23.639 -3.989 1.00 96.44 379 THR A O 1
ATOM 2934 N N . ASP A 1 380 ? -9.101 -23.756 -1.929 1.00 95.62 380 ASP A N 1
ATOM 2935 C CA . ASP A 1 380 ? -9.666 -25.043 -1.499 1.00 95.62 380 ASP A CA 1
ATOM 2936 C C . ASP A 1 380 ? -9.798 -25.055 0.035 1.00 95.62 380 ASP A C 1
ATOM 2938 O O . ASP A 1 380 ? -8.874 -25.444 0.756 1.00 95.62 380 ASP A O 1
ATOM 2942 N N . GLY A 1 381 ? -10.954 -24.608 0.534 1.00 93.12 381 GLY A N 1
ATOM 2943 C CA . GLY A 1 381 ? -11.251 -24.540 1.966 1.00 93.12 381 GLY A CA 1
ATOM 2944 C C . GLY A 1 381 ? -10.386 -23.491 2.681 1.00 93.12 381 GLY A C 1
ATOM 2945 O O . GLY A 1 381 ? -10.507 -22.316 2.354 1.00 93.12 381 GLY A O 1
ATOM 2946 N N . PRO A 1 382 ? -9.524 -23.875 3.641 1.00 96.25 382 PRO A N 1
ATOM 2947 C CA . PRO A 1 382 ? -8.667 -22.953 4.400 1.00 96.25 382 PRO A CA 1
ATOM 2948 C C . PRO A 1 382 ? -7.391 -22.539 3.644 1.00 96.25 382 PRO A C 1
ATOM 2950 O O . PRO A 1 382 ? -6.480 -21.959 4.232 1.00 96.25 382 PRO A O 1
ATOM 2953 N N . LEU A 1 383 ? -7.277 -22.902 2.362 1.00 97.12 383 LEU A N 1
ATOM 2954 C CA . LEU A 1 383 ? -6.079 -22.686 1.559 1.00 97.12 383 LEU A CA 1
ATOM 2955 C C . LEU A 1 383 ? -6.338 -21.674 0.450 1.00 97.12 383 LEU A C 1
ATOM 2957 O O . LEU A 1 383 ? -7.205 -21.901 -0.394 1.00 97.12 383 LEU A O 1
ATOM 2961 N N . LEU A 1 384 ? -5.559 -20.596 0.430 1.00 98.06 384 LEU A N 1
ATOM 2962 C CA . LEU A 1 384 ? -5.468 -19.656 -0.684 1.00 98.06 384 LEU A CA 1
ATOM 2963 C C . LEU A 1 384 ? -4.093 -19.808 -1.316 1.00 98.06 384 LEU A C 1
ATOM 2965 O O . LEU A 1 384 ? -3.090 -19.822 -0.609 1.00 98.06 384 LEU A O 1
ATOM 2969 N N . GLN A 1 385 ? -4.029 -19.857 -2.639 1.00 98.50 385 GLN A N 1
ATOM 2970 C CA . GLN A 1 385 ? -2.769 -19.769 -3.359 1.00 98.50 385 GLN A CA 1
ATOM 2971 C C . GLN A 1 385 ? -2.839 -18.685 -4.427 1.00 98.50 385 GLN A C 1
ATOM 2973 O O . GLN A 1 385 ? -3.803 -18.628 -5.188 1.00 98.50 385 GLN A O 1
ATOM 2978 N N . VAL A 1 386 ? -1.809 -17.845 -4.476 1.00 98.56 386 VAL A N 1
ATOM 2979 C CA . VAL A 1 386 ? -1.607 -16.806 -5.494 1.00 98.56 386 VAL A CA 1
ATOM 2980 C C . VAL A 1 386 ? -0.374 -17.193 -6.293 1.00 98.56 386 VAL A C 1
ATOM 2982 O O . VAL A 1 386 ? 0.651 -17.525 -5.700 1.00 98.56 386 VAL A O 1
ATOM 2985 N N . LEU A 1 387 ? -0.473 -17.160 -7.617 1.00 98.62 387 LEU A N 1
ATOM 2986 C CA . LEU A 1 387 ? 0.645 -17.328 -8.541 1.00 98.62 387 LEU A CA 1
ATOM 2987 C C . LEU A 1 387 ? 0.708 -16.091 -9.431 1.00 98.62 387 LEU A C 1
ATOM 2989 O O . LEU A 1 387 ? -0.327 -15.697 -9.965 1.00 98.62 387 LEU A O 1
ATOM 2993 N N . LEU A 1 388 ? 1.892 -15.510 -9.595 1.00 98.62 388 LEU A N 1
ATOM 2994 C CA . LEU A 1 388 ? 2.138 -14.373 -10.480 1.00 98.62 388 LEU A CA 1
ATOM 2995 C C . LEU A 1 388 ? 3.363 -14.661 -11.337 1.00 98.62 388 LEU A C 1
ATOM 2997 O O . LEU A 1 388 ? 4.381 -15.119 -10.818 1.00 98.62 388 LEU A O 1
ATOM 3001 N N . VAL A 1 389 ? 3.241 -14.402 -12.633 1.00 98.50 389 VAL A N 1
ATOM 3002 C CA . VAL A 1 389 ? 4.293 -14.556 -13.630 1.00 98.50 389 VAL A CA 1
ATOM 3003 C C . VAL A 1 389 ? 4.548 -13.226 -14.326 1.00 98.50 389 VAL A C 1
ATOM 3005 O O . VAL A 1 389 ? 3.611 -12.492 -14.631 1.00 98.50 389 VAL A O 1
ATOM 3008 N N . ASP A 1 390 ? 5.821 -12.976 -14.573 1.00 97.81 390 ASP A N 1
ATOM 3009 C CA . ASP A 1 390 ? 6.366 -11.905 -15.392 1.00 97.81 390 ASP A CA 1
ATOM 3010 C C . ASP A 1 390 ? 6.898 -12.528 -16.689 1.00 97.81 390 ASP A C 1
ATOM 3012 O O . ASP A 1 390 ? 7.737 -13.443 -16.669 1.00 97.81 390 ASP A O 1
ATOM 3016 N N . GLY A 1 391 ? 6.316 -12.134 -17.817 1.00 96.56 391 GLY A N 1
ATOM 3017 C CA . GLY A 1 391 ? 6.603 -12.730 -19.114 1.00 96.56 391 GLY A CA 1
ATOM 3018 C C . GLY A 1 391 ? 7.865 -12.166 -19.747 1.00 96.56 391 GLY A C 1
ATOM 3019 O O . GLY A 1 391 ? 7.954 -10.997 -20.103 1.00 96.56 391 GLY A O 1
ATOM 3020 N N . GLY A 1 392 ? 8.805 -13.055 -20.052 1.00 92.25 392 GLY A N 1
ATOM 3021 C CA . GLY A 1 392 ? 10.060 -12.705 -20.693 1.00 92.25 392 GLY A CA 1
ATOM 3022 C C . GLY A 1 392 ? 9.918 -12.082 -22.079 1.00 92.25 392 GLY A C 1
ATOM 3023 O O . GLY A 1 392 ? 9.194 -12.582 -22.950 1.00 92.25 392 GLY A O 1
ATOM 3024 N N . SER A 1 393 ? 10.716 -11.046 -22.333 1.00 86.62 393 SER A N 1
ATOM 3025 C CA . SER A 1 393 ? 10.858 -10.476 -23.671 1.00 86.62 393 SER A CA 1
ATOM 3026 C C . SER A 1 393 ? 11.533 -11.470 -24.617 1.00 86.62 393 SER A C 1
ATOM 3028 O O . SER A 1 393 ? 12.704 -11.808 -24.481 1.00 86.62 393 SER A O 1
ATOM 3030 N N . GLN A 1 394 ? 10.785 -11.932 -25.617 1.00 87.25 394 GLN A N 1
ATOM 3031 C CA . GLN A 1 394 ? 11.286 -12.883 -26.606 1.00 87.25 394 GLN A CA 1
ATOM 3032 C C . GLN A 1 394 ? 12.389 -12.242 -27.471 1.00 87.25 394 GLN A C 1
ATOM 3034 O O . GLN A 1 394 ? 12.107 -11.316 -28.231 1.00 87.25 394 GLN A O 1
ATOM 3039 N N . ILE A 1 395 ? 13.620 -12.763 -27.399 1.00 85.00 395 ILE A N 1
ATOM 3040 C CA . ILE A 1 395 ? 14.761 -12.224 -28.164 1.00 85.00 395 ILE A CA 1
ATOM 3041 C C . ILE A 1 395 ? 14.729 -12.702 -29.624 1.00 85.00 395 ILE A C 1
ATOM 3043 O O . ILE A 1 395 ? 14.913 -11.908 -30.545 1.00 85.00 395 ILE A O 1
ATOM 3047 N N . ALA A 1 396 ? 14.467 -13.995 -29.852 1.00 90.06 396 ALA A N 1
ATOM 3048 C CA . ALA A 1 396 ? 14.362 -14.575 -31.193 1.00 90.06 396 ALA A CA 1
ATOM 3049 C C . ALA A 1 396 ? 12.930 -15.030 -31.516 1.00 90.06 396 ALA A C 1
ATOM 3051 O O . ALA A 1 396 ? 12.287 -15.633 -30.654 1.00 90.06 396 ALA A O 1
ATOM 3052 N N . PRO A 1 397 ? 12.431 -14.804 -32.744 1.00 90.69 397 PRO A N 1
ATOM 3053 C CA . PRO A 1 397 ? 11.063 -15.146 -33.117 1.00 90.69 397 PRO A CA 1
ATOM 3054 C C . PRO A 1 397 ? 10.799 -16.654 -33.042 1.00 90.69 397 PRO A C 1
ATOM 3056 O O . PRO A 1 397 ? 11.671 -17.477 -33.333 1.00 90.69 397 PRO A O 1
ATOM 3059 N N . VAL A 1 398 ? 9.561 -17.007 -32.691 1.00 94.19 398 VAL A N 1
ATOM 3060 C CA . VAL A 1 398 ? 9.068 -18.389 -32.647 1.00 94.19 398 VAL A CA 1
ATOM 3061 C C . VAL A 1 398 ? 7.955 -18.525 -33.686 1.00 94.19 398 VAL A C 1
ATOM 3063 O O . VAL A 1 398 ? 6.834 -18.080 -33.421 1.00 94.19 398 VAL A O 1
ATOM 3066 N N . PRO A 1 399 ? 8.226 -19.111 -34.868 1.00 95.25 399 PRO A N 1
ATOM 3067 C CA . PRO A 1 399 ? 7.273 -19.145 -35.977 1.00 95.25 399 PRO A CA 1
ATOM 3068 C C . PRO A 1 399 ? 5.874 -19.652 -35.608 1.00 95.25 399 PRO A C 1
ATOM 3070 O O . PRO A 1 399 ? 4.874 -19.112 -36.085 1.00 95.25 399 PRO A O 1
ATOM 3073 N N . SER A 1 400 ? 5.770 -20.673 -34.753 1.00 96.25 400 SER A N 1
ATOM 3074 C CA . SER A 1 400 ? 4.470 -21.206 -34.325 1.00 96.25 400 SER A CA 1
ATOM 3075 C C . SER A 1 400 ? 3.678 -20.278 -33.395 1.00 96.25 400 SER A C 1
ATOM 3077 O O . SER A 1 400 ? 2.447 -20.371 -33.368 1.00 96.25 400 SER A O 1
ATOM 3079 N N . LEU A 1 401 ? 4.346 -19.390 -32.649 1.00 95.88 401 LEU A N 1
ATOM 3080 C CA . LEU A 1 401 ? 3.704 -18.351 -31.835 1.00 95.88 401 LEU A CA 1
ATOM 3081 C C . LEU A 1 401 ? 3.340 -17.132 -32.688 1.00 95.88 401 LEU A C 1
ATOM 3083 O O . LEU A 1 401 ? 2.214 -16.646 -32.601 1.00 95.88 401 LEU A O 1
ATOM 3087 N N . GLU A 1 402 ? 4.225 -16.701 -33.590 1.00 95.00 402 GLU A N 1
ATOM 3088 C CA . GLU A 1 402 ? 3.955 -15.592 -34.517 1.00 95.00 402 GLU A CA 1
ATOM 3089 C C . GLU A 1 402 ? 2.762 -15.883 -35.431 1.00 95.00 402 GLU A C 1
ATOM 3091 O O . GLU A 1 402 ? 1.932 -15.010 -35.679 1.00 95.00 402 GLU A O 1
ATOM 3096 N N . ALA A 1 403 ? 2.611 -17.136 -35.873 1.00 95.88 403 ALA A N 1
ATOM 3097 C CA . ALA A 1 403 ? 1.445 -17.579 -36.635 1.00 95.88 403 ALA A CA 1
ATOM 3098 C C . ALA A 1 403 ? 0.110 -17.393 -35.880 1.00 95.88 403 ALA A C 1
ATOM 3100 O O . ALA A 1 403 ? -0.954 -17.443 -36.501 1.00 95.88 403 ALA A O 1
ATOM 3101 N N . LYS A 1 404 ? 0.162 -17.190 -34.557 1.00 94.81 404 LYS A N 1
ATOM 3102 C CA . LYS A 1 404 ? -0.974 -16.931 -33.663 1.00 94.81 404 LYS A CA 1
ATOM 3103 C C . LYS A 1 404 ? -0.993 -15.496 -33.114 1.00 94.81 404 LYS A C 1
ATOM 3105 O O . LYS A 1 404 ? -1.818 -15.221 -32.249 1.00 94.81 404 LYS A O 1
ATOM 3110 N N . ASP A 1 405 ? -0.120 -14.605 -33.594 1.00 93.50 405 ASP A N 1
ATOM 3111 C CA . ASP A 1 405 ? 0.063 -13.245 -33.055 1.00 93.50 405 ASP A CA 1
ATOM 3112 C C . ASP A 1 405 ? 0.414 -13.242 -31.548 1.00 93.50 405 ASP A C 1
ATOM 3114 O O . ASP A 1 405 ? -0.072 -12.432 -30.753 1.00 93.50 405 ASP A O 1
ATOM 3118 N N . LEU A 1 406 ? 1.245 -14.209 -31.136 1.00 93.62 406 LEU A N 1
ATOM 3119 C CA . LEU A 1 406 ? 1.734 -14.367 -29.767 1.00 93.62 406 LEU A CA 1
ATOM 3120 C C . LEU A 1 406 ? 3.250 -14.165 -29.690 1.00 93.62 406 LEU A C 1
ATOM 3122 O O . LEU A 1 406 ? 4.004 -14.579 -30.570 1.00 93.62 406 LEU A O 1
ATOM 3126 N N . LYS A 1 407 ? 3.690 -13.565 -28.583 1.00 93.81 407 LYS A N 1
ATOM 3127 C CA . LYS A 1 407 ? 5.095 -13.484 -28.163 1.00 93.81 407 LYS A CA 1
ATOM 3128 C C . LYS A 1 407 ? 5.368 -14.494 -27.051 1.00 93.81 407 LYS A C 1
ATOM 3130 O O . LYS A 1 407 ? 4.429 -14.984 -26.430 1.00 93.81 407 LYS A O 1
ATOM 3135 N N . GLY A 1 408 ? 6.644 -14.773 -26.786 1.00 94.50 408 GLY A N 1
ATOM 3136 C CA . GLY A 1 408 ? 7.059 -15.746 -25.773 1.00 94.50 408 GLY A CA 1
ATOM 3137 C C . GLY A 1 408 ? 6.535 -15.449 -24.368 1.00 94.50 408 GLY A C 1
ATOM 3138 O O . GLY A 1 408 ? 5.846 -16.296 -23.807 1.00 94.50 408 GLY A O 1
ATOM 3139 N N . GLY A 1 409 ? 6.786 -14.248 -23.836 1.00 95.50 409 GLY A N 1
ATOM 3140 C CA . GLY A 1 409 ? 6.291 -13.838 -22.516 1.00 95.50 409 GLY A CA 1
ATOM 3141 C C . GLY A 1 409 ? 4.770 -13.923 -22.404 1.00 95.50 409 GLY A C 1
ATOM 3142 O O . GLY A 1 409 ? 4.250 -14.607 -21.527 1.00 95.50 409 GLY A O 1
ATOM 3143 N N . LYS A 1 410 ? 4.046 -13.360 -23.381 1.00 96.19 410 LYS A N 1
ATOM 3144 C CA . LYS A 1 410 ? 2.578 -13.460 -23.450 1.00 96.19 410 LYS A CA 1
ATOM 3145 C C . LYS A 1 410 ? 2.072 -14.906 -23.494 1.00 96.19 410 LYS A C 1
ATOM 3147 O O . LYS A 1 410 ? 1.085 -15.223 -22.840 1.00 96.19 410 LYS A O 1
ATOM 3152 N N . PHE A 1 411 ? 2.723 -15.782 -24.261 1.00 97.31 411 PHE A N 1
ATOM 3153 C CA . PHE A 1 411 ? 2.380 -17.204 -24.282 1.00 97.31 411 PHE A CA 1
ATOM 3154 C C . PHE A 1 411 ? 2.516 -17.806 -22.880 1.00 97.31 411 PHE A C 1
ATOM 3156 O O . PHE A 1 411 ? 1.577 -18.427 -22.397 1.00 97.31 411 PHE A O 1
ATOM 3163 N N . ILE A 1 412 ? 3.634 -17.561 -22.194 1.00 97.69 412 ILE A N 1
ATOM 3164 C CA . ILE A 1 412 ? 3.840 -18.039 -20.823 1.00 97.69 412 ILE A CA 1
ATOM 3165 C C . ILE A 1 412 ? 2.768 -17.502 -19.869 1.00 97.69 412 ILE A C 1
ATOM 3167 O O . ILE A 1 412 ? 2.196 -18.291 -19.119 1.00 97.69 412 ILE A O 1
ATOM 3171 N N . ALA A 1 413 ? 2.437 -16.212 -19.926 1.00 97.62 413 ALA A N 1
ATOM 3172 C CA . ALA A 1 413 ? 1.353 -15.632 -19.136 1.00 97.62 413 ALA A CA 1
ATOM 3173 C C . ALA A 1 413 ? 0.007 -16.331 -19.377 1.00 97.62 413 ALA A C 1
ATOM 3175 O O . ALA A 1 413 ? -0.638 -16.774 -18.423 1.00 97.62 413 ALA A O 1
ATOM 3176 N N . GLU A 1 414 ? -0.383 -16.528 -20.641 1.00 97.44 414 GLU A N 1
ATOM 3177 C CA . GLU A 1 414 ? -1.628 -17.221 -20.992 1.00 97.44 414 GLU A CA 1
ATOM 3178 C C . GLU A 1 414 ? -1.651 -18.676 -20.492 1.00 97.44 414 GLU A C 1
ATOM 3180 O O . GLU A 1 414 ? -2.705 -19.168 -20.067 1.00 97.44 414 GLU A O 1
ATOM 3185 N N . GLU A 1 415 ? -0.502 -19.359 -20.503 1.00 97.81 415 GLU A N 1
ATOM 3186 C CA . GLU A 1 415 ? -0.355 -20.711 -19.966 1.00 97.81 415 GLU A CA 1
ATOM 3187 C C . GLU A 1 415 ? -0.451 -20.752 -18.439 1.00 97.81 415 GLU A C 1
ATOM 3189 O O . GLU A 1 415 ? -1.106 -21.643 -17.892 1.00 97.81 415 GLU A O 1
ATOM 3194 N N . VAL A 1 416 ? 0.150 -19.787 -17.738 1.00 97.00 416 VAL A N 1
ATOM 3195 C CA . VAL A 1 416 ? 0.038 -19.664 -16.278 1.00 97.00 416 VAL A CA 1
ATOM 3196 C C . VAL A 1 416 ? -1.409 -19.411 -15.869 1.00 97.00 416 VAL A C 1
ATOM 3198 O O . VAL A 1 416 ? -1.906 -20.077 -14.960 1.00 97.00 416 VAL A O 1
ATOM 3201 N N . GLU A 1 417 ? -2.127 -18.535 -16.571 1.00 96.56 417 GLU A N 1
ATOM 3202 C CA . GLU A 1 417 ? -3.553 -18.305 -16.320 1.00 96.56 417 GLU A CA 1
ATOM 3203 C C . GLU A 1 417 ? -4.374 -19.565 -16.584 1.00 96.56 417 GLU A C 1
ATOM 3205 O O . GLU A 1 417 ? -5.211 -19.939 -15.764 1.00 96.56 417 GLU A O 1
ATOM 3210 N N . ARG A 1 418 ? -4.138 -20.240 -17.715 1.00 96.75 418 ARG A N 1
ATOM 3211 C CA . ARG A 1 418 ? -4.895 -21.431 -18.114 1.00 96.75 418 ARG A CA 1
ATOM 3212 C C . ARG A 1 418 ? -4.681 -22.593 -17.154 1.00 96.75 418 ARG A C 1
ATOM 3214 O O . ARG A 1 418 ? -5.643 -23.233 -16.730 1.00 96.75 418 ARG A O 1
ATOM 3221 N N . TYR A 1 419 ? -3.429 -22.897 -16.838 1.00 97.44 419 TYR A N 1
ATOM 3222 C CA . TYR A 1 419 ? -3.090 -24.062 -16.033 1.00 97.44 419 TYR A CA 1
ATOM 3223 C C . TYR A 1 419 ? -3.134 -23.801 -14.540 1.00 97.44 419 TYR A C 1
ATOM 3225 O O . TYR A 1 419 ? -3.469 -24.717 -13.789 1.00 97.44 419 TYR A O 1
ATOM 3233 N N . GLY A 1 420 ? -2.868 -22.575 -14.098 1.00 96.38 420 GLY A N 1
ATOM 3234 C CA . GLY A 1 420 ? -2.933 -22.220 -12.688 1.00 96.38 420 GLY A CA 1
ATOM 3235 C C . GLY A 1 420 ? -4.327 -22.411 -12.089 1.00 96.38 420 GLY A C 1
ATOM 3236 O O . GLY A 1 420 ? -4.441 -22.878 -10.960 1.00 96.38 420 GLY A O 1
ATOM 3237 N N . GLN A 1 421 ? -5.389 -22.189 -12.872 1.00 95.94 421 GLN A N 1
ATOM 3238 C CA . GLN A 1 421 ? -6.781 -22.406 -12.447 1.00 95.94 421 GLN A CA 1
ATOM 3239 C C . GLN A 1 421 ? -7.102 -23.863 -12.073 1.00 95.94 421 GLN A C 1
ATOM 3241 O O . GLN A 1 421 ? -8.013 -24.109 -11.285 1.00 95.94 421 GLN A O 1
ATOM 3246 N N . VAL A 1 422 ? -6.374 -24.839 -12.629 1.00 93.75 422 VAL A N 1
ATOM 3247 C CA . VAL A 1 422 ? -6.619 -26.274 -12.391 1.00 93.75 422 VAL A CA 1
ATOM 3248 C C . VAL A 1 422 ? -5.624 -26.904 -11.414 1.00 93.75 422 VAL A C 1
ATOM 3250 O O . VAL A 1 422 ? -5.661 -28.120 -11.189 1.00 93.75 422 VAL A O 1
ATOM 3253 N N . LEU A 1 423 ? -4.728 -26.103 -10.831 1.00 95.88 423 LEU A N 1
ATOM 3254 C CA . LEU A 1 423 ? -3.801 -26.570 -9.806 1.00 95.88 423 LEU A CA 1
ATOM 3255 C C . LEU A 1 423 ? -4.534 -26.889 -8.499 1.00 95.88 423 LEU A C 1
ATOM 3257 O O . LEU A 1 423 ? -5.703 -26.565 -8.293 1.00 95.88 423 LEU A O 1
ATOM 3261 N N . ASN A 1 424 ? -3.841 -27.607 -7.618 1.00 95.44 424 ASN A N 1
ATOM 3262 C CA . ASN A 1 424 ? -4.382 -28.022 -6.333 1.00 95.44 424 ASN A CA 1
ATOM 3263 C C . ASN A 1 424 ? -3.770 -27.157 -5.222 1.00 95.44 424 ASN A C 1
ATOM 3265 O O . ASN A 1 424 ? -2.593 -27.368 -4.928 1.00 95.44 424 ASN A O 1
ATOM 3269 N N . PRO A 1 425 ? -4.526 -26.260 -4.559 1.00 96.12 425 PRO A N 1
ATOM 3270 C CA . PRO A 1 425 ? -3.997 -25.420 -3.476 1.00 96.12 425 PRO A CA 1
ATOM 3271 C C . PRO A 1 425 ? -3.399 -26.217 -2.305 1.00 96.12 425 PRO A C 1
ATOM 3273 O O . PRO A 1 425 ? -2.575 -25.705 -1.555 1.00 96.12 425 PRO A O 1
ATOM 3276 N N . ARG A 1 426 ? -3.771 -27.499 -2.152 1.00 95.00 426 ARG A N 1
ATOM 3277 C CA . ARG A 1 426 ? -3.193 -28.413 -1.145 1.00 95.00 426 ARG A CA 1
ATOM 3278 C C . ARG A 1 426 ? -1.756 -28.823 -1.448 1.00 95.00 426 ARG A C 1
ATOM 3280 O O . ARG A 1 426 ? -1.047 -29.289 -0.558 1.00 95.00 426 ARG A O 1
ATOM 3287 N N . THR A 1 427 ? -1.326 -28.704 -2.697 1.00 94.88 427 THR A N 1
ATOM 3288 C CA . THR A 1 427 ? 0.066 -28.925 -3.080 1.00 94.88 427 THR A CA 1
ATOM 3289 C C . THR A 1 427 ? 0.910 -27.734 -2.616 1.00 94.88 427 THR A C 1
ATOM 3291 O O . THR A 1 427 ? 0.433 -26.605 -2.534 1.00 94.88 427 THR A O 1
ATOM 3294 N N . SER A 1 428 ? 2.172 -27.980 -2.261 1.00 96.19 428 SER A N 1
ATOM 3295 C CA . SER A 1 428 ? 3.127 -26.909 -1.950 1.00 96.19 428 SER A CA 1
ATOM 3296 C C . SER A 1 428 ? 3.243 -25.910 -3.106 1.00 96.19 428 SER A C 1
ATOM 3298 O O . SER A 1 428 ? 3.029 -26.282 -4.264 1.00 96.19 428 SER A O 1
ATOM 3300 N N . VAL A 1 429 ? 3.615 -24.659 -2.822 1.00 98.06 429 VAL A N 1
ATOM 3301 C CA . VAL A 1 429 ? 3.854 -23.647 -3.867 1.00 98.06 429 VAL A CA 1
ATOM 3302 C C . VAL A 1 429 ? 4.884 -24.170 -4.845 1.00 98.06 429 VAL A C 1
ATOM 3304 O O . VAL A 1 429 ? 4.602 -24.280 -6.036 1.00 98.06 429 VAL A O 1
ATOM 3307 N N . ARG A 1 430 ? 6.027 -24.627 -4.328 1.00 97.00 430 ARG A N 1
ATOM 3308 C CA . ARG A 1 430 ? 7.075 -25.237 -5.145 1.00 97.00 430 ARG A CA 1
ATOM 3309 C C . ARG A 1 430 ? 6.536 -26.387 -6.003 1.00 97.00 430 ARG A C 1
ATOM 3311 O O . ARG A 1 430 ? 6.814 -26.438 -7.196 1.00 97.00 430 ARG A O 1
ATOM 3318 N N . GLY A 1 431 ? 5.739 -27.290 -5.427 1.00 96.00 431 GLY A N 1
ATOM 3319 C CA . GLY A 1 431 ? 5.154 -28.421 -6.155 1.00 96.00 431 GLY A CA 1
ATOM 3320 C C . GLY A 1 431 ? 4.223 -27.993 -7.294 1.00 96.00 431 GLY A C 1
ATOM 3321 O O . GLY A 1 431 ? 4.257 -28.588 -8.372 1.00 96.00 431 GLY A O 1
ATOM 3322 N N . ASN A 1 432 ? 3.438 -26.938 -7.081 1.00 98.19 432 ASN A N 1
ATOM 3323 C CA . ASN A 1 432 ? 2.568 -26.370 -8.104 1.00 98.19 432 ASN A CA 1
ATOM 3324 C C . ASN A 1 432 ? 3.349 -25.637 -9.200 1.00 98.19 432 ASN A C 1
ATOM 3326 O O . ASN A 1 432 ? 2.990 -25.792 -10.364 1.00 98.19 432 ASN A O 1
ATOM 3330 N N . LEU A 1 433 ? 4.460 -24.966 -8.882 1.00 97.88 433 LEU A N 1
ATOM 3331 C CA . LEU A 1 433 ? 5.350 -24.388 -9.897 1.00 97.88 433 LEU A CA 1
ATOM 3332 C C . LEU A 1 433 ? 5.975 -25.470 -10.801 1.00 97.88 433 LEU A C 1
ATOM 3334 O O . LEU A 1 433 ? 5.935 -25.339 -12.023 1.00 97.88 433 LEU A O 1
ATOM 3338 N N . TYR A 1 434 ? 6.452 -26.596 -10.246 1.00 96.00 434 TYR A N 1
ATOM 3339 C CA . TYR A 1 434 ? 6.916 -27.732 -11.068 1.00 96.00 434 TYR A CA 1
ATOM 3340 C C . TYR A 1 434 ? 5.813 -28.299 -11.955 1.00 96.00 434 TYR A C 1
ATOM 3342 O O . TYR A 1 434 ? 6.044 -28.632 -13.121 1.00 96.00 434 TYR A O 1
ATOM 3350 N N . LYS A 1 435 ? 4.610 -28.460 -11.391 1.00 96.62 435 LYS A N 1
ATOM 3351 C CA . LYS A 1 435 ? 3.475 -29.000 -12.134 1.00 96.62 435 LYS A CA 1
ATOM 3352 C C . LYS A 1 435 ? 3.101 -28.078 -13.289 1.00 96.62 435 LYS A C 1
ATOM 3354 O O . LYS A 1 435 ? 2.871 -28.577 -14.389 1.00 96.62 435 LYS A O 1
ATOM 3359 N N . LEU A 1 436 ? 3.080 -26.774 -13.039 1.00 97.88 436 LEU A N 1
ATOM 3360 C CA . LEU A 1 436 ? 2.808 -25.748 -14.030 1.00 97.88 436 LEU A CA 1
ATOM 3361 C C . LEU A 1 436 ? 3.841 -25.785 -15.158 1.00 97.88 436 LEU A C 1
ATOM 3363 O O . LEU A 1 436 ? 3.461 -25.955 -16.311 1.00 97.88 436 LEU A O 1
ATOM 3367 N N . ASN A 1 437 ? 5.136 -25.780 -14.828 1.00 97.50 437 ASN A N 1
ATOM 3368 C CA . ASN A 1 437 ? 6.202 -25.905 -15.822 1.00 97.50 437 ASN A CA 1
ATOM 3369 C C . ASN A 1 437 ? 6.059 -27.186 -16.667 1.00 97.50 437 ASN A C 1
ATOM 3371 O O . ASN A 1 437 ? 6.163 -27.149 -17.888 1.00 97.50 437 ASN A O 1
ATOM 3375 N N . SER A 1 438 ? 5.744 -28.326 -16.045 1.00 95.88 438 SER A N 1
ATOM 3376 C CA . SER A 1 438 ? 5.521 -29.576 -16.784 1.00 95.88 438 SER A CA 1
ATOM 3377 C C . SER A 1 438 ? 4.341 -29.501 -17.762 1.00 95.88 438 SER A C 1
ATOM 3379 O O . SER A 1 438 ? 4.407 -30.116 -18.825 1.00 95.88 438 SER A O 1
ATOM 3381 N N . LEU A 1 439 ? 3.269 -28.782 -17.414 1.00 97.00 439 LEU A N 1
ATOM 3382 C CA . LEU A 1 439 ? 2.111 -28.583 -18.291 1.00 97.00 439 LEU A CA 1
ATOM 3383 C C . LEU A 1 439 ? 2.458 -27.667 -19.474 1.00 97.00 439 LEU A C 1
ATOM 3385 O O . LEU A 1 439 ? 2.151 -28.021 -20.609 1.00 97.00 439 LEU A O 1
ATOM 3389 N N . VAL A 1 440 ? 3.191 -26.574 -19.229 1.00 96.75 440 VAL A N 1
ATOM 3390 C CA . VAL A 1 440 ? 3.723 -25.695 -20.289 1.00 96.75 440 VAL A CA 1
ATOM 3391 C C . VAL A 1 440 ? 4.575 -26.493 -21.282 1.00 96.75 440 VAL A C 1
ATOM 3393 O O . VAL A 1 440 ? 4.366 -26.414 -22.490 1.00 96.75 440 VAL A O 1
ATOM 3396 N N . GLY A 1 441 ? 5.491 -27.334 -20.789 1.00 95.38 441 GLY A N 1
ATOM 3397 C CA . GLY A 1 441 ? 6.347 -28.165 -21.644 1.00 95.38 441 GLY A CA 1
ATOM 3398 C C . GLY A 1 441 ? 5.580 -29.191 -22.484 1.00 95.38 441 GLY A C 1
ATOM 3399 O O . GLY A 1 441 ? 5.964 -29.475 -23.619 1.00 95.38 441 GLY A O 1
ATOM 3400 N N . GLN A 1 442 ? 4.475 -29.735 -21.960 1.00 94.88 442 GLN A N 1
ATOM 3401 C CA . GLN A 1 442 ? 3.604 -30.646 -22.714 1.00 94.88 442 GLN A CA 1
ATOM 3402 C C . GLN A 1 442 ? 2.922 -29.938 -23.885 1.00 94.88 442 GLN A C 1
ATOM 3404 O O . GLN A 1 442 ? 2.839 -30.512 -24.973 1.00 94.88 442 GLN A O 1
ATOM 3409 N N . ASP A 1 443 ? 2.479 -28.699 -23.687 1.00 95.94 443 ASP A N 1
ATOM 3410 C CA . ASP A 1 443 ? 1.848 -27.926 -24.753 1.00 95.94 443 ASP A CA 1
ATOM 3411 C C . ASP A 1 443 ? 2.835 -27.411 -25.778 1.00 95.94 443 ASP A C 1
ATOM 3413 O O . ASP A 1 443 ? 2.548 -27.480 -26.972 1.00 95.94 443 ASP A O 1
ATOM 3417 N N . ILE A 1 444 ? 4.026 -27.000 -25.347 1.00 95.06 444 ILE A N 1
ATOM 3418 C CA . ILE A 1 444 ? 5.109 -26.677 -26.273 1.00 95.06 444 ILE A CA 1
ATOM 3419 C C . ILE A 1 444 ? 5.419 -27.890 -27.161 1.00 95.06 444 ILE A C 1
ATOM 3421 O O . ILE A 1 444 ? 5.373 -27.789 -28.385 1.00 95.06 444 ILE A O 1
ATOM 3425 N N . ALA A 1 445 ? 5.629 -29.071 -26.570 1.00 93.38 445 ALA A N 1
ATOM 3426 C CA . ALA A 1 445 ? 5.936 -30.288 -27.326 1.00 93.38 445 ALA A CA 1
ATOM 3427 C C . ALA A 1 445 ? 4.825 -30.697 -28.313 1.00 93.38 445 ALA A C 1
ATOM 3429 O O . ALA A 1 445 ? 5.101 -31.336 -29.332 1.00 93.38 445 ALA A O 1
ATOM 3430 N N . LYS A 1 446 ? 3.568 -30.367 -28.002 1.00 95.38 446 LYS A N 1
ATOM 3431 C CA . LYS A 1 446 ? 2.397 -30.741 -28.797 1.00 95.38 446 LYS A CA 1
ATOM 3432 C C . LYS A 1 446 ? 2.088 -29.731 -29.902 1.00 95.38 446 LYS A C 1
ATOM 3434 O O . LYS A 1 446 ? 1.857 -30.134 -31.040 1.00 95.38 446 LYS A O 1
ATOM 3439 N N . ASP A 1 447 ? 2.041 -28.449 -29.557 1.00 95.75 447 ASP A N 1
ATOM 3440 C CA . ASP A 1 447 ? 1.483 -27.387 -30.398 1.00 95.75 447 ASP A CA 1
ATOM 3441 C C . ASP A 1 447 ? 2.564 -26.449 -30.976 1.00 95.75 447 ASP A C 1
ATOM 3443 O O . ASP A 1 447 ? 2.265 -25.677 -31.891 1.00 95.75 447 ASP A O 1
ATOM 3447 N N . HIS A 1 448 ? 3.810 -26.542 -30.492 1.00 95.06 448 HIS A N 1
ATOM 3448 C CA . HIS A 1 448 ? 4.934 -25.664 -30.846 1.00 95.06 448 HIS A CA 1
ATOM 3449 C C . HIS A 1 448 ? 6.258 -26.440 -31.056 1.00 95.06 448 HIS A C 1
ATOM 3451 O O . HIS A 1 448 ? 7.260 -26.172 -30.390 1.00 95.06 448 HIS A O 1
ATOM 3457 N N . PRO A 1 449 ? 6.300 -27.424 -31.981 1.00 92.38 449 PRO A N 1
ATOM 3458 C CA . PRO A 1 449 ? 7.446 -28.328 -32.154 1.00 92.38 449 PRO A CA 1
ATOM 3459 C C . PRO A 1 449 ? 8.727 -27.659 -32.692 1.00 92.38 449 PRO A C 1
ATOM 3461 O O . PRO A 1 449 ? 9.767 -28.307 -32.777 1.00 92.38 449 PRO A O 1
ATOM 3464 N N . ASP A 1 450 ? 8.652 -26.394 -33.107 1.00 92.38 450 ASP A N 1
ATOM 3465 C CA . ASP A 1 450 ? 9.774 -25.542 -33.515 1.00 92.38 450 ASP A CA 1
ATOM 3466 C C . ASP A 1 450 ? 10.548 -24.940 -32.329 1.00 92.38 450 ASP A C 1
ATOM 3468 O O . ASP A 1 450 ? 11.658 -24.435 -32.517 1.00 92.38 450 ASP A O 1
ATOM 3472 N N . ILE A 1 451 ? 10.005 -25.024 -31.112 1.00 91.69 451 ILE A N 1
ATOM 3473 C CA . ILE A 1 451 ? 10.719 -24.674 -29.883 1.00 91.69 451 ILE A CA 1
ATOM 3474 C C . ILE A 1 451 ? 11.594 -25.867 -29.485 1.00 91.69 451 ILE A C 1
ATOM 3476 O O . ILE A 1 451 ? 11.099 -26.931 -29.110 1.00 91.69 451 ILE A O 1
ATOM 3480 N N . ALA A 1 452 ? 12.912 -25.689 -29.563 1.00 85.25 452 ALA A N 1
ATOM 3481 C CA . ALA A 1 452 ? 13.883 -26.684 -29.131 1.00 85.25 452 ALA A CA 1
ATOM 3482 C C . ALA A 1 452 ? 14.521 -26.250 -27.809 1.00 85.25 452 ALA A C 1
ATOM 3484 O O . ALA A 1 452 ? 14.954 -25.114 -27.667 1.00 85.25 452 ALA A O 1
ATOM 3485 N N . TYR A 1 453 ? 14.618 -27.169 -26.850 1.00 83.50 453 TYR A N 1
ATOM 3486 C CA . TYR A 1 453 ? 15.364 -26.945 -25.614 1.00 83.50 453 TYR A CA 1
ATOM 3487 C C . TYR A 1 453 ? 16.807 -27.402 -25.815 1.00 83.50 453 TYR A C 1
ATOM 3489 O O . TYR A 1 453 ? 17.138 -28.566 -25.583 1.00 83.50 453 TYR A O 1
ATOM 3497 N N . THR A 1 454 ? 17.659 -26.504 -26.303 1.00 86.38 454 THR A N 1
ATOM 3498 C CA . THR A 1 454 ? 19.115 -26.706 -26.315 1.00 86.38 454 THR A CA 1
ATOM 3499 C C . THR A 1 454 ? 19.798 -25.606 -25.514 1.00 86.38 454 THR A C 1
ATOM 3501 O O . THR A 1 454 ? 19.258 -24.509 -25.381 1.00 86.38 454 THR A O 1
ATOM 3504 N N . ASP A 1 455 ? 21.012 -25.876 -25.035 1.00 82.62 455 ASP A N 1
ATOM 3505 C CA . ASP A 1 455 ? 21.825 -24.894 -24.303 1.00 82.62 455 ASP A CA 1
ATOM 3506 C C . ASP A 1 455 ? 22.086 -23.616 -25.126 1.00 82.62 455 ASP A C 1
ATOM 3508 O O . ASP A 1 455 ? 22.318 -22.551 -24.568 1.00 82.62 455 ASP A O 1
ATOM 3512 N N . GLU A 1 456 ? 22.009 -23.705 -26.457 1.00 87.56 456 GLU A N 1
ATOM 3513 C CA . GLU A 1 456 ? 22.230 -22.590 -27.386 1.00 87.56 456 GLU A CA 1
ATOM 3514 C C . GLU A 1 456 ? 20.930 -21.897 -27.829 1.00 87.56 456 GLU A C 1
ATOM 3516 O O . GLU A 1 456 ? 20.981 -20.892 -28.539 1.00 87.56 456 GLU A O 1
ATOM 3521 N N . SER A 1 457 ? 19.762 -22.428 -27.453 1.00 87.44 457 SER A N 1
ATOM 3522 C CA . SER A 1 457 ? 18.478 -21.927 -27.945 1.00 87.44 457 SER A CA 1
ATOM 3523 C C . SER A 1 457 ? 18.162 -20.543 -27.385 1.00 87.44 457 SER A C 1
ATOM 3525 O O . SER A 1 457 ? 18.262 -20.289 -26.192 1.00 87.44 457 SER A O 1
ATOM 3527 N N . VAL A 1 458 ? 17.736 -19.640 -28.259 1.00 86.81 458 VAL A N 1
ATOM 3528 C CA . VAL A 1 458 ? 17.370 -18.252 -27.911 1.00 86.81 458 VAL A CA 1
ATOM 3529 C C . VAL A 1 458 ? 15.897 -17.956 -28.205 1.00 86.81 458 VAL A C 1
ATOM 3531 O O . VAL A 1 458 ? 15.411 -16.847 -28.002 1.00 86.81 458 VAL A O 1
ATOM 3534 N N . ASN A 1 459 ? 15.180 -18.964 -28.707 1.00 90.00 459 ASN A N 1
ATOM 3535 C CA . ASN A 1 459 ? 13.776 -18.909 -29.093 1.00 90.00 459 ASN A CA 1
ATOM 3536 C C . ASN A 1 459 ? 12.862 -19.657 -28.099 1.00 90.00 459 ASN A C 1
ATOM 3538 O O . ASN A 1 459 ? 11.733 -19.996 -28.436 1.00 90.00 459 ASN A O 1
ATOM 3542 N N . VAL A 1 460 ? 13.344 -19.954 -26.889 1.00 93.50 460 VAL A N 1
ATOM 3543 C CA . VAL A 1 460 ? 12.532 -20.605 -25.853 1.00 93.50 460 VAL A CA 1
ATOM 3544 C C . VAL A 1 460 ? 11.712 -19.531 -25.134 1.00 93.50 460 VAL A C 1
ATOM 3546 O O . VAL A 1 460 ? 12.309 -18.594 -24.603 1.00 93.50 460 VAL A O 1
ATOM 3549 N N . PRO A 1 461 ? 10.371 -19.624 -25.114 1.00 95.38 461 PRO A N 1
ATOM 3550 C CA . PRO A 1 461 ? 9.551 -18.704 -24.341 1.00 95.38 461 PRO A CA 1
ATOM 3551 C C . PRO A 1 461 ? 9.791 -18.939 -22.847 1.00 95.38 461 PRO A C 1
ATOM 3553 O O . PRO A 1 461 ? 9.907 -20.083 -22.400 1.00 95.38 461 PRO A O 1
ATOM 3556 N N . TYR A 1 462 ? 9.872 -17.862 -22.070 1.00 95.75 462 TYR A N 1
ATOM 3557 C CA . TYR A 1 462 ? 10.161 -17.940 -20.642 1.00 95.75 462 TYR A CA 1
ATOM 3558 C C . TYR A 1 462 ? 9.383 -16.899 -19.840 1.00 95.75 462 TYR A C 1
ATOM 3560 O O . TYR A 1 462 ? 8.907 -15.909 -20.390 1.00 95.75 462 TYR A O 1
ATOM 3568 N N . GLY A 1 463 ? 9.285 -17.120 -18.532 1.00 96.31 463 GLY A N 1
ATOM 3569 C CA . GLY A 1 463 ? 8.829 -16.117 -17.575 1.00 96.31 463 GLY A CA 1
ATOM 3570 C C . GLY A 1 463 ? 9.417 -16.349 -16.190 1.00 96.31 463 GLY A C 1
ATOM 3571 O O . GLY A 1 463 ? 9.759 -17.480 -15.823 1.00 96.31 463 GLY A O 1
ATOM 3572 N N . SER A 1 464 ? 9.552 -15.281 -15.424 1.00 97.75 464 SER A N 1
ATOM 3573 C CA . SER A 1 464 ? 9.843 -15.363 -13.997 1.00 97.75 464 SER A CA 1
ATOM 3574 C C . SER A 1 464 ? 8.535 -15.534 -13.238 1.00 97.75 464 SER A C 1
ATOM 3576 O O . SER A 1 464 ? 7.501 -15.039 -13.662 1.00 97.75 464 SER A O 1
ATOM 3578 N N . ILE A 1 465 ? 8.525 -16.287 -12.143 1.00 98.44 465 ILE A N 1
ATOM 3579 C CA . ILE A 1 465 ? 7.287 -16.658 -11.455 1.00 98.44 465 ILE A CA 1
ATOM 3580 C C . ILE A 1 465 ? 7.490 -16.730 -9.947 1.00 98.44 465 ILE A C 1
ATOM 3582 O O . ILE A 1 465 ? 8.489 -17.266 -9.467 1.00 98.44 465 ILE A O 1
ATOM 3586 N N . ALA A 1 466 ? 6.509 -16.262 -9.184 1.00 98.69 466 ALA A N 1
ATOM 3587 C CA . ALA A 1 466 ? 6.421 -16.510 -7.754 1.00 98.69 466 ALA A CA 1
ATOM 3588 C C . ALA A 1 466 ? 5.027 -16.984 -7.367 1.00 98.69 466 ALA A C 1
ATOM 3590 O O . ALA A 1 466 ? 4.039 -16.792 -8.078 1.00 98.69 466 ALA A O 1
ATOM 3591 N N . GLY A 1 467 ? 4.948 -17.607 -6.200 1.00 98.56 467 GLY A N 1
ATOM 3592 C CA . GLY A 1 467 ? 3.678 -17.903 -5.580 1.00 98.56 467 GLY A CA 1
ATOM 3593 C C . GLY A 1 467 ? 3.737 -17.850 -4.068 1.00 98.56 467 GLY A C 1
ATOM 3594 O O . GLY A 1 467 ? 4.793 -18.029 -3.455 1.00 98.56 467 GLY A O 1
ATOM 3595 N N . ILE A 1 468 ? 2.563 -17.659 -3.480 1.00 98.69 468 ILE A N 1
ATOM 3596 C CA . ILE A 1 468 ? 2.333 -17.800 -2.046 1.00 98.69 468 ILE A CA 1
ATOM 3597 C C . ILE A 1 468 ? 1.189 -18.776 -1.811 1.00 98.69 468 ILE A C 1
ATOM 3599 O O . ILE A 1 468 ? 0.253 -18.829 -2.607 1.00 98.69 468 ILE A O 1
ATOM 3603 N N . LYS A 1 469 ? 1.238 -19.529 -0.714 1.00 98.56 469 LYS A N 1
ATOM 3604 C CA . LYS A 1 469 ? 0.109 -20.307 -0.202 1.00 98.56 469 LYS A CA 1
ATOM 3605 C C . LYS A 1 469 ? -0.137 -19.925 1.246 1.00 98.56 469 LYS A C 1
ATOM 3607 O O . LYS A 1 469 ? 0.743 -20.122 2.078 1.00 98.56 469 LYS A O 1
ATOM 3612 N N . ILE A 1 470 ? -1.332 -19.431 1.527 1.00 98.38 470 ILE A N 1
ATOM 3613 C CA . ILE A 1 470 ? -1.813 -19.102 2.863 1.00 98.38 470 ILE A CA 1
ATOM 3614 C C . ILE A 1 470 ? -2.662 -20.273 3.339 1.00 98.38 470 ILE A C 1
ATOM 3616 O O . ILE A 1 470 ? -3.612 -20.668 2.664 1.00 98.38 470 ILE A O 1
ATOM 3620 N N . ASP A 1 471 ? -2.290 -20.834 4.481 1.00 97.88 471 ASP A N 1
ATOM 3621 C CA . ASP A 1 471 ? -2.996 -21.914 5.156 1.00 97.88 471 ASP A CA 1
ATOM 3622 C C . ASP A 1 471 ? -3.491 -21.384 6.500 1.00 97.88 471 ASP A C 1
ATOM 3624 O O . ASP A 1 471 ? -2.708 -21.247 7.448 1.00 97.88 471 ASP A O 1
ATOM 3628 N N . SER A 1 472 ? -4.773 -21.017 6.556 1.00 96.25 472 SER A N 1
ATOM 3629 C CA . SER A 1 472 ? -5.357 -20.413 7.755 1.00 96.25 472 SER A CA 1
ATOM 3630 C C . SER A 1 472 ? -5.536 -21.413 8.894 1.00 96.25 472 SER A C 1
ATOM 3632 O O . SER A 1 472 ? -5.423 -21.022 10.050 1.00 96.25 472 SER A O 1
ATOM 3634 N N . GLU A 1 473 ? -5.715 -22.704 8.595 1.00 95.56 473 GLU A N 1
ATOM 3635 C CA . GLU A 1 473 ? -5.810 -23.756 9.615 1.00 95.56 473 GLU A CA 1
ATOM 3636 C C . GLU A 1 473 ? -4.474 -23.976 10.329 1.00 95.56 473 GLU A C 1
ATOM 3638 O O . GLU A 1 473 ? -4.437 -24.159 11.547 1.00 95.56 473 GLU A O 1
ATOM 3643 N N . ASN A 1 474 ? -3.368 -23.958 9.580 1.00 95.81 474 ASN A N 1
ATOM 3644 C CA . ASN A 1 474 ? -2.031 -24.167 10.136 1.00 95.81 474 ASN A CA 1
ATOM 3645 C C . ASN A 1 474 ? -1.304 -22.862 10.494 1.00 95.81 474 ASN A C 1
ATOM 3647 O O . ASN A 1 474 ? -0.184 -22.924 10.999 1.00 95.81 474 ASN A O 1
ATOM 3651 N N . ASN A 1 475 ? -1.918 -21.701 10.251 1.00 95.81 475 ASN A N 1
ATOM 3652 C CA . ASN A 1 475 ? -1.326 -20.376 10.445 1.00 95.81 475 ASN A CA 1
ATOM 3653 C C . ASN A 1 475 ? 0.036 -20.214 9.749 1.00 95.81 475 ASN A C 1
ATOM 3655 O O . ASN A 1 475 ? 1.011 -19.755 10.350 1.00 95.81 475 ASN A O 1
ATOM 3659 N N . THR A 1 476 ? 0.123 -20.604 8.474 1.00 97.44 476 THR A N 1
ATOM 3660 C CA . THR A 1 476 ? 1.375 -20.510 7.702 1.00 97.44 476 THR A CA 1
ATOM 3661 C C . THR A 1 476 ? 1.198 -19.835 6.351 1.00 97.44 476 THR A C 1
ATOM 3663 O O . THR A 1 476 ? 0.155 -19.949 5.709 1.00 97.44 476 THR A O 1
ATOM 3666 N N . VAL A 1 477 ? 2.257 -19.156 5.910 1.00 98.31 477 VAL A N 1
ATOM 3667 C CA . VAL A 1 477 ? 2.461 -18.725 4.528 1.00 98.31 477 VAL A CA 1
ATOM 3668 C C . VAL A 1 477 ? 3.664 -19.476 3.978 1.00 98.31 477 VAL A C 1
ATOM 3670 O O . VAL A 1 477 ? 4.762 -19.395 4.526 1.00 98.31 477 VAL A O 1
ATOM 3673 N N . GLU A 1 478 ? 3.468 -20.213 2.893 1.00 98.56 478 GLU A N 1
ATOM 3674 C CA . GLU A 1 478 ? 4.542 -20.800 2.094 1.00 98.56 478 GLU A CA 1
ATOM 3675 C C . GLU A 1 478 ? 4.826 -19.897 0.892 1.00 98.56 478 GLU A C 1
ATOM 3677 O O . GLU A 1 478 ? 3.888 -19.445 0.241 1.00 98.56 478 GLU A O 1
ATOM 3682 N N . VAL A 1 479 ? 6.098 -19.676 0.568 1.00 98.62 479 VAL A N 1
ATOM 3683 C CA . VAL A 1 479 ? 6.540 -18.880 -0.584 1.00 98.62 479 VAL A CA 1
ATOM 3684 C C . VAL A 1 479 ? 7.514 -19.699 -1.425 1.00 98.62 479 VAL A C 1
ATOM 3686 O O . VAL A 1 479 ? 8.326 -20.461 -0.890 1.00 98.62 479 VAL A O 1
ATOM 3689 N N . ALA A 1 480 ? 7.446 -19.549 -2.747 1.00 98.44 480 ALA A N 1
ATOM 3690 C CA . ALA A 1 480 ? 8.495 -19.998 -3.658 1.00 98.44 480 ALA A CA 1
ATOM 3691 C C . ALA A 1 480 ? 8.549 -19.110 -4.906 1.00 98.44 480 ALA A C 1
ATOM 3693 O O . ALA A 1 480 ? 7.508 -18.644 -5.368 1.00 98.44 480 ALA A O 1
ATOM 3694 N N . ASN A 1 481 ? 9.741 -18.920 -5.471 1.00 98.44 481 ASN A N 1
ATOM 3695 C CA . ASN A 1 481 ? 9.925 -18.198 -6.731 1.00 98.44 481 ASN A CA 1
ATOM 3696 C C . ASN A 1 481 ? 10.976 -18.846 -7.636 1.00 98.44 481 ASN A C 1
ATOM 3698 O O . ASN A 1 481 ? 11.789 -19.655 -7.187 1.00 98.44 481 ASN A O 1
ATOM 3702 N N . ALA A 1 482 ? 10.942 -18.467 -8.906 1.00 97.50 482 ALA A N 1
ATOM 3703 C CA . ALA A 1 482 ? 11.939 -18.719 -9.933 1.00 97.50 482 ALA A CA 1
ATOM 3704 C C . ALA A 1 482 ? 12.077 -17.428 -10.761 1.00 97.50 482 ALA A C 1
ATOM 3706 O O . ALA A 1 482 ? 11.111 -17.036 -11.413 1.00 97.50 482 ALA A O 1
ATOM 3707 N N . GLY A 1 483 ? 13.227 -16.756 -10.700 1.00 96.06 483 GLY A N 1
ATOM 3708 C CA . GLY A 1 483 ? 13.472 -15.483 -11.384 1.00 96.06 483 GLY A CA 1
ATOM 3709 C C . GLY A 1 483 ? 13.156 -14.248 -10.531 1.00 96.06 483 GLY A C 1
ATOM 3710 O O . GLY A 1 483 ? 13.171 -14.300 -9.301 1.00 96.06 483 GLY A O 1
ATOM 3711 N N . ASP A 1 484 ? 12.842 -13.143 -11.197 1.00 95.44 484 ASP A N 1
ATOM 3712 C CA . ASP A 1 484 ? 12.675 -11.771 -10.681 1.00 95.44 484 ASP A CA 1
ATOM 3713 C C . ASP A 1 484 ? 11.214 -11.388 -10.349 1.00 95.44 484 ASP A C 1
ATOM 3715 O O . ASP A 1 484 ? 10.833 -10.227 -10.397 1.00 95.44 484 ASP A O 1
ATOM 3719 N N . VAL A 1 485 ? 10.387 -12.347 -9.912 1.00 98.00 485 VAL A N 1
ATOM 3720 C CA . VAL A 1 485 ? 9.089 -12.030 -9.284 1.00 98.00 485 VAL A CA 1
ATOM 3721 C C . VAL A 1 485 ? 9.243 -11.965 -7.767 1.00 98.00 485 VAL A C 1
ATOM 3723 O O . VAL A 1 485 ? 9.819 -12.862 -7.135 1.00 98.00 485 VAL A O 1
ATOM 3726 N N . TYR A 1 486 ? 8.697 -10.912 -7.165 1.00 98.50 486 TYR A N 1
ATOM 3727 C CA . TYR A 1 486 ? 8.951 -10.559 -5.775 1.00 98.50 486 TYR A CA 1
ATOM 3728 C C . TYR A 1 486 ? 7.778 -10.892 -4.854 1.00 98.50 486 TYR A C 1
ATOM 3730 O O . TYR A 1 486 ? 6.610 -10.751 -5.219 1.00 98.50 486 TYR A O 1
ATOM 3738 N N . VAL A 1 487 ? 8.103 -11.313 -3.626 1.00 98.69 487 VAL A N 1
ATOM 3739 C CA . VAL A 1 487 ? 7.135 -11.417 -2.524 1.00 98.69 487 VAL A CA 1
ATOM 3740 C C . VAL A 1 487 ? 7.647 -10.636 -1.325 1.00 98.69 487 VAL A C 1
ATOM 3742 O O . VAL A 1 487 ? 8.680 -10.988 -0.754 1.00 98.69 487 VAL A O 1
ATOM 3745 N N . VAL A 1 488 ? 6.913 -9.600 -0.925 1.00 98.75 488 VAL A N 1
ATOM 3746 C CA . VAL A 1 488 ? 7.210 -8.779 0.257 1.00 98.75 488 VAL A CA 1
ATOM 3747 C C . VAL A 1 488 ? 6.090 -8.940 1.275 1.00 98.75 488 VAL A C 1
ATOM 3749 O O . VAL A 1 488 ? 4.920 -8.847 0.926 1.00 98.75 488 VAL A O 1
ATOM 3752 N N . THR A 1 489 ? 6.431 -9.152 2.542 1.00 98.56 489 THR A N 1
ATOM 3753 C CA . THR A 1 489 ? 5.461 -9.147 3.648 1.00 98.56 489 THR A CA 1
ATOM 3754 C C . THR A 1 489 ? 5.651 -7.933 4.528 1.00 98.56 489 THR A C 1
ATOM 3756 O O . THR A 1 489 ? 6.791 -7.549 4.777 1.00 98.56 489 THR A O 1
ATOM 3759 N N . VAL A 1 490 ? 4.556 -7.392 5.055 1.00 98.31 490 VAL A N 1
ATOM 3760 C CA . VAL A 1 490 ? 4.555 -6.365 6.101 1.00 98.31 490 VAL A CA 1
ATOM 3761 C C . VAL A 1 490 ? 3.987 -6.978 7.367 1.00 98.31 490 VAL A C 1
ATOM 3763 O O . VAL A 1 490 ? 2.885 -7.534 7.352 1.00 98.31 490 VAL A O 1
ATOM 3766 N N . ASP A 1 491 ? 4.754 -6.912 8.449 1.00 97.38 491 ASP A N 1
ATOM 3767 C CA . ASP A 1 491 ? 4.313 -7.408 9.746 1.00 97.38 491 ASP A CA 1
ATOM 3768 C C . ASP A 1 491 ? 3.311 -6.453 10.425 1.00 97.38 491 ASP A C 1
ATOM 3770 O O . ASP A 1 491 ? 3.110 -5.314 9.999 1.00 97.38 491 ASP A O 1
ATOM 3774 N N . THR A 1 492 ? 2.678 -6.890 11.512 1.00 92.94 492 THR A N 1
ATOM 3775 C CA . THR A 1 492 ? 1.734 -6.059 12.289 1.00 92.94 492 THR A CA 1
ATOM 3776 C C . THR A 1 492 ? 2.382 -4.836 12.955 1.00 92.94 492 THR A C 1
ATOM 3778 O O . THR A 1 492 ? 1.677 -3.966 13.466 1.00 92.94 492 THR A O 1
ATOM 3781 N N . SER A 1 493 ? 3.716 -4.749 12.960 1.00 90.56 493 SER A N 1
ATOM 3782 C CA . SER A 1 493 ? 4.483 -3.587 13.425 1.00 90.56 493 SER A CA 1
ATOM 3783 C C . SER A 1 493 ? 4.867 -2.637 12.281 1.00 90.56 493 SER A C 1
ATOM 3785 O O . SER A 1 493 ? 5.453 -1.587 12.540 1.00 90.56 493 SER A O 1
ATOM 3787 N N . GLY A 1 494 ? 4.535 -2.977 11.031 1.00 93.62 494 GLY A N 1
ATOM 3788 C CA . GLY A 1 494 ? 4.858 -2.205 9.833 1.00 93.62 494 GLY A CA 1
ATOM 3789 C C . GLY A 1 494 ? 6.230 -2.505 9.218 1.00 93.62 494 GLY A C 1
ATOM 3790 O O . GLY A 1 494 ? 6.616 -1.824 8.265 1.00 93.62 494 GLY A O 1
ATOM 3791 N N . ASN A 1 495 ? 6.978 -3.498 9.715 1.00 96.75 495 ASN A N 1
ATOM 3792 C CA . ASN A 1 495 ? 8.271 -3.859 9.130 1.00 96.75 495 ASN A CA 1
ATOM 3793 C C . ASN A 1 495 ? 8.071 -4.709 7.878 1.00 96.75 495 ASN A C 1
ATOM 3795 O O . ASN A 1 495 ? 7.384 -5.733 7.906 1.00 96.75 495 ASN A O 1
ATOM 3799 N N . ALA A 1 496 ? 8.730 -4.315 6.793 1.00 98.31 496 ALA A N 1
ATOM 3800 C CA . ALA A 1 496 ? 8.688 -5.036 5.533 1.00 98.31 496 ALA A CA 1
ATOM 3801 C C . ALA A 1 496 ? 9.840 -6.047 5.412 1.00 98.31 496 ALA A C 1
ATOM 3803 O O . ALA A 1 496 ? 10.958 -5.780 5.848 1.00 98.31 496 ALA A O 1
ATOM 3804 N N . THR A 1 497 ? 9.599 -7.209 4.809 1.00 98.31 497 THR A N 1
ATOM 3805 C CA . THR A 1 497 ? 10.628 -8.230 4.539 1.00 98.31 497 THR A CA 1
ATOM 3806 C C . THR A 1 497 ? 10.445 -8.804 3.141 1.00 98.31 497 THR A C 1
ATOM 3808 O O . THR A 1 497 ? 9.342 -9.213 2.785 1.00 98.31 497 THR A O 1
ATOM 3811 N N . LEU A 1 498 ? 11.527 -8.868 2.361 1.00 98.50 498 LEU A N 1
ATOM 3812 C CA . LEU A 1 498 ? 11.556 -9.572 1.080 1.00 98.50 498 LEU A CA 1
ATOM 3813 C C . LEU A 1 498 ? 11.771 -11.072 1.319 1.00 98.50 498 LEU A C 1
ATOM 3815 O O . LEU A 1 498 ? 12.722 -11.465 1.994 1.00 98.50 498 LEU A O 1
ATOM 3819 N N . LEU A 1 499 ? 10.889 -11.905 0.768 1.00 98.06 499 LEU A N 1
ATOM 3820 C CA . LEU A 1 499 ? 10.893 -13.360 0.965 1.00 98.06 499 LEU A CA 1
ATOM 3821 C C . LEU A 1 499 ? 11.426 -14.150 -0.231 1.00 98.06 499 LEU A C 1
ATOM 3823 O O . LEU A 1 499 ? 11.685 -15.347 -0.095 1.00 98.06 499 LEU A O 1
ATOM 3827 N N . THR A 1 500 ? 11.574 -13.506 -1.386 1.00 98.19 500 THR A N 1
ATOM 3828 C CA . THR A 1 500 ? 12.117 -14.111 -2.604 1.00 98.19 500 THR A CA 1
ATOM 3829 C C . THR A 1 500 ? 13.576 -13.735 -2.820 1.00 98.19 500 THR A C 1
ATOM 3831 O O . THR A 1 500 ? 14.092 -12.774 -2.251 1.00 98.19 500 THR A O 1
ATOM 3834 N N . VAL A 1 501 ? 14.255 -14.517 -3.658 1.00 96.75 501 VAL A N 1
ATOM 3835 C CA . VAL A 1 501 ? 15.616 -14.231 -4.120 1.00 96.75 501 VAL A CA 1
ATOM 3836 C C . VAL A 1 501 ? 15.559 -13.968 -5.612 1.00 96.75 501 VAL A C 1
ATOM 3838 O O . VAL A 1 501 ? 15.024 -14.788 -6.352 1.00 96.75 501 VAL A O 1
ATOM 3841 N N . ASP A 1 502 ? 16.141 -12.856 -6.029 1.00 95.62 502 ASP A N 1
ATOM 3842 C CA . ASP A 1 502 ? 16.290 -12.478 -7.427 1.00 95.62 502 ASP A CA 1
ATOM 3843 C C . ASP A 1 502 ? 17.613 -13.039 -7.972 1.00 95.62 502 ASP A C 1
ATOM 3845 O O . ASP A 1 502 ? 18.702 -12.579 -7.612 1.00 95.62 502 ASP A O 1
ATOM 3849 N N . ASP A 1 503 ? 17.530 -14.083 -8.798 1.00 92.94 503 ASP A N 1
ATOM 3850 C CA . ASP A 1 503 ? 18.690 -14.680 -9.462 1.00 92.94 503 ASP A CA 1
ATOM 3851 C C . ASP A 1 503 ? 18.955 -14.138 -10.872 1.00 92.94 503 ASP A C 1
ATOM 3853 O O . ASP A 1 503 ? 19.924 -14.567 -11.506 1.00 92.94 503 ASP A O 1
ATOM 3857 N N . VAL A 1 504 ? 18.161 -13.165 -11.330 1.00 93.50 504 VAL A N 1
ATOM 3858 C CA . VAL A 1 504 ? 18.341 -12.473 -12.614 1.00 93.50 504 VAL A CA 1
ATOM 3859 C C . VAL A 1 504 ? 19.137 -11.181 -12.424 1.00 93.50 504 VAL A C 1
ATOM 3861 O O . VAL A 1 504 ? 19.975 -10.858 -13.266 1.00 93.50 504 VAL A O 1
ATOM 3864 N N . HIS A 1 505 ? 19.028 -10.538 -11.254 1.00 93.44 505 HIS A N 1
ATOM 3865 C CA . HIS A 1 505 ? 19.629 -9.241 -10.929 1.00 93.44 505 HIS A CA 1
ATOM 3866 C C . HIS A 1 505 ? 21.058 -9.058 -11.443 1.00 93.44 505 HIS A C 1
ATOM 3868 O O . HIS A 1 505 ? 21.409 -8.047 -12.050 1.00 93.44 505 HIS A O 1
ATOM 3874 N N . LYS A 1 506 ? 21.930 -10.043 -11.189 1.00 93.19 506 LYS A N 1
ATOM 3875 C CA . LYS A 1 506 ? 23.340 -9.959 -11.585 1.00 93.19 506 LYS A CA 1
ATOM 3876 C C . LYS A 1 506 ? 23.495 -9.839 -13.103 1.00 93.19 506 LYS A C 1
ATOM 3878 O O . LYS A 1 506 ? 24.417 -9.154 -13.540 1.00 93.19 506 LYS A O 1
ATOM 3883 N N . LYS A 1 507 ? 22.653 -10.521 -13.880 1.00 93.50 507 LYS A N 1
ATOM 3884 C CA . LYS A 1 507 ? 22.679 -10.489 -15.344 1.00 93.50 507 LYS A CA 1
ATOM 3885 C C . LYS A 1 507 ? 22.129 -9.182 -15.879 1.00 93.50 507 LYS A C 1
ATOM 3887 O O . LYS A 1 507 ? 22.811 -8.569 -16.690 1.00 93.50 507 LYS A O 1
ATOM 3892 N N . ASP A 1 508 ? 21.049 -8.666 -15.308 1.00 92.94 508 ASP A N 1
ATOM 3893 C CA . ASP A 1 508 ? 20.538 -7.350 -15.705 1.00 92.94 508 ASP A CA 1
ATOM 3894 C C . ASP A 1 508 ? 21.577 -6.256 -15.459 1.00 92.94 508 ASP A C 1
ATOM 3896 O O . ASP A 1 508 ? 21.835 -5.418 -16.321 1.00 92.94 508 ASP A O 1
ATOM 3900 N N . GLN A 1 509 ? 22.285 -6.307 -14.322 1.00 93.88 509 GLN A N 1
ATOM 3901 C CA . GLN A 1 509 ? 23.389 -5.379 -14.061 1.00 93.88 509 GLN A CA 1
ATOM 3902 C C . GLN A 1 509 ? 24.535 -5.509 -15.080 1.00 93.88 509 GLN A C 1
ATOM 3904 O O . GLN A 1 509 ? 25.195 -4.509 -15.376 1.00 93.88 509 GLN A O 1
ATOM 3909 N N . GLN A 1 510 ? 24.785 -6.704 -15.628 1.00 95.50 510 GLN A N 1
ATOM 3910 C CA . GLN A 1 510 ? 25.760 -6.905 -16.707 1.00 95.50 510 GLN A CA 1
ATOM 3911 C C . GLN A 1 510 ? 25.258 -6.305 -18.024 1.00 95.50 510 GLN A C 1
ATOM 3913 O O . GLN A 1 510 ? 26.001 -5.539 -18.643 1.00 95.50 510 GLN A O 1
ATOM 3918 N N . THR A 1 511 ? 23.996 -6.543 -18.395 1.00 94.75 511 THR A N 1
ATOM 3919 C CA . THR A 1 511 ? 23.376 -5.928 -19.577 1.00 94.75 511 THR A CA 1
ATOM 3920 C C . THR A 1 511 ? 23.400 -4.400 -19.481 1.00 94.75 511 THR A C 1
ATOM 3922 O O . THR A 1 511 ? 23.846 -3.718 -20.407 1.00 94.75 511 THR A O 1
ATOM 3925 N N . PHE A 1 512 ? 23.028 -3.826 -18.333 1.00 95.06 512 PHE A N 1
ATOM 3926 C CA . PHE A 1 512 ? 23.063 -2.377 -18.118 1.00 95.06 512 PHE A CA 1
ATOM 3927 C C . PHE A 1 512 ? 24.484 -1.805 -18.136 1.00 95.06 512 PHE A C 1
ATOM 3929 O O . PHE A 1 512 ? 24.699 -0.684 -18.608 1.00 95.06 512 PHE A O 1
ATOM 3936 N N . ALA A 1 513 ? 25.477 -2.552 -17.647 1.00 95.69 513 ALA A N 1
ATOM 3937 C CA . ALA A 1 513 ? 26.875 -2.153 -17.760 1.00 95.69 513 ALA A CA 1
ATOM 3938 C C . ALA A 1 513 ? 27.331 -2.115 -19.230 1.00 95.69 513 ALA A C 1
ATOM 3940 O O . ALA A 1 513 ? 27.938 -1.123 -19.644 1.00 95.69 513 ALA A O 1
ATOM 3941 N N . ALA A 1 514 ? 26.980 -3.131 -20.027 1.00 96.31 514 ALA A N 1
ATOM 3942 C CA . ALA A 1 514 ? 27.256 -3.158 -21.462 1.00 96.31 514 ALA A CA 1
ATOM 3943 C C . ALA A 1 514 ? 26.564 -1.991 -22.191 1.00 96.31 514 ALA A C 1
ATOM 3945 O O . ALA A 1 514 ? 27.193 -1.304 -22.999 1.00 96.31 514 ALA A O 1
ATOM 3946 N N . ALA A 1 515 ? 25.308 -1.693 -21.848 1.00 96.06 515 ALA A N 1
ATOM 3947 C CA . ALA A 1 515 ? 24.561 -0.582 -22.433 1.00 96.06 515 ALA A CA 1
ATOM 3948 C C . ALA A 1 515 ? 25.217 0.778 -22.147 1.00 96.06 515 ALA A C 1
ATOM 3950 O O . ALA A 1 515 ? 25.387 1.591 -23.055 1.00 96.06 515 ALA A O 1
ATOM 3951 N N . ARG A 1 516 ? 25.672 1.014 -20.909 1.00 96.19 516 ARG A N 1
ATOM 3952 C CA . ARG A 1 516 ? 26.412 2.234 -20.531 1.00 96.19 516 ARG A CA 1
ATOM 3953 C C . ARG A 1 516 ? 27.738 2.373 -21.278 1.00 96.19 516 ARG A C 1
ATOM 3955 O O . ARG A 1 516 ? 28.120 3.482 -21.663 1.00 96.19 516 ARG A O 1
ATOM 3962 N N . GLU A 1 517 ? 28.444 1.265 -21.489 1.00 96.62 517 GLU A N 1
ATOM 3963 C CA . GLU A 1 517 ? 29.685 1.260 -22.262 1.00 96.62 517 GLU A CA 1
ATOM 3964 C C . GLU A 1 517 ? 29.428 1.642 -23.727 1.00 96.62 517 GLU A C 1
ATOM 3966 O O . GLU A 1 517 ? 30.126 2.504 -24.270 1.00 96.62 517 GLU A O 1
ATOM 3971 N N . VAL A 1 518 ? 28.402 1.058 -24.355 1.00 96.56 518 VAL A N 1
ATOM 3972 C CA . VAL A 1 518 ? 27.998 1.387 -25.731 1.00 96.56 518 VAL A CA 1
ATOM 3973 C C . VAL A 1 518 ? 27.530 2.838 -25.839 1.00 96.56 518 VAL A C 1
ATOM 3975 O O . VAL A 1 518 ? 27.983 3.547 -26.739 1.00 96.56 518 VAL A O 1
ATOM 3978 N N . ALA A 1 519 ? 26.709 3.314 -24.900 1.00 96.38 519 ALA A N 1
ATOM 3979 C CA . ALA A 1 519 ? 26.232 4.698 -24.840 1.00 96.38 519 ALA A CA 1
ATOM 3980 C C . ALA A 1 519 ? 27.410 5.686 -24.814 1.00 96.38 519 ALA A C 1
ATOM 3982 O O . ALA A 1 519 ? 27.499 6.602 -25.633 1.00 96.38 519 ALA A O 1
ATOM 3983 N N . THR A 1 520 ? 28.403 5.413 -23.961 1.00 96.44 520 THR A N 1
ATOM 3984 C CA . THR A 1 520 ? 29.630 6.218 -23.864 1.00 96.44 520 THR A CA 1
ATOM 3985 C C . THR A 1 520 ? 30.433 6.216 -25.170 1.00 96.44 520 THR A C 1
ATOM 3987 O O . THR A 1 520 ? 30.904 7.267 -25.604 1.00 96.44 520 THR A O 1
ATOM 3990 N N . LYS A 1 521 ? 30.602 5.056 -25.820 1.00 97.12 521 LYS A N 1
ATOM 3991 C CA . LYS A 1 521 ? 31.381 4.931 -27.069 1.00 97.12 521 LYS A CA 1
ATOM 3992 C C . LYS A 1 521 ? 30.705 5.593 -28.269 1.00 97.12 521 LYS A C 1
ATOM 3994 O O . LYS A 1 521 ? 31.398 6.128 -29.131 1.00 97.12 521 LYS A O 1
ATOM 3999 N N . THR A 1 522 ? 29.379 5.539 -28.328 1.00 96.31 522 THR A N 1
ATOM 4000 C CA . THR A 1 522 ? 28.578 5.997 -29.476 1.00 96.31 522 THR A CA 1
ATOM 4001 C C . THR A 1 522 ? 28.008 7.403 -29.291 1.00 96.31 522 THR A C 1
ATOM 4003 O O . THR A 1 522 ? 27.424 7.948 -30.222 1.00 96.31 522 THR A O 1
ATOM 4006 N N . SER A 1 523 ? 28.220 8.027 -28.123 1.00 95.81 523 SER A N 1
ATOM 4007 C CA . SER A 1 523 ? 27.607 9.313 -27.746 1.00 95.81 523 SER A CA 1
ATOM 4008 C C . SER A 1 523 ? 26.070 9.292 -27.795 1.00 95.81 523 SER A C 1
ATOM 4010 O O . SER A 1 523 ? 25.454 10.324 -28.056 1.00 95.81 523 SER A O 1
ATOM 4012 N N . LYS A 1 524 ? 25.473 8.119 -27.554 1.00 96.19 524 LYS A N 1
ATOM 4013 C CA . LYS A 1 524 ? 24.028 7.902 -27.392 1.00 96.19 524 LYS A CA 1
ATOM 4014 C C . LYS A 1 524 ? 23.657 7.922 -25.907 1.00 96.19 524 LYS A C 1
ATOM 4016 O O . LYS A 1 524 ? 24.523 7.730 -25.050 1.00 96.19 524 LYS A O 1
ATOM 4021 N N . THR A 1 525 ? 22.386 8.129 -25.582 1.00 96.00 525 THR A N 1
ATOM 4022 C CA . THR A 1 525 ? 21.874 7.914 -24.219 1.00 96.00 525 THR A CA 1
ATOM 4023 C C . THR A 1 525 ? 21.755 6.416 -23.914 1.00 96.00 525 THR A C 1
ATOM 4025 O O . THR A 1 525 ? 21.752 5.582 -24.821 1.00 96.00 525 THR A O 1
ATOM 4028 N N . VAL A 1 526 ? 21.661 6.043 -22.630 1.00 95.19 526 VAL A N 1
ATOM 4029 C CA . VAL A 1 526 ? 21.429 4.634 -22.251 1.00 95.19 526 VAL A CA 1
ATOM 4030 C C . VAL A 1 526 ? 20.097 4.160 -22.827 1.00 95.19 526 VAL A C 1
ATOM 4032 O O . VAL A 1 526 ? 20.035 3.073 -23.392 1.00 95.19 526 VAL A O 1
ATOM 4035 N N . ARG A 1 527 ? 19.063 5.005 -22.774 1.00 94.56 527 ARG A N 1
ATOM 4036 C CA . ARG A 1 527 ? 17.776 4.748 -23.419 1.00 94.56 527 ARG A CA 1
ATOM 4037 C C . ARG A 1 527 ? 17.890 4.455 -24.915 1.00 94.56 527 ARG A C 1
ATOM 4039 O O . ARG A 1 527 ? 17.372 3.438 -25.356 1.00 94.56 527 ARG A O 1
ATOM 4046 N N . GLU A 1 528 ? 18.581 5.297 -25.686 1.00 95.06 528 GLU A N 1
ATOM 4047 C CA . GLU A 1 528 ? 18.756 5.076 -27.131 1.00 95.06 528 GLU A CA 1
ATOM 4048 C C . GLU A 1 528 ? 19.439 3.731 -27.423 1.00 95.06 528 GLU A C 1
ATOM 4050 O O . GLU A 1 528 ? 19.109 3.067 -28.404 1.00 95.06 528 GLU A O 1
ATOM 4055 N N . VAL A 1 529 ? 20.368 3.307 -26.558 1.00 95.31 529 VAL A N 1
ATOM 4056 C CA . VAL A 1 529 ? 21.002 1.986 -26.652 1.00 95.31 529 VAL A CA 1
ATOM 4057 C C . VAL A 1 529 ? 20.017 0.858 -26.323 1.00 95.31 529 VAL A C 1
ATOM 4059 O O . VAL A 1 529 ? 19.937 -0.117 -27.064 1.00 95.31 529 VAL A O 1
ATOM 4062 N N . MET A 1 530 ? 19.235 0.987 -25.250 1.00 92.94 530 MET A N 1
ATOM 4063 C CA . MET A 1 530 ? 18.257 -0.032 -24.845 1.00 92.94 530 MET A CA 1
ATOM 4064 C C . MET A 1 530 ? 17.063 -0.143 -25.806 1.00 92.94 530 MET A C 1
ATOM 4066 O O . MET A 1 530 ? 16.489 -1.216 -25.951 1.00 92.94 530 MET A O 1
ATOM 4070 N N . GLU A 1 531 ? 16.685 0.925 -26.504 1.00 90.69 531 GLU A N 1
ATOM 4071 C CA . GLU A 1 531 ? 15.621 0.871 -27.516 1.00 90.69 531 GLU A CA 1
ATOM 4072 C C . GLU A 1 531 ? 16.121 0.307 -28.861 1.00 90.69 531 GLU A C 1
ATOM 4074 O O . GLU A 1 531 ? 15.328 -0.219 -29.642 1.00 90.69 531 GLU A O 1
ATOM 4079 N N . GLY A 1 532 ? 17.428 0.400 -29.140 1.00 90.62 532 GLY A N 1
ATOM 4080 C CA . GLY A 1 532 ? 18.025 0.018 -30.423 1.00 90.62 532 GLY A CA 1
ATOM 4081 C C . GLY A 1 532 ? 18.765 -1.323 -30.452 1.00 90.62 532 GLY A C 1
ATOM 4082 O O . GLY A 1 532 ? 19.166 -1.747 -31.539 1.00 90.62 532 GLY A O 1
ATOM 4083 N N . TYR A 1 533 ? 18.970 -1.999 -29.311 1.00 92.56 533 TYR A N 1
ATOM 4084 C CA . TYR A 1 533 ? 19.986 -3.063 -29.213 1.00 92.56 533 TYR A CA 1
ATOM 4085 C C . TYR A 1 533 ? 19.781 -4.261 -30.146 1.00 92.56 533 TYR A C 1
ATOM 4087 O O . TYR A 1 533 ? 20.738 -4.948 -30.494 1.00 92.56 533 TYR A O 1
ATOM 4095 N N . ASN A 1 534 ? 18.543 -4.514 -30.569 1.00 87.50 534 ASN A N 1
ATOM 4096 C CA . ASN A 1 534 ? 18.192 -5.612 -31.467 1.00 87.50 534 ASN A CA 1
ATOM 4097 C C . ASN A 1 534 ? 18.224 -5.232 -32.961 1.00 87.50 534 ASN A C 1
ATOM 4099 O O . ASN A 1 534 ? 18.056 -6.103 -33.814 1.00 87.50 534 ASN A O 1
ATOM 4103 N N . THR A 1 535 ? 18.419 -3.952 -33.295 1.00 90.81 535 THR A N 1
ATOM 4104 C CA . THR A 1 535 ? 18.425 -3.454 -34.683 1.00 90.81 535 THR A CA 1
ATOM 4105 C C . THR A 1 535 ? 19.736 -2.790 -35.088 1.00 90.81 535 THR A C 1
ATOM 4107 O O . THR A 1 535 ? 20.056 -2.776 -36.279 1.00 90.81 535 THR A O 1
ATOM 4110 N N . ASP A 1 536 ? 20.505 -2.270 -34.132 1.00 92.31 536 ASP A N 1
ATOM 4111 C CA . ASP A 1 536 ? 21.767 -1.582 -34.386 1.00 92.31 536 ASP A CA 1
ATOM 4112 C C . ASP A 1 536 ? 22.978 -2.502 -34.120 1.00 92.31 536 ASP A C 1
ATOM 4114 O O . ASP A 1 536 ? 23.225 -2.879 -32.971 1.00 92.31 536 ASP A O 1
ATOM 4118 N N . PRO A 1 537 ? 23.790 -2.835 -35.144 1.00 93.19 537 PRO A N 1
ATOM 4119 C CA . PRO A 1 537 ? 24.993 -3.647 -34.968 1.00 93.19 537 PRO A CA 1
ATOM 4120 C C . PRO A 1 537 ? 26.016 -3.073 -33.975 1.00 93.19 537 PRO A C 1
ATOM 4122 O O . PRO A 1 537 ? 26.820 -3.830 -33.433 1.00 93.19 537 PRO A O 1
ATOM 4125 N N . GLU A 1 538 ? 26.018 -1.758 -33.718 1.00 93.31 538 GLU A N 1
ATOM 4126 C CA . GLU A 1 538 ? 26.906 -1.141 -32.718 1.00 93.31 538 GLU A CA 1
ATOM 4127 C C . GLU A 1 538 ? 26.550 -1.536 -31.276 1.00 93.31 538 GLU A C 1
ATOM 4129 O O . GLU A 1 538 ? 27.371 -1.377 -30.371 1.00 93.31 538 GLU A O 1
ATOM 4134 N N . MET A 1 539 ? 25.346 -2.070 -31.060 1.00 94.88 539 MET A N 1
ATOM 4135 C CA . MET A 1 539 ? 24.808 -2.459 -29.756 1.00 94.88 539 MET A CA 1
ATOM 4136 C C . MET A 1 539 ? 24.865 -3.975 -29.516 1.00 94.88 539 MET A C 1
ATOM 4138 O O . MET A 1 539 ? 24.327 -4.459 -28.522 1.00 94.88 539 MET A O 1
ATOM 4142 N N . GLN A 1 540 ? 25.553 -4.726 -30.386 1.00 94.06 540 GLN A N 1
ATOM 4143 C CA . GLN A 1 540 ? 25.616 -6.191 -30.343 1.00 94.06 540 GLN A CA 1
ATOM 4144 C C . GLN A 1 540 ? 26.036 -6.741 -28.973 1.00 94.06 540 GLN A C 1
ATOM 4146 O O . GLN A 1 540 ? 25.510 -7.760 -28.552 1.00 94.06 540 GLN A O 1
ATOM 4151 N N . SER A 1 541 ? 26.917 -6.056 -28.235 1.00 95.19 541 SER A N 1
ATOM 4152 C CA . SER A 1 541 ? 27.333 -6.509 -26.902 1.00 95.19 541 SER A CA 1
ATOM 4153 C C . SER A 1 541 ? 26.195 -6.529 -25.879 1.00 95.19 541 SER A C 1
ATOM 4155 O O . SER A 1 541 ? 26.236 -7.329 -24.958 1.00 95.19 541 SER A O 1
ATOM 4157 N N . VAL A 1 542 ? 25.191 -5.656 -26.018 1.00 95.00 542 VAL A N 1
ATOM 4158 C CA . VAL A 1 542 ? 23.994 -5.669 -25.159 1.00 95.00 542 VAL A CA 1
ATOM 4159 C C . VAL A 1 542 ? 23.131 -6.880 -25.510 1.00 95.00 542 VAL A C 1
ATOM 4161 O O . VAL A 1 542 ? 22.717 -7.620 -24.625 1.00 95.00 542 VAL A O 1
ATOM 4164 N N . LEU A 1 543 ? 22.933 -7.125 -26.810 1.00 93.94 543 LEU A N 1
ATOM 4165 C CA . LEU A 1 543 ? 22.206 -8.293 -27.306 1.00 93.94 543 LEU A CA 1
ATOM 4166 C C . LEU A 1 543 ? 22.890 -9.617 -26.918 1.00 93.94 543 LEU A C 1
ATOM 4168 O O . LEU A 1 543 ? 22.209 -10.593 -26.618 1.00 93.94 543 LEU A O 1
ATOM 4172 N N . ASP A 1 544 ? 24.223 -9.656 -26.909 1.00 94.38 544 ASP A N 1
ATOM 4173 C CA . ASP A 1 544 ? 24.997 -10.831 -26.503 1.00 94.38 544 ASP A CA 1
ATOM 4174 C C . ASP A 1 544 ? 24.775 -11.172 -25.017 1.00 94.38 544 ASP A C 1
ATOM 4176 O O . ASP A 1 544 ? 24.606 -12.346 -24.688 1.00 94.38 544 ASP A O 1
ATOM 4180 N N . GLU A 1 545 ? 24.719 -10.175 -24.124 1.00 94.88 545 GLU A N 1
ATOM 4181 C CA . GLU A 1 545 ? 24.406 -10.396 -22.700 1.00 94.88 545 GLU A CA 1
ATOM 4182 C C . GLU A 1 545 ? 22.965 -10.902 -22.506 1.00 94.88 545 GLU A C 1
ATOM 4184 O O . GLU A 1 545 ? 22.739 -11.850 -21.748 1.00 94.88 545 GLU A O 1
ATOM 4189 N N . GLU A 1 546 ? 22.005 -10.359 -23.260 1.00 92.12 546 GLU A N 1
ATOM 4190 C CA . GLU A 1 546 ? 20.621 -10.854 -23.281 1.00 92.12 546 GLU A CA 1
ATOM 4191 C C . GLU A 1 546 ? 20.541 -12.311 -23.764 1.00 92.12 546 GLU A C 1
ATOM 4193 O O . GLU A 1 546 ? 19.864 -13.144 -23.152 1.00 92.12 546 GLU A O 1
ATOM 4198 N N . TYR A 1 547 ? 21.284 -12.671 -24.818 1.00 92.69 547 TYR A N 1
ATOM 4199 C CA . TYR A 1 547 ? 21.357 -14.057 -25.283 1.00 92.69 547 TYR A CA 1
ATOM 4200 C C . TYR A 1 547 ? 21.943 -14.992 -24.230 1.00 92.69 547 TYR A C 1
ATOM 4202 O O . TYR A 1 547 ? 21.424 -16.094 -24.051 1.00 92.69 547 TYR A O 1
ATOM 4210 N N . VAL A 1 548 ? 22.981 -14.564 -23.508 1.00 91.62 548 VAL A N 1
ATOM 4211 C CA . VAL A 1 548 ? 23.540 -15.344 -22.398 1.00 91.62 548 VAL A CA 1
ATOM 4212 C C . VAL A 1 548 ? 22.486 -15.553 -21.311 1.00 91.62 548 VAL A C 1
ATOM 4214 O O . VAL A 1 548 ? 22.336 -16.677 -20.834 1.00 91.62 548 VAL A O 1
ATOM 4217 N N . CYS A 1 549 ? 21.730 -14.515 -20.941 1.00 89.31 549 CYS A N 1
ATOM 4218 C CA . CYS A 1 549 ? 20.645 -14.620 -19.961 1.00 89.31 549 CYS A CA 1
ATOM 4219 C C . CYS A 1 549 ? 19.577 -15.639 -20.407 1.00 89.31 549 CYS A C 1
ATOM 4221 O O . CYS A 1 549 ? 19.241 -16.564 -19.662 1.00 89.31 549 CYS A O 1
ATOM 4223 N N . ALA A 1 550 ? 19.110 -15.550 -21.656 1.00 87.75 550 ALA A N 1
ATOM 4224 C CA . ALA A 1 550 ? 18.131 -16.486 -22.210 1.00 87.75 550 ALA A CA 1
ATOM 4225 C C . ALA A 1 550 ? 18.654 -17.934 -22.280 1.00 87.75 550 ALA A C 1
ATOM 4227 O O . ALA A 1 550 ? 17.949 -18.870 -21.906 1.00 87.75 550 ALA A O 1
ATOM 4228 N N . GLN A 1 551 ? 19.906 -18.139 -22.694 1.00 88.88 551 GLN A N 1
ATOM 4229 C CA . GLN A 1 551 ? 20.532 -19.466 -22.740 1.00 88.88 551 GLN A CA 1
ATOM 4230 C C . GLN A 1 551 ? 20.691 -20.077 -21.342 1.00 88.88 551 GLN A C 1
ATOM 4232 O O . GLN A 1 551 ? 20.455 -21.269 -21.142 1.00 88.88 551 GLN A O 1
ATOM 4237 N N . GLN A 1 552 ? 21.034 -19.262 -20.346 1.00 87.62 552 GLN A N 1
ATOM 4238 C CA . GLN A 1 552 ? 21.155 -19.698 -18.956 1.00 87.62 552 GLN A CA 1
ATOM 4239 C C . GLN A 1 552 ? 19.818 -20.112 -18.329 1.00 87.62 552 GLN A C 1
ATOM 4241 O O . GLN A 1 552 ? 19.806 -20.965 -17.436 1.00 87.62 552 GLN A O 1
ATOM 4246 N N . ALA A 1 553 ? 18.696 -19.575 -18.816 1.00 84.56 553 ALA A N 1
ATOM 4247 C CA . ALA A 1 553 ? 17.371 -20.065 -18.446 1.00 84.56 553 ALA A CA 1
ATOM 4248 C C . ALA A 1 553 ? 17.128 -21.503 -18.948 1.00 84.56 553 ALA A C 1
ATOM 4250 O O . ALA A 1 553 ? 16.504 -22.305 -18.253 1.00 84.56 553 ALA A O 1
ATOM 4251 N N . ASN A 1 554 ? 17.680 -21.875 -20.110 1.00 80.88 554 ASN A N 1
ATOM 4252 C CA . ASN A 1 554 ? 17.559 -23.236 -20.648 1.00 80.88 554 ASN A CA 1
ATOM 4253 C C . ASN A 1 554 ? 18.405 -24.250 -19.879 1.00 80.88 554 ASN A C 1
ATOM 4255 O O . ASN A 1 554 ? 18.006 -25.406 -19.741 1.00 80.88 554 ASN A O 1
ATOM 4259 N N . THR A 1 555 ? 19.568 -23.840 -19.369 1.00 81.62 555 THR A N 1
ATOM 4260 C CA . THR A 1 555 ? 20.461 -24.721 -18.599 1.00 81.62 555 THR A CA 1
ATOM 4261 C C . THR A 1 555 ? 20.061 -24.828 -17.124 1.00 81.62 555 THR A C 1
ATOM 4263 O O . THR A 1 555 ? 20.515 -25.743 -16.431 1.00 81.62 555 THR A O 1
ATOM 4266 N N . GLY A 1 556 ? 19.172 -23.948 -16.649 1.00 80.81 556 GLY A N 1
ATOM 4267 C CA . GLY A 1 556 ? 18.734 -23.870 -15.253 1.00 80.81 556 GLY A CA 1
ATOM 4268 C C . GLY A 1 556 ? 19.704 -23.108 -14.344 1.00 80.81 556 GLY A C 1
ATOM 4269 O O . GLY A 1 556 ? 19.573 -23.164 -13.119 1.00 80.81 556 GLY A O 1
ATOM 4270 N N . GLU A 1 557 ? 20.689 -22.403 -14.915 1.00 86.75 557 GLU A N 1
ATOM 4271 C CA . GLU A 1 557 ? 21.541 -21.480 -14.156 1.00 86.75 557 GLU A CA 1
ATOM 4272 C C . GLU A 1 557 ? 20.717 -20.294 -13.630 1.00 86.75 557 GLU A C 1
ATOM 4274 O O . GLU A 1 557 ? 20.877 -19.910 -12.465 1.00 86.75 557 GLU A O 1
ATOM 4279 N N . ILE A 1 558 ? 19.788 -19.804 -14.459 1.00 91.06 558 ILE A N 1
ATOM 4280 C CA . ILE A 1 558 ? 18.694 -18.897 -14.091 1.00 91.06 558 ILE A CA 1
ATOM 4281 C C . ILE A 1 558 ? 17.405 -19.717 -14.067 1.00 91.06 558 ILE A C 1
ATOM 4283 O O . ILE A 1 558 ? 17.125 -20.467 -15.005 1.00 91.06 558 ILE A O 1
ATOM 4287 N N . ARG A 1 559 ? 16.614 -19.614 -12.997 1.00 94.19 559 ARG A N 1
ATOM 4288 C CA . ARG A 1 559 ? 15.387 -20.408 -12.866 1.00 94.19 559 ARG A CA 1
ATOM 4289 C C . ARG A 1 559 ? 14.223 -19.607 -13.423 1.00 94.19 559 ARG A C 1
ATOM 4291 O O . ARG A 1 559 ? 13.872 -18.579 -12.868 1.00 94.19 559 ARG A O 1
ATOM 4298 N N . ARG A 1 560 ? 13.592 -20.100 -14.485 1.00 95.31 560 ARG A N 1
ATOM 4299 C CA . ARG A 1 560 ? 12.407 -19.495 -15.113 1.00 95.31 560 ARG A CA 1
ATOM 4300 C C . ARG A 1 560 ? 11.452 -20.584 -15.567 1.00 95.31 560 ARG A C 1
ATOM 4302 O O . ARG A 1 560 ? 11.891 -21.695 -15.865 1.00 95.31 560 ARG A O 1
ATOM 4309 N N . ILE A 1 561 ? 10.156 -20.289 -15.631 1.00 95.88 561 ILE A N 1
ATOM 4310 C CA . ILE A 1 561 ? 9.201 -21.213 -16.241 1.00 95.88 561 ILE A CA 1
ATOM 4311 C C . ILE A 1 561 ? 9.401 -21.187 -17.757 1.00 95.88 561 ILE A C 1
ATOM 4313 O O . ILE A 1 561 ? 9.260 -20.148 -18.392 1.00 95.88 561 ILE A O 1
ATOM 4317 N N . THR A 1 562 ? 9.779 -22.325 -18.332 1.00 95.06 562 THR A N 1
ATOM 4318 C CA . THR A 1 562 ? 10.094 -22.452 -19.771 1.00 95.06 562 THR A CA 1
ATOM 4319 C C . THR A 1 562 ? 9.428 -23.666 -20.410 1.00 95.06 562 THR A C 1
ATOM 4321 O O . THR A 1 562 ? 9.427 -23.819 -21.629 1.00 95.06 562 THR A O 1
ATOM 4324 N N . GLY A 1 563 ? 8.898 -24.581 -19.596 1.00 93.81 563 GLY A N 1
ATOM 4325 C CA . GLY A 1 563 ? 8.496 -25.918 -20.022 1.00 93.81 563 GLY A CA 1
ATOM 4326 C C . GLY A 1 563 ? 9.637 -26.941 -20.040 1.00 93.81 563 GLY A C 1
ATOM 4327 O O . GLY A 1 563 ? 9.384 -28.131 -20.240 1.00 93.81 563 GLY A O 1
ATOM 4328 N N . ALA A 1 564 ? 10.880 -26.519 -19.787 1.00 90.62 564 ALA A N 1
ATOM 4329 C CA . ALA A 1 564 ? 12.034 -27.408 -19.792 1.00 90.62 564 ALA A CA 1
ATOM 4330 C C . ALA A 1 564 ? 12.016 -28.379 -18.591 1.00 90.62 564 ALA A C 1
ATOM 4332 O O . ALA A 1 564 ? 11.572 -28.023 -17.494 1.00 90.62 564 ALA A O 1
ATOM 4333 N N . PRO A 1 565 ? 12.512 -29.620 -18.747 1.00 85.31 565 PRO A N 1
ATOM 4334 C CA . PRO A 1 565 ? 12.451 -30.643 -17.699 1.00 85.31 565 PRO A CA 1
ATOM 4335 C C . PRO A 1 565 ? 13.371 -30.377 -16.495 1.00 85.31 565 PRO A C 1
ATOM 4337 O O . PRO A 1 565 ? 13.218 -31.030 -15.467 1.00 85.31 565 PRO A O 1
ATOM 4340 N N . ASN A 1 566 ? 14.323 -29.451 -16.613 1.00 84.12 566 ASN A N 1
ATOM 4341 C CA . ASN A 1 566 ? 15.303 -29.066 -15.591 1.00 84.12 566 ASN A CA 1
ATOM 4342 C C . ASN A 1 566 ? 14.880 -27.842 -14.756 1.00 84.12 566 ASN A C 1
ATOM 4344 O O . ASN A 1 566 ? 15.725 -27.247 -14.092 1.00 84.12 566 ASN A O 1
ATOM 4348 N N . PHE A 1 567 ? 13.600 -27.460 -14.790 1.00 92.12 567 PHE A N 1
ATOM 4349 C CA . PHE A 1 567 ? 13.066 -26.383 -13.958 1.00 92.12 567 PHE A CA 1
ATOM 4350 C C . PHE A 1 567 ? 13.343 -26.619 -12.469 1.00 92.12 567 PHE A C 1
ATOM 4352 O O . PHE A 1 567 ? 13.147 -27.720 -11.966 1.00 92.12 567 PHE A O 1
ATOM 4359 N N . GLU A 1 568 ? 13.727 -25.563 -11.761 1.00 92.56 568 GLU A N 1
ATOM 4360 C CA . GLU A 1 568 ? 13.923 -25.527 -10.312 1.00 92.56 568 GLU A CA 1
ATOM 4361 C C . GLU A 1 568 ? 13.384 -24.198 -9.768 1.00 92.56 568 GLU A C 1
ATOM 4363 O O . GLU A 1 568 ? 13.122 -23.273 -10.530 1.00 92.56 568 GLU A O 1
ATOM 4368 N N . THR A 1 569 ? 13.226 -24.079 -8.451 1.00 95.31 569 THR A N 1
ATOM 4369 C CA . THR A 1 569 ? 12.897 -22.797 -7.799 1.00 95.31 569 THR A CA 1
ATOM 4370 C C . THR A 1 569 ? 14.164 -22.110 -7.297 1.00 95.31 569 THR A C 1
ATOM 4372 O O . THR A 1 569 ? 15.018 -22.781 -6.714 1.00 95.31 569 THR A O 1
ATOM 4375 N N . THR A 1 570 ? 14.263 -20.788 -7.447 1.00 95.06 570 THR A N 1
ATOM 4376 C CA . THR A 1 570 ? 15.346 -19.958 -6.897 1.00 95.06 570 THR A CA 1
ATOM 4377 C C . THR A 1 570 ? 15.340 -19.965 -5.373 1.00 95.06 570 THR A C 1
ATOM 4379 O O . THR A 1 570 ? 16.377 -20.174 -4.742 1.00 95.06 570 THR A O 1
ATOM 4382 N N . SER A 1 571 ? 14.168 -19.781 -4.765 1.00 95.88 571 SER A N 1
ATOM 4383 C CA . SER A 1 571 ? 14.014 -19.816 -3.312 1.00 95.88 571 SER A CA 1
ATOM 4384 C C . SER A 1 571 ? 12.681 -20.424 -2.888 1.00 95.88 571 SER A C 1
ATOM 4386 O O . SER A 1 571 ? 11.741 -20.533 -3.679 1.00 95.88 571 SER A O 1
ATOM 4388 N N . SER A 1 572 ? 12.618 -20.865 -1.631 1.00 96.19 572 SER A N 1
ATOM 4389 C CA . SER A 1 572 ? 11.375 -21.253 -0.975 1.00 96.19 572 SER A CA 1
ATOM 4390 C C . SER A 1 572 ? 11.517 -21.127 0.536 1.00 96.19 572 SER A C 1
ATOM 4392 O O . SER A 1 572 ? 12.547 -21.502 1.103 1.00 96.19 572 SER A O 1
ATOM 4394 N N . CYS A 1 573 ? 10.482 -20.607 1.186 1.00 96.62 573 CYS A N 1
ATOM 4395 C CA . CYS A 1 573 ? 10.424 -20.466 2.633 1.00 96.62 573 CYS A CA 1
ATOM 4396 C C . CYS A 1 573 ? 8.997 -20.689 3.151 1.00 96.62 573 CYS A C 1
ATOM 4398 O O . CYS A 1 573 ? 8.033 -20.758 2.388 1.00 96.62 573 CYS A O 1
ATOM 4400 N N . MET A 1 574 ? 8.879 -20.842 4.467 1.00 96.88 574 MET A N 1
ATOM 4401 C CA . MET A 1 574 ? 7.605 -20.937 5.170 1.00 96.88 574 MET A CA 1
ATOM 4402 C C . MET A 1 574 ? 7.697 -20.109 6.445 1.00 96.88 574 MET A C 1
ATOM 4404 O O . MET A 1 574 ? 8.665 -20.251 7.195 1.00 96.88 574 MET A O 1
ATOM 4408 N N . ILE A 1 575 ? 6.706 -19.257 6.677 1.00 96.38 575 ILE A N 1
ATOM 4409 C CA . ILE A 1 575 ? 6.652 -18.345 7.822 1.00 96.38 575 ILE A CA 1
ATOM 4410 C C . ILE A 1 575 ? 5.267 -18.386 8.489 1.00 96.38 575 ILE A C 1
ATOM 4412 O O . ILE A 1 575 ? 4.288 -18.732 7.825 1.00 96.38 575 ILE A O 1
ATOM 4416 N N . PRO A 1 576 ? 5.153 -18.069 9.792 1.00 95.50 576 PRO A N 1
ATOM 4417 C CA . PRO A 1 576 ? 3.858 -17.981 10.470 1.00 95.50 576 PRO A CA 1
ATOM 4418 C C . PRO A 1 576 ? 3.005 -16.817 9.943 1.00 95.50 576 PRO A C 1
ATOM 4420 O O . PRO A 1 576 ? 3.544 -15.753 9.652 1.00 95.50 576 PRO A O 1
ATOM 4423 N N . THR A 1 577 ? 1.679 -16.981 9.871 1.00 95.75 577 THR A N 1
ATOM 4424 C CA . THR A 1 577 ? 0.759 -15.888 9.484 1.00 95.75 577 THR A CA 1
ATOM 4425 C C . THR A 1 577 ? 0.519 -14.872 10.592 1.00 95.75 577 THR A C 1
ATOM 4427 O O . THR A 1 577 ? 0.155 -13.745 10.293 1.00 95.75 577 THR A O 1
ATOM 4430 N N . ASP A 1 578 ? 0.693 -15.250 11.860 1.00 91.00 578 ASP A N 1
ATOM 4431 C CA . ASP A 1 578 ? 0.197 -14.464 13.006 1.00 91.00 578 ASP A CA 1
ATOM 4432 C C . ASP A 1 578 ? 0.888 -13.104 13.164 1.00 91.00 578 ASP A C 1
ATOM 4434 O O . ASP A 1 578 ? 0.368 -12.209 13.823 1.00 91.00 578 ASP A O 1
ATOM 4438 N N . SER A 1 579 ? 2.069 -12.948 12.567 1.00 89.81 579 SER A N 1
ATOM 4439 C CA . SER A 1 579 ? 2.810 -11.691 12.554 1.00 89.81 579 SER A CA 1
ATOM 4440 C C . SER A 1 579 ? 2.602 -10.878 11.282 1.00 89.81 579 SER A C 1
ATOM 4442 O O . SER A 1 579 ? 3.153 -9.792 11.198 1.00 89.81 579 SER A O 1
ATOM 4444 N N . ILE A 1 580 ? 1.885 -11.382 10.277 1.00 97.19 580 ILE A N 1
ATOM 4445 C CA . ILE A 1 580 ? 1.793 -10.764 8.950 1.00 97.19 580 ILE A CA 1
ATOM 4446 C C . ILE A 1 580 ? 0.481 -9.992 8.847 1.00 97.19 580 ILE A C 1
ATOM 4448 O O . ILE A 1 580 ? -0.585 -10.572 9.014 1.00 97.19 580 ILE A O 1
ATOM 4452 N N . ALA A 1 581 ? 0.565 -8.704 8.521 1.00 97.19 581 ALA A N 1
ATOM 4453 C CA . ALA A 1 581 ? -0.598 -7.885 8.196 1.00 97.19 581 ALA A CA 1
ATOM 4454 C C . ALA A 1 581 ? -0.896 -7.912 6.690 1.00 97.19 581 ALA A C 1
ATOM 4456 O O . ALA A 1 581 ? -2.050 -8.012 6.278 1.00 97.19 581 ALA A O 1
ATOM 4457 N N . GLN A 1 582 ? 0.145 -7.823 5.854 1.00 98.38 582 GLN A N 1
ATOM 4458 C CA . GLN A 1 582 ? -0.004 -7.731 4.400 1.00 98.38 582 GLN A CA 1
ATOM 4459 C C . GLN A 1 582 ? 1.064 -8.533 3.654 1.00 98.38 582 GLN A C 1
ATOM 4461 O O . GLN A 1 582 ? 2.192 -8.694 4.126 1.00 98.38 582 GLN A O 1
ATOM 4466 N N . ILE A 1 583 ? 0.709 -9.009 2.462 1.00 98.62 583 ILE A N 1
ATOM 4467 C CA . ILE A 1 583 ? 1.590 -9.708 1.526 1.00 98.62 583 ILE A CA 1
ATOM 4468 C C . ILE A 1 583 ? 1.427 -9.080 0.144 1.00 98.62 583 ILE A C 1
ATOM 4470 O O . ILE A 1 583 ? 0.315 -8.981 -0.366 1.00 98.62 583 ILE A O 1
ATOM 4474 N N . PHE A 1 584 ? 2.532 -8.700 -0.482 1.00 98.50 584 PHE A N 1
ATOM 4475 C CA . PHE A 1 584 ? 2.593 -8.200 -1.849 1.00 98.50 584 PHE A CA 1
ATOM 4476 C C . PHE A 1 584 ? 3.282 -9.241 -2.730 1.00 98.50 584 PHE A C 1
ATOM 4478 O O . PHE A 1 584 ? 4.384 -9.674 -2.400 1.00 98.50 584 PHE A O 1
ATOM 4485 N N . VAL A 1 585 ? 2.659 -9.620 -3.845 1.00 98.62 585 VAL A N 1
ATOM 4486 C CA . VAL A 1 585 ? 3.251 -10.454 -4.904 1.00 98.62 585 VAL A CA 1
ATOM 4487 C C . VAL A 1 585 ? 3.251 -9.634 -6.189 1.00 98.62 585 VAL A C 1
ATOM 4489 O O . VAL A 1 585 ? 2.179 -9.191 -6.595 1.00 98.62 585 VAL A O 1
ATOM 4492 N N . PHE A 1 586 ? 4.406 -9.391 -6.809 1.00 98.62 586 PHE A N 1
ATOM 4493 C CA . PHE A 1 586 ? 4.504 -8.446 -7.932 1.00 98.62 586 PHE A CA 1
ATOM 4494 C C . PHE A 1 586 ? 5.674 -8.727 -8.886 1.00 98.62 586 PHE A C 1
ATOM 4496 O O . PHE A 1 586 ? 6.679 -9.307 -8.468 1.00 98.62 586 PHE A O 1
ATOM 4503 N N . SER A 1 587 ? 5.525 -8.326 -10.153 1.00 98.00 587 SER A N 1
ATOM 4504 C CA . SER A 1 587 ? 6.581 -8.350 -11.183 1.00 98.00 587 SER A CA 1
ATOM 4505 C C . SER A 1 587 ? 7.544 -7.166 -11.050 1.00 98.00 587 SER A C 1
ATOM 4507 O O . SER A 1 587 ? 7.280 -6.218 -10.303 1.00 98.00 587 SER A O 1
ATOM 4509 N N . ASP A 1 588 ? 8.677 -7.211 -11.749 1.00 96.25 588 ASP A N 1
ATOM 4510 C CA . ASP A 1 588 ? 9.725 -6.194 -11.632 1.00 96.25 588 ASP A CA 1
ATOM 4511 C C . ASP A 1 588 ? 9.269 -4.794 -12.096 1.00 96.25 588 ASP A C 1
ATOM 4513 O O . ASP A 1 588 ? 9.664 -3.783 -11.506 1.00 96.25 588 ASP A O 1
ATOM 4517 N N . GLY A 1 589 ? 8.337 -4.722 -13.050 1.00 96.19 589 GLY A N 1
ATOM 4518 C CA . GLY A 1 589 ? 7.747 -3.479 -13.539 1.00 96.19 589 GLY A CA 1
ATOM 4519 C C . GLY A 1 589 ? 6.979 -2.702 -12.469 1.00 96.19 589 GLY A C 1
ATOM 4520 O O . GLY A 1 589 ? 6.738 -1.503 -12.631 1.00 96.19 589 GLY A O 1
ATOM 4521 N N . ALA A 1 590 ? 6.626 -3.345 -11.349 1.00 97.25 590 ALA A N 1
ATOM 4522 C CA . ALA A 1 590 ? 5.981 -2.689 -10.217 1.00 97.25 590 ALA A CA 1
ATOM 4523 C C . ALA A 1 590 ? 6.982 -1.955 -9.304 1.00 97.25 590 ALA A C 1
ATOM 4525 O O . ALA A 1 590 ? 6.566 -1.302 -8.347 1.00 97.25 590 ALA A O 1
ATOM 4526 N N . ILE A 1 591 ? 8.294 -2.046 -9.556 1.00 96.69 591 ILE A N 1
ATOM 4527 C CA . ILE A 1 591 ? 9.332 -1.416 -8.733 1.00 96.69 591 ILE A CA 1
ATOM 4528 C C . ILE A 1 591 ? 9.568 0.026 -9.205 1.00 96.69 591 ILE A C 1
ATOM 4530 O O . ILE A 1 591 ? 10.079 0.243 -10.306 1.00 96.69 591 ILE A O 1
ATOM 4534 N N . PRO A 1 592 ? 9.289 1.052 -8.375 1.00 95.38 592 PRO A N 1
ATOM 4535 C CA . PRO A 1 592 ? 9.597 2.429 -8.738 1.00 95.38 592 PRO A CA 1
ATOM 4536 C C . PRO A 1 592 ? 11.104 2.609 -8.920 1.00 95.38 592 PRO A C 1
ATOM 4538 O O . PRO A 1 592 ? 11.893 2.177 -8.070 1.00 95.38 592 PRO A O 1
ATOM 4541 N N . ALA A 1 593 ? 11.512 3.298 -9.990 1.00 90.94 593 ALA A N 1
ATOM 4542 C CA . ALA A 1 593 ? 12.930 3.507 -10.270 1.00 90.94 593 ALA A CA 1
ATOM 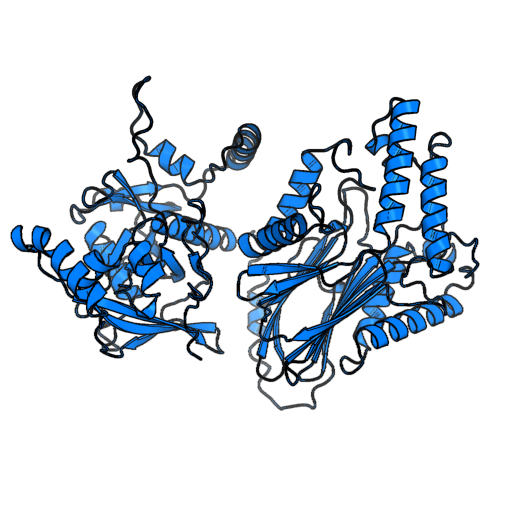4543 C C . ALA A 1 593 ? 13.637 4.164 -9.068 1.00 90.94 593 ALA A C 1
ATOM 4545 O O . ALA A 1 593 ? 13.121 5.108 -8.465 1.00 90.94 593 ALA A O 1
ATOM 4546 N N . GLY A 1 594 ? 14.804 3.622 -8.712 1.00 89.31 594 GLY A N 1
ATOM 4547 C CA . GLY A 1 594 ? 15.579 4.011 -7.530 1.00 89.31 594 GLY A CA 1
ATOM 4548 C C . GLY A 1 594 ? 15.284 3.236 -6.256 1.00 89.31 594 GLY A C 1
ATOM 4549 O O . GLY A 1 594 ? 16.046 3.352 -5.298 1.00 89.31 594 GLY A O 1
ATOM 4550 N N . THR A 1 595 ? 14.266 2.382 -6.263 1.00 95.12 595 THR A N 1
ATOM 4551 C CA . THR A 1 595 ? 14.008 1.448 -5.168 1.00 95.12 595 THR A CA 1
ATOM 4552 C C . THR A 1 595 ? 14.871 0.202 -5.343 1.00 95.12 595 THR A C 1
ATOM 4554 O O . THR A 1 595 ? 14.759 -0.500 -6.344 1.00 95.12 595 THR A O 1
ATOM 4557 N N . ASN A 1 596 ? 15.744 -0.092 -4.376 1.00 95.06 596 ASN A N 1
ATOM 4558 C CA . ASN A 1 596 ? 16.585 -1.290 -4.412 1.00 95.06 596 ASN A CA 1
ATOM 4559 C C . ASN A 1 596 ? 16.063 -2.357 -3.443 1.00 95.06 596 ASN A C 1
ATOM 4561 O O . ASN A 1 596 ? 16.381 -2.325 -2.256 1.00 95.06 596 ASN A O 1
ATOM 4565 N N . LEU A 1 597 ? 15.314 -3.337 -3.950 1.00 96.31 597 LEU A N 1
ATOM 4566 C CA . LEU A 1 597 ? 14.777 -4.424 -3.122 1.00 96.31 597 LEU A CA 1
ATOM 4567 C C . LEU A 1 597 ? 15.848 -5.369 -2.554 1.00 96.31 597 LEU A C 1
ATOM 4569 O O . LEU A 1 597 ? 15.556 -6.153 -1.658 1.00 96.31 597 LEU A O 1
ATOM 4573 N N . GLN A 1 598 ? 17.104 -5.266 -3.000 1.00 94.69 598 GLN A N 1
ATOM 4574 C CA . GLN A 1 598 ? 18.221 -6.000 -2.396 1.00 94.69 598 GLN A CA 1
ATOM 4575 C C . GLN A 1 598 ? 18.673 -5.390 -1.056 1.00 94.69 598 GLN A C 1
ATOM 4577 O O . GLN A 1 598 ? 19.549 -5.943 -0.388 1.00 94.69 598 GLN A O 1
ATOM 4582 N N . THR A 1 599 ? 18.113 -4.243 -0.651 1.00 96.44 599 THR A N 1
ATOM 4583 C CA . THR A 1 599 ? 18.380 -3.608 0.645 1.00 96.44 599 THR A CA 1
ATOM 4584 C C . THR A 1 599 ? 17.108 -3.507 1.479 1.00 96.44 599 THR A C 1
ATOM 4586 O O . THR A 1 599 ? 16.017 -3.281 0.963 1.00 96.44 599 THR A O 1
ATOM 4589 N N . GLN A 1 600 ? 17.250 -3.612 2.804 1.00 97.50 600 GLN A N 1
ATOM 4590 C CA . GLN A 1 600 ? 16.120 -3.462 3.729 1.00 97.50 600 GLN A CA 1
ATOM 4591 C C . GLN A 1 600 ? 15.432 -2.094 3.595 1.00 97.50 600 GLN A C 1
ATOM 4593 O O . GLN A 1 600 ? 14.218 -1.993 3.733 1.00 97.50 600 GLN A O 1
ATOM 4598 N N . GLU A 1 601 ? 16.206 -1.045 3.313 1.00 97.75 601 GLU A N 1
ATOM 4599 C CA . GLU A 1 601 ? 15.689 0.306 3.088 1.00 97.75 601 GLU A CA 1
ATOM 4600 C C . GLU A 1 601 ? 14.789 0.368 1.851 1.00 97.75 601 GLU A C 1
ATOM 4602 O O . GLU A 1 601 ? 13.683 0.892 1.941 1.00 97.75 601 GLU A O 1
ATOM 4607 N N . GLY A 1 602 ? 15.209 -0.220 0.724 1.00 97.50 602 GLY A N 1
ATOM 4608 C CA . GLY A 1 602 ? 14.390 -0.245 -0.487 1.00 97.50 602 GLY A CA 1
ATOM 4609 C C . GLY A 1 602 ? 13.133 -1.100 -0.327 1.00 97.50 602 GLY A C 1
ATOM 4610 O O . GLY A 1 602 ? 12.063 -0.699 -0.777 1.00 97.50 602 GLY A O 1
ATOM 4611 N N . VAL A 1 603 ? 13.224 -2.228 0.388 1.00 98.44 603 VAL A N 1
ATOM 4612 C CA . VAL A 1 603 ? 12.051 -3.050 0.739 1.00 98.44 603 VAL A CA 1
ATOM 4613 C C . VAL A 1 603 ? 11.055 -2.255 1.589 1.00 98.44 603 VAL A C 1
ATOM 4615 O O . VAL A 1 603 ? 9.856 -2.266 1.309 1.00 98.44 603 VAL A O 1
ATOM 4618 N N . GLN A 1 604 ? 11.536 -1.519 2.596 1.00 98.31 604 GLN A N 1
ATOM 4619 C CA . GLN A 1 604 ? 10.676 -0.686 3.436 1.00 98.31 604 GLN A CA 1
ATOM 4620 C C . GLN A 1 604 ? 10.088 0.500 2.663 1.00 98.31 604 GLN A C 1
ATOM 4622 O O . GLN A 1 604 ? 8.912 0.808 2.829 1.00 98.31 604 GLN A O 1
ATOM 4627 N N . GLN A 1 605 ? 10.872 1.151 1.800 1.00 97.81 605 GLN A N 1
ATOM 4628 C CA . GLN A 1 605 ? 10.400 2.232 0.935 1.00 97.81 605 GLN A CA 1
ATOM 4629 C C . GLN A 1 605 ? 9.255 1.757 0.034 1.00 97.81 605 GLN A C 1
ATOM 4631 O O . GLN A 1 605 ? 8.216 2.414 -0.020 1.00 97.81 605 GLN A O 1
ATOM 4636 N N . PHE A 1 606 ? 9.423 0.608 -0.627 1.00 98.31 606 PHE A N 1
ATOM 4637 C CA . PHE A 1 606 ? 8.389 -0.004 -1.462 1.00 98.31 606 PHE A CA 1
ATOM 4638 C C . PHE A 1 606 ? 7.107 -0.273 -0.667 1.00 98.31 606 PHE A C 1
ATOM 4640 O O . PHE A 1 606 ? 6.025 0.173 -1.050 1.00 98.31 606 PHE A O 1
ATOM 4647 N N . ALA A 1 607 ? 7.236 -0.946 0.480 1.00 98.12 607 ALA A N 1
ATOM 4648 C CA . ALA A 1 607 ? 6.100 -1.259 1.335 1.00 98.12 607 ALA A CA 1
ATOM 4649 C C . ALA A 1 607 ? 5.382 0.005 1.827 1.00 98.12 607 ALA A C 1
ATOM 4651 O O . ALA A 1 607 ? 4.158 0.048 1.800 1.00 98.12 607 ALA A O 1
ATOM 4652 N N . ASN A 1 608 ? 6.119 1.051 2.211 1.00 97.12 608 ASN A N 1
ATOM 4653 C CA . ASN A 1 608 ? 5.540 2.315 2.666 1.00 97.12 608 ASN A CA 1
ATOM 4654 C C . ASN A 1 608 ? 4.685 2.988 1.586 1.00 97.12 608 ASN A C 1
ATOM 4656 O O . ASN A 1 608 ? 3.652 3.570 1.910 1.00 97.12 608 ASN A O 1
ATOM 4660 N N . ILE A 1 609 ? 5.075 2.919 0.309 1.00 96.94 609 ILE A N 1
ATOM 4661 C CA . ILE A 1 609 ? 4.258 3.465 -0.786 1.00 96.94 609 ILE A CA 1
ATOM 4662 C C . ILE A 1 609 ? 2.906 2.744 -0.830 1.00 96.94 609 ILE A C 1
ATOM 4664 O O . ILE A 1 609 ? 1.861 3.395 -0.814 1.00 96.94 609 ILE A O 1
ATOM 4668 N N . LEU A 1 610 ? 2.923 1.410 -0.804 1.00 96.12 610 LEU A N 1
ATOM 4669 C CA . LEU A 1 610 ? 1.711 0.593 -0.851 1.00 96.12 610 LEU A CA 1
ATOM 4670 C C . LEU A 1 610 ? 0.836 0.746 0.396 1.00 96.12 610 LEU A C 1
ATOM 4672 O O . LEU A 1 610 ? -0.375 0.900 0.269 1.00 96.12 610 LEU A O 1
ATOM 4676 N N . THR A 1 611 ? 1.418 0.750 1.595 1.00 93.12 611 THR A N 1
ATOM 4677 C CA . THR A 1 611 ? 0.644 0.852 2.843 1.00 93.12 611 THR A CA 1
ATOM 4678 C C . THR A 1 611 ? 0.035 2.236 3.049 1.00 93.12 611 THR A C 1
ATOM 4680 O O . THR A 1 611 ? -1.037 2.351 3.638 1.00 93.12 611 THR A O 1
ATOM 4683 N N . THR A 1 612 ? 0.682 3.296 2.555 1.00 91.12 612 THR A N 1
ATOM 4684 C CA . THR A 1 612 ? 0.179 4.673 2.706 1.00 91.12 612 THR A CA 1
ATOM 4685 C C . THR A 1 612 ? -0.762 5.092 1.585 1.00 91.12 612 THR A C 1
ATOM 4687 O O . THR A 1 612 ? -1.729 5.813 1.830 1.00 91.12 612 THR A O 1
ATOM 4690 N N . SER A 1 613 ? -0.471 4.669 0.354 1.00 92.25 613 SER A N 1
ATOM 4691 C CA . SER A 1 613 ? -1.084 5.225 -0.856 1.00 92.25 613 SER A CA 1
ATOM 4692 C C . SER A 1 613 ? -1.753 4.170 -1.742 1.00 92.25 613 SER A C 1
ATOM 4694 O O . SER A 1 613 ? -2.352 4.525 -2.757 1.00 92.25 613 SER A O 1
ATOM 4696 N N . GLY A 1 614 ? -1.697 2.890 -1.364 1.00 95.62 614 GLY A N 1
ATOM 4697 C CA . GLY A 1 614 ? -2.278 1.786 -2.124 1.00 95.62 614 GLY A CA 1
ATOM 4698 C C . GLY A 1 614 ? -1.584 1.536 -3.465 1.00 95.62 614 GLY A C 1
ATOM 4699 O O . GLY A 1 614 ? -0.531 2.102 -3.772 1.00 95.62 614 GLY A O 1
ATOM 4700 N N . ILE A 1 615 ? -2.200 0.684 -4.287 1.00 97.75 615 ILE A N 1
ATOM 4701 C CA . ILE A 1 615 ? -1.694 0.335 -5.624 1.00 97.75 615 ILE A CA 1
ATOM 4702 C C . ILE A 1 615 ? -1.675 1.562 -6.561 1.00 97.75 615 ILE A C 1
ATOM 4704 O O . ILE A 1 615 ? -0.725 1.730 -7.322 1.00 97.75 615 ILE A O 1
ATOM 4708 N N . GLU A 1 616 ? -2.654 2.470 -6.464 1.00 95.88 616 GLU A N 1
ATOM 4709 C CA . GLU A 1 616 ? -2.679 3.723 -7.251 1.00 95.88 616 GLU A CA 1
ATOM 4710 C C . GLU A 1 616 ? -1.465 4.619 -6.943 1.00 95.88 616 GLU A C 1
ATOM 4712 O O . GLU A 1 616 ? -0.863 5.229 -7.835 1.00 95.88 616 GLU A O 1
ATOM 4717 N N . GLY A 1 617 ? -1.077 4.685 -5.665 1.00 96.00 617 GLY A N 1
ATOM 4718 C CA . GLY A 1 617 ? 0.121 5.396 -5.233 1.00 96.00 617 GLY A CA 1
ATOM 4719 C C . GLY A 1 617 ? 1.400 4.781 -5.791 1.00 96.00 617 GLY A C 1
ATOM 4720 O O . GLY A 1 617 ? 2.299 5.517 -6.202 1.00 96.00 617 GLY A O 1
ATOM 4721 N N . LEU A 1 618 ? 1.461 3.448 -5.862 1.00 97.31 618 LEU A N 1
ATOM 4722 C CA . LEU A 1 618 ? 2.575 2.737 -6.485 1.00 97.31 618 LEU A CA 1
ATOM 4723 C C . LEU A 1 618 ? 2.674 3.044 -7.985 1.00 97.31 618 LEU A C 1
ATOM 4725 O O . LEU A 1 618 ? 3.750 3.416 -8.450 1.00 97.31 618 LEU A O 1
ATOM 4729 N N . GLU A 1 619 ? 1.562 2.971 -8.725 1.00 95.81 619 GLU A N 1
ATOM 4730 C CA . GLU A 1 619 ? 1.524 3.323 -10.153 1.00 95.81 619 GLU A CA 1
ATOM 4731 C C . GLU A 1 619 ? 2.030 4.754 -10.385 1.00 95.81 619 GLU A C 1
ATOM 4733 O O . GLU A 1 619 ? 2.866 4.999 -11.259 1.00 95.81 619 GLU A O 1
ATOM 4738 N N . THR A 1 620 ? 1.567 5.698 -9.563 1.00 95.50 620 THR A N 1
ATOM 4739 C CA . THR A 1 620 ? 2.000 7.098 -9.637 1.00 95.50 620 THR A CA 1
ATOM 4740 C C . THR A 1 620 ? 3.504 7.228 -9.387 1.00 95.50 620 THR A C 1
ATOM 4742 O O . THR A 1 620 ? 4.189 7.930 -10.130 1.00 95.50 620 THR A O 1
ATOM 4745 N N . ALA A 1 621 ? 4.039 6.529 -8.380 1.00 95.62 621 ALA A N 1
ATOM 4746 C CA . ALA A 1 621 ? 5.467 6.542 -8.073 1.00 95.62 621 ALA A CA 1
ATOM 4747 C C . ALA A 1 621 ? 6.314 5.983 -9.230 1.00 95.62 621 ALA A C 1
ATOM 4749 O O . ALA A 1 621 ? 7.350 6.559 -9.556 1.00 95.62 621 ALA A O 1
ATOM 4750 N N . ILE A 1 622 ? 5.862 4.911 -9.890 1.00 94.56 622 ILE A N 1
ATOM 4751 C CA . ILE A 1 622 ? 6.527 4.347 -11.076 1.00 94.56 622 ILE A CA 1
ATOM 4752 C C . ILE A 1 622 ? 6.567 5.382 -12.207 1.00 94.56 622 ILE A C 1
ATOM 4754 O O . ILE A 1 622 ? 7.634 5.649 -12.763 1.00 94.56 622 ILE A O 1
ATOM 4758 N N . GLN A 1 623 ? 5.429 6.009 -12.522 1.00 93.44 623 GLN A N 1
ATOM 4759 C CA . GLN A 1 623 ? 5.328 7.014 -13.588 1.00 93.44 623 GLN A CA 1
ATOM 4760 C C . GLN A 1 623 ? 6.182 8.259 -13.308 1.00 93.44 623 GLN A C 1
ATOM 4762 O O . GLN A 1 623 ? 6.843 8.784 -14.211 1.00 93.44 623 GLN A O 1
ATOM 4767 N N . ASP A 1 624 ? 6.192 8.726 -12.060 1.00 93.38 624 ASP A N 1
ATOM 4768 C CA . ASP A 1 624 ? 6.976 9.886 -11.642 1.00 93.38 624 ASP A CA 1
ATOM 4769 C C . ASP A 1 624 ? 8.478 9.594 -11.707 1.00 93.38 624 ASP A C 1
ATOM 4771 O O . ASP A 1 624 ? 9.230 10.378 -12.292 1.00 93.38 624 ASP A O 1
ATOM 4775 N N . SER A 1 625 ? 8.915 8.437 -11.202 1.00 91.62 625 SER A N 1
ATOM 4776 C CA . SER A 1 625 ? 10.306 7.992 -11.317 1.00 91.62 625 SER A CA 1
ATOM 4777 C C . SER A 1 625 ? 10.733 7.790 -12.775 1.00 91.62 625 SER A C 1
ATOM 4779 O O . SER A 1 625 ? 11.857 8.136 -13.146 1.00 91.62 625 SER A O 1
ATOM 4781 N N . ALA A 1 626 ? 9.842 7.281 -13.632 1.00 89.50 626 ALA A N 1
ATOM 4782 C CA . ALA A 1 626 ? 10.114 7.144 -15.058 1.00 89.50 626 ALA A CA 1
ATOM 4783 C C . ALA A 1 626 ? 10.322 8.507 -15.734 1.00 89.50 626 ALA A C 1
ATOM 4785 O O . ALA A 1 626 ? 11.283 8.689 -16.485 1.00 89.50 626 ALA A O 1
ATOM 4786 N N . SER A 1 627 ? 9.467 9.475 -15.401 1.00 91.62 627 SER A N 1
ATOM 4787 C CA . SER A 1 627 ? 9.517 10.844 -15.924 1.00 91.62 627 SER A CA 1
ATOM 4788 C C . SER A 1 627 ? 10.733 11.635 -15.430 1.00 91.62 627 SER A C 1
ATOM 4790 O O . SER A 1 627 ? 11.224 12.509 -16.143 1.00 91.62 627 SER A O 1
ATOM 4792 N N . ALA A 1 628 ? 11.221 11.343 -14.221 1.00 93.44 628 ALA A N 1
ATOM 4793 C CA . ALA A 1 628 ? 12.380 12.007 -13.627 1.00 93.44 628 ALA A CA 1
ATOM 4794 C C . ALA A 1 628 ? 13.725 11.564 -14.235 1.00 93.44 628 ALA A C 1
ATOM 4796 O O . ALA A 1 628 ? 14.700 12.311 -14.155 1.00 93.44 628 ALA A O 1
ATOM 4797 N N . ASP A 1 629 ? 13.780 10.384 -14.858 1.00 92.75 629 ASP A N 1
ATOM 4798 C CA . ASP A 1 629 ? 14.977 9.843 -15.514 1.00 92.75 629 ASP A CA 1
ATOM 4799 C C . ASP A 1 629 ? 14.662 9.378 -16.949 1.00 92.75 629 ASP A C 1
ATOM 4801 O O . ASP A 1 629 ? 14.650 8.176 -17.232 1.00 92.75 629 ASP A O 1
ATOM 4805 N N . PRO A 1 630 ? 14.362 10.314 -17.871 1.00 92.75 630 PRO A N 1
ATOM 4806 C CA . PRO A 1 630 ? 13.863 9.989 -19.208 1.00 92.75 630 PRO A CA 1
ATOM 4807 C C . PRO A 1 630 ? 14.898 9.304 -20.111 1.00 92.75 630 PRO A C 1
ATOM 4809 O O . PRO A 1 630 ? 14.504 8.703 -21.105 1.00 92.75 630 PRO A O 1
ATOM 4812 N N . ASP A 1 631 ? 16.188 9.392 -19.770 1.00 93.31 631 ASP A N 1
ATOM 4813 C CA . ASP A 1 631 ? 17.323 8.856 -20.540 1.00 93.31 631 ASP A CA 1
ATOM 4814 C C . ASP A 1 631 ? 17.988 7.633 -19.878 1.00 93.31 631 ASP A C 1
ATOM 4816 O O . ASP A 1 631 ? 19.016 7.143 -20.360 1.00 93.31 631 ASP A O 1
ATOM 4820 N N . PHE A 1 632 ? 17.413 7.157 -18.769 1.00 91.88 632 PHE A N 1
ATOM 4821 C CA . PHE A 1 632 ? 17.875 6.013 -17.972 1.00 91.88 632 PHE A CA 1
ATOM 4822 C C . PHE A 1 632 ? 19.304 6.198 -17.429 1.00 91.88 632 PHE A C 1
ATOM 4824 O O . PHE A 1 632 ? 20.107 5.260 -17.371 1.00 91.88 632 PHE A O 1
ATOM 4831 N N . GLN A 1 633 ? 19.661 7.433 -17.071 1.00 87.94 633 GLN A N 1
ATOM 4832 C CA . GLN A 1 633 ? 21.006 7.769 -16.607 1.00 87.94 633 GLN A CA 1
ATOM 4833 C C . GLN A 1 633 ? 21.238 7.284 -15.179 1.00 87.94 633 GLN A C 1
ATOM 4835 O O . GLN A 1 633 ? 22.310 6.757 -14.863 1.00 87.94 633 GLN A O 1
ATOM 4840 N N . THR A 1 634 ? 20.236 7.457 -14.320 1.00 87.25 634 THR A N 1
ATOM 4841 C CA . THR A 1 634 ? 20.336 7.138 -12.894 1.00 87.25 634 THR A CA 1
ATOM 4842 C C . THR A 1 634 ? 19.911 5.695 -12.648 1.00 87.25 634 THR A C 1
ATOM 4844 O O . THR A 1 634 ? 20.616 4.942 -11.973 1.00 87.25 634 THR A O 1
ATOM 4847 N N . TYR A 1 635 ? 18.800 5.291 -13.259 1.00 88.12 635 TYR A N 1
ATOM 4848 C CA . TYR A 1 635 ? 18.137 4.012 -13.061 1.00 88.12 635 TYR A CA 1
ATOM 4849 C C . TYR A 1 635 ? 17.991 3.318 -14.420 1.00 88.12 635 TYR A C 1
ATOM 4851 O O . TYR A 1 635 ? 16.980 3.500 -15.103 1.00 88.12 635 TYR A O 1
ATOM 4859 N N . PRO A 1 636 ? 19.024 2.570 -14.853 1.00 81.62 636 PRO A N 1
ATOM 4860 C CA . PRO A 1 636 ? 18.976 1.854 -16.116 1.00 81.62 636 PRO A CA 1
ATOM 4861 C C . PRO A 1 636 ? 17.821 0.852 -16.092 1.00 81.62 636 PRO A C 1
ATOM 4863 O O . PRO A 1 636 ? 17.605 0.176 -15.088 1.00 81.62 636 PRO A O 1
ATOM 4866 N N . ARG A 1 637 ? 17.078 0.795 -17.195 1.00 86.38 637 ARG A N 1
ATOM 4867 C CA . ARG A 1 637 ? 15.915 -0.072 -17.381 1.00 86.38 637 ARG A CA 1
ATOM 4868 C C . ARG A 1 637 ? 15.801 -0.481 -18.842 1.00 86.38 637 ARG A C 1
ATOM 4870 O O . ARG A 1 637 ? 16.316 0.205 -19.724 1.00 86.38 637 ARG A O 1
ATOM 4877 N N . PHE A 1 638 ? 15.139 -1.604 -19.094 1.00 82.88 638 PHE A N 1
ATOM 4878 C CA . PHE A 1 638 ? 14.948 -2.120 -20.449 1.00 82.88 638 PHE A CA 1
ATOM 4879 C C . PHE A 1 638 ? 13.980 -1.270 -21.275 1.00 82.88 638 PHE A C 1
ATOM 4881 O O . PHE A 1 638 ? 14.094 -1.212 -22.498 1.00 82.88 638 PHE A O 1
ATOM 4888 N N . ARG A 1 639 ? 13.020 -0.615 -20.613 1.00 83.06 639 ARG A N 1
ATOM 4889 C CA . ARG A 1 639 ? 11.921 0.138 -21.230 1.00 83.06 639 ARG A CA 1
ATOM 4890 C C . ARG A 1 639 ? 11.540 1.337 -20.373 1.00 83.06 639 ARG A C 1
ATOM 4892 O O . ARG A 1 639 ? 11.916 1.409 -19.210 1.00 83.06 639 ARG A O 1
ATOM 4899 N N . ASP A 1 640 ? 10.766 2.266 -20.936 1.00 80.75 640 ASP A N 1
ATOM 4900 C CA . ASP A 1 640 ? 10.234 3.414 -20.186 1.00 80.75 640 ASP A CA 1
ATOM 4901 C C . ASP A 1 640 ? 9.437 2.981 -18.955 1.00 80.75 640 ASP A C 1
ATOM 4903 O O . ASP A 1 640 ? 9.702 3.446 -17.850 1.00 80.75 640 ASP A O 1
ATOM 4907 N N . ILE A 1 641 ? 8.464 2.103 -19.183 1.00 85.38 641 ILE A N 1
ATOM 4908 C CA . ILE A 1 641 ? 7.608 1.464 -18.188 1.00 85.38 641 ILE A CA 1
ATOM 4909 C C . ILE A 1 641 ? 7.387 0.054 -18.734 1.00 85.38 641 ILE A C 1
ATOM 4911 O O . ILE A 1 641 ? 6.951 -0.069 -19.885 1.00 85.38 641 ILE A O 1
ATOM 4915 N N . ASP A 1 642 ? 7.745 -0.981 -17.975 1.00 91.25 642 ASP A N 1
ATOM 4916 C CA . ASP A 1 642 ? 7.422 -2.355 -18.371 1.00 91.25 642 ASP A CA 1
ATOM 4917 C C . ASP A 1 642 ? 5.979 -2.707 -18.007 1.00 91.25 642 ASP A C 1
ATOM 4919 O O . ASP A 1 642 ? 5.269 -1.910 -17.385 1.00 91.25 642 ASP A O 1
ATOM 4923 N N . ASP A 1 643 ? 5.520 -3.874 -18.455 1.00 95.12 643 ASP A N 1
ATOM 4924 C CA . ASP A 1 643 ? 4.298 -4.430 -17.888 1.00 95.12 643 ASP A CA 1
ATOM 4925 C C . ASP A 1 643 ? 4.486 -4.561 -16.378 1.00 95.12 643 ASP A C 1
ATOM 4927 O O . ASP A 1 643 ? 5.588 -4.819 -15.897 1.00 95.12 643 ASP A O 1
ATOM 4931 N N . PHE A 1 644 ? 3.424 -4.319 -15.619 1.00 94.62 644 PHE A N 1
ATOM 4932 C CA . PHE A 1 644 ? 3.469 -4.655 -14.210 1.00 94.62 644 PHE A CA 1
ATOM 4933 C C . PHE A 1 644 ? 2.176 -5.286 -13.749 1.00 94.62 644 PHE A C 1
ATOM 4935 O O . PHE A 1 644 ? 1.079 -4.893 -14.155 1.00 94.62 644 PHE A O 1
ATOM 4942 N N . SER A 1 645 ? 2.314 -6.246 -12.851 1.00 98.12 645 SER A N 1
ATOM 4943 C CA . SER A 1 645 ? 1.223 -6.893 -12.152 1.00 98.12 645 SER A CA 1
ATOM 4944 C C . SER A 1 645 ? 1.532 -6.934 -10.670 1.00 98.12 645 SER A C 1
ATOM 4946 O O . SER A 1 645 ? 2.668 -7.166 -10.256 1.00 98.12 645 SER A O 1
ATOM 4948 N N . ILE A 1 646 ? 0.504 -6.723 -9.857 1.00 98.56 646 ILE A N 1
ATOM 4949 C CA . ILE A 1 646 ? 0.608 -6.792 -8.405 1.00 98.56 646 ILE A CA 1
ATOM 4950 C C . ILE A 1 646 ? -0.657 -7.404 -7.816 1.00 98.56 646 ILE A C 1
ATOM 4952 O O . ILE A 1 646 ? -1.773 -7.086 -8.229 1.00 98.56 646 ILE A O 1
ATOM 4956 N N . VAL A 1 647 ? -0.465 -8.273 -6.827 1.00 98.56 647 VAL A N 1
ATOM 4957 C CA . VAL A 1 647 ? -1.507 -8.816 -5.958 1.00 98.56 647 VAL A CA 1
ATOM 4958 C C . VAL A 1 647 ? -1.144 -8.478 -4.514 1.00 98.56 647 VAL A C 1
ATOM 4960 O O . VAL A 1 647 ? -0.113 -8.916 -4.002 1.00 98.56 647 VAL A O 1
ATOM 4963 N N . LEU A 1 648 ? -2.000 -7.703 -3.859 1.00 98.38 648 LEU A N 1
ATOM 4964 C CA . LEU A 1 648 ? -1.958 -7.385 -2.437 1.00 98.38 648 LEU A CA 1
ATOM 4965 C C . LEU A 1 648 ? -2.943 -8.290 -1.696 1.00 98.38 648 LEU A C 1
ATOM 4967 O O . LEU A 1 648 ? -4.114 -8.373 -2.055 1.00 98.38 648 LEU A O 1
ATOM 4971 N N . VAL A 1 649 ? -2.471 -8.948 -0.643 1.00 98.31 649 VAL A N 1
ATOM 4972 C CA . VAL A 1 649 ? -3.277 -9.769 0.260 1.00 98.31 649 VAL A CA 1
ATOM 4973 C C . VAL A 1 649 ? -3.179 -9.203 1.673 1.00 98.31 649 VAL A C 1
ATOM 4975 O O . VAL A 1 649 ? -2.084 -9.140 2.227 1.00 98.31 649 VAL A O 1
ATOM 4978 N N . THR A 1 650 ? -4.306 -8.803 2.255 1.00 97.88 650 THR A N 1
ATOM 4979 C CA . THR A 1 650 ? -4.415 -8.344 3.650 1.00 97.88 650 THR A CA 1
ATOM 4980 C C . THR A 1 650 ? -5.064 -9.444 4.490 1.00 97.88 650 THR A C 1
ATOM 4982 O O . THR A 1 650 ? -6.099 -9.983 4.083 1.00 97.88 650 THR A O 1
ATOM 4985 N N . LEU A 1 651 ? -4.416 -9.797 5.606 1.00 95.00 651 LEU A N 1
ATOM 4986 C CA . LEU A 1 651 ? -4.759 -10.928 6.479 1.00 95.00 651 LEU A CA 1
ATOM 4987 C C . LEU A 1 651 ? -5.642 -10.564 7.671 1.00 95.00 651 LEU A C 1
ATOM 4989 O O . LEU A 1 651 ? -5.570 -9.402 8.128 1.00 95.00 651 LEU A O 1
#

Radius of gyration: 28.87 Å; chains: 1; bounding box: 66×73×78 Å

Foldseek 3Di:
DWDDDPPDDLPDPDPDPPPPQAWFFDWFDWADQVLEAEAEPQAEQDADPVLVVQLCVQCVVVVVVVDDFAKFKAFQTWDADPVRGIYTYIYIYTPSQQRSQQALVSCHVQPPSNGRQFEKEFEWEQELVGWIKWWQFCDDPQHRAITGQMDTFHQPQQADPVPRGRGVLSRSQVSCCQAQVQHPVQKDDKIFGGKMARRNPGGHIYTAIYIYGHHHPVRSQPDDHDPGTRMDIHRLDDPPCPVVVVVVCVVPVNPCPRLVVVLVVPVDPDDPPDDPDPSSHHRSNRVVSSVSVSVVVVVPPDPVVCVVPVVVVVVVVVPDDDDDDPPDKDWQDWCVVADAQDKDWDWDDQAPDIKIKIKHWHAWDPPDPDFLKIKTWIDDHNKIKIKIKHWDAQLDDQVLQVVVVHDLSNLLRVLCRVVVSVDDSPDAQQRRLLVSLQSSLVCCVPRRVSDDLDLQDRRFIWIWMKMWMQRRVVQKIKIFIFAFKWKWFAFPVRQIDTQADHLCVVLVVVLLVLLVVLCVVVVHFSQVLLVCLSPDPSNVSSSVSVSNSSSCCSVQSGAIRRSHNPHGIRDMDMDGNNGTFKMKIKGPLLQAFPQDNVDSVSRSVSSCQCVPPNSVSSVVSNLVSLVVCVRCPRGRDSGSGHIMMMMMMGD

Secondary structure (DSSP, 8-state):
--B---S--TT--PPPPTT----EEEEEEEE-GGGEEEEEEEEEP---HHHHHHHHHHHHHHHHTT----EEEEEEEEEE-TTS-EEEEEEEEEHHHHHHH-SHHHHHHHTGGGS--B-EEEEEEE-TTSPEEEEEESSSTTTT-EE-B--B--TTTSB-TTT-SB-HHHHHHHHHHHHH---GGGEEEEEEEEEEEETTTT-EEEEEEEEEESS-HHHHHTS---SSEEEEEE-SS--STHHHHHHHHHHHT----SHHHHHHHHS--PPTT----TT--B-HHHHHHHHHHHHHHHHTS--TTGGGTHHHHTTTGGG----------EEEEEGGGS-TT-EEEEEEEETTEEEEEEEEEE--TTT-SS---EEEEEEETTEEEEEEEEE---SS--HHHHTTT--HHHHHHHHHHHHHTTS-TTS-HHHHHHHHHHHHHHHHHHH-TT----TT-S----EEEEEEEEETTTTEEEEEEESS-EEEEEETTS-EEE-S--SSHHHHHHHHHHHHHHHHHHT--HHHHHHHTTT-GGGHHHHHHHHHHHHHHHHTSS--BSS-TT---SEEEEEESTTEEEEEEE-GGGS-TT--TTSHHHHHHHHHHHHHHHHHHHHHHHHHHHHH-TT-SSS--SSSS--EEEEEEE-